Protein AF-A0AAE3YQE5-F1 (afdb_monomer_lite)

Organism: NCBI:txid137266

pLDDT: mean 75.08, std 20.66, range [35.38, 98.75]

Radius of gyration: 33.26 Å; chains: 1; bounding box: 85×59×109 Å

Secondary structure (DSSP, 8-state):
--THHHHTTSHHHHHHHHHHHHHHHHHHHHHTS-HHHHHHHHHHHHHHHHHHHHHHHHHHHHHHHHHS-TTTHHHHHHTT-HHHHHHHHHHHHHHHHHHHHHH----HHHHHHHHHHHHHHHHH-S-HHHHHHHHHHHHHHHHHHHHHHHHTTT-HHHHHHHHHHHHHHHHHHHHHHHHHHS------HHHHHHHHHHHHHHHHHHHHTTTHHHHHHHT----TT--SS-EEEE-TTSS-EEEEE----TTT--TTSS-SSHHHHHHHHHHHHTPPPP-TTPEEEEEEE----PEETTEEEEETT----HHHHHHHHHHHHHHHHHHHTT--EEEEEEE--GGGTTHHHHHHHHHHHTTTT-SEEEEEE-SS-BHHHHHHHHHHHHTT--EEESS----TTSTTS-SS-STTEEE-SPPHHHHHHHHHHH---TT-EEEEEE----TTBHHHHHHHHHHHHHHHHT--TTEEEEEE--GGG--GGGGS--SSPEEEEE-S-GGGHHHHHHHHHHHHGGG--S-EEE-TTHHHHHH-HHHHHT----S-EEEE-SS--GGGB-HHHHHHHHHHHHHTTTTTT--TT-----TTS-HHHHHTTGGGGEEEHHHHHHH-PEEE--SSSHHHHHHHHHHHHHH--SS---GGG--EEEEE-SBTT-EEEEETTEESS--SPP-EEEEE-TT-TTT-EEEE-SSPPP-

Structure (mmCIF, N/CA/C/O backbone):
data_AF-A0AAE3YQE5-F1
#
_entry.id   AF-A0AAE3YQE5-F1
#
loop_
_atom_site.group_PDB
_atom_site.id
_atom_site.type_symbol
_atom_site.label_atom_id
_atom_site.label_alt_id
_atom_site.label_comp_id
_atom_site.label_asym_id
_atom_site.label_entity_id
_atom_site.label_seq_id
_atom_site.pdbx_PDB_ins_code
_atom_site.Cartn_x
_atom_site.Cartn_y
_atom_site.Cartn_z
_atom_site.occupancy
_atom_site.B_iso_or_equiv
_atom_site.auth_seq_id
_atom_site.auth_comp_id
_atom_site.auth_asym_id
_atom_site.auth_atom_id
_atom_site.pdbx_PDB_model_num
ATOM 1 N N . MET A 1 1 ? 58.573 9.772 62.249 1.00 41.44 1 MET A N 1
ATOM 2 C CA . MET A 1 1 ? 57.806 9.468 61.018 1.00 41.44 1 MET A CA 1
ATOM 3 C C . MET A 1 1 ? 56.343 9.803 61.267 1.00 41.44 1 MET A C 1
ATOM 5 O O . MET A 1 1 ? 55.816 9.347 62.276 1.00 41.44 1 MET A O 1
ATOM 9 N N . PRO A 1 2 ? 55.741 10.699 60.467 1.00 40.03 2 PRO A N 1
ATOM 10 C CA . PRO A 1 2 ? 54.643 11.542 60.930 1.00 40.03 2 PRO A CA 1
ATOM 11 C C . PRO A 1 2 ? 53.265 10.887 60.758 1.00 40.03 2 PRO A C 1
ATOM 13 O O . PRO A 1 2 ? 53.004 10.185 59.783 1.00 40.03 2 PRO A O 1
ATOM 16 N N . GLY A 1 3 ? 52.363 11.181 61.700 1.00 38.12 3 GLY A N 1
ATOM 17 C CA . GLY A 1 3 ? 50.992 10.662 61.817 1.00 38.12 3 GLY A CA 1
ATOM 18 C C . GLY A 1 3 ? 50.007 11.050 60.706 1.00 38.12 3 GLY A C 1
ATOM 19 O O . GLY A 1 3 ? 48.808 10.844 60.865 1.00 38.12 3 GLY A O 1
ATOM 20 N N . PHE A 1 4 ? 50.483 11.570 59.574 1.00 42.09 4 PHE A N 1
ATOM 21 C CA . PHE A 1 4 ? 49.636 11.957 58.445 1.00 42.09 4 PHE A CA 1
ATOM 22 C C . PHE A 1 4 ? 49.100 10.736 57.672 1.00 42.09 4 PHE A C 1
ATOM 24 O O . PHE A 1 4 ? 47.947 10.722 57.254 1.00 42.09 4 PHE A O 1
ATOM 31 N N . VAL A 1 5 ? 49.880 9.653 57.572 1.00 44.19 5 VAL A N 1
ATOM 32 C CA . VAL A 1 5 ? 49.480 8.452 56.808 1.00 44.19 5 VAL A CA 1
ATOM 33 C C . VAL A 1 5 ? 48.478 7.568 57.571 1.00 44.19 5 VAL A C 1
ATOM 35 O O . VAL A 1 5 ? 47.661 6.895 56.953 1.00 44.19 5 VAL A O 1
ATOM 38 N N . ARG A 1 6 ? 48.437 7.625 58.913 1.00 41.88 6 ARG A N 1
ATOM 39 C CA . ARG A 1 6 ? 47.391 6.941 59.708 1.00 41.88 6 ARG A CA 1
ATOM 40 C C . ARG A 1 6 ? 46.059 7.700 59.762 1.00 41.88 6 ARG A C 1
ATOM 42 O O . ARG A 1 6 ? 45.041 7.077 60.029 1.00 41.88 6 ARG A O 1
ATOM 49 N N . SER A 1 7 ? 46.055 9.001 59.468 1.00 42.41 7 SER A N 1
ATOM 50 C CA . SER A 1 7 ? 44.837 9.823 59.371 1.00 42.41 7 SER A CA 1
ATOM 51 C C . SER A 1 7 ? 44.055 9.560 58.072 1.00 42.41 7 SER A C 1
ATOM 53 O O . SER A 1 7 ? 42.829 9.599 58.059 1.00 42.41 7 SER A O 1
ATOM 55 N N . LEU A 1 8 ? 44.746 9.196 56.986 1.00 39.41 8 LEU A N 1
ATOM 56 C CA . LEU A 1 8 ? 44.117 8.915 55.686 1.00 39.41 8 LEU A CA 1
ATOM 57 C C . LEU A 1 8 ? 43.446 7.533 55.586 1.00 39.41 8 LEU A C 1
ATOM 59 O O . LEU A 1 8 ? 42.720 7.285 54.628 1.00 39.41 8 LEU A O 1
ATOM 63 N N . LEU A 1 9 ? 43.647 6.651 56.571 1.00 42.62 9 LEU A N 1
ATOM 64 C CA . LEU A 1 9 ? 43.020 5.321 56.641 1.00 42.62 9 LEU A CA 1
ATOM 65 C C . LEU A 1 9 ? 41.866 5.247 57.653 1.00 42.62 9 LEU A C 1
ATOM 67 O O . LEU A 1 9 ? 41.359 4.162 57.935 1.00 42.62 9 LEU A O 1
ATOM 71 N N . ALA A 1 10 ? 41.429 6.389 58.188 1.00 44.72 10 ALA A N 1
ATOM 72 C CA . ALA A 1 10 ? 40.178 6.460 58.924 1.00 44.72 10 ALA A CA 1
ATOM 73 C C . ALA A 1 10 ? 39.008 6.430 57.905 1.00 44.72 10 ALA A C 1
ATOM 75 O O . ALA A 1 10 ? 39.032 7.201 56.933 1.00 44.72 10 ALA A O 1
ATOM 76 N N . PRO A 1 11 ? 38.009 5.534 58.061 1.00 44.81 11 PRO A N 1
ATOM 77 C CA . PRO A 1 11 ? 36.942 5.311 57.074 1.00 44.81 11 PRO A CA 1
ATOM 78 C C . PRO A 1 11 ? 36.197 6.593 56.680 1.00 44.81 11 PRO A C 1
ATOM 80 O O . PRO A 1 11 ? 35.718 6.737 55.563 1.00 44.81 11 PRO A O 1
ATOM 83 N N . ASP A 1 12 ? 36.132 7.540 57.604 1.00 40.53 12 ASP A N 1
ATOM 84 C CA . ASP A 1 12 ? 35.534 8.864 57.522 1.00 40.53 12 ASP A CA 1
ATOM 85 C C . ASP A 1 12 ? 36.326 9.859 56.658 1.00 40.53 12 ASP A C 1
ATOM 87 O O . ASP A 1 12 ? 35.708 10.698 56.000 1.00 40.53 12 ASP A O 1
ATOM 91 N N . VAL A 1 13 ? 37.656 9.750 56.586 1.00 40.50 13 VAL A N 1
ATOM 92 C CA . VAL A 1 13 ? 38.490 10.577 55.694 1.00 40.50 13 VAL A CA 1
ATOM 93 C C . VAL A 1 13 ? 38.452 10.021 54.272 1.00 40.50 13 VAL A C 1
ATOM 95 O O . VAL A 1 13 ? 38.231 10.784 53.332 1.00 40.50 13 VAL A O 1
ATOM 98 N N . ALA A 1 14 ? 38.526 8.695 54.115 1.00 44.06 14 ALA A N 1
ATOM 99 C CA . ALA A 1 14 ? 38.340 8.029 52.826 1.00 44.06 14 ALA A CA 1
ATOM 100 C C . ALA A 1 14 ? 36.951 8.325 52.225 1.00 44.06 14 ALA A C 1
ATOM 102 O O . ALA A 1 14 ? 36.838 8.599 51.031 1.00 44.06 14 ALA A O 1
ATOM 103 N N . LEU A 1 15 ? 35.899 8.376 53.055 1.00 43.19 15 LEU A N 1
ATOM 104 C CA . LEU A 1 15 ? 34.549 8.715 52.598 1.00 43.19 15 LEU A CA 1
ATOM 105 C C . LEU A 1 15 ? 34.368 10.191 52.232 1.00 43.19 15 LEU A C 1
ATOM 107 O O . LEU A 1 15 ? 33.601 10.502 51.325 1.00 43.19 15 LEU A O 1
ATOM 111 N N . ARG A 1 16 ? 35.030 11.112 52.943 1.00 43.50 16 ARG A N 1
ATOM 112 C CA . ARG A 1 16 ? 34.998 12.545 52.609 1.00 43.50 16 ARG A CA 1
ATOM 113 C C . ARG A 1 16 ? 35.749 12.810 51.311 1.00 43.50 16 ARG A C 1
ATOM 115 O O . ARG A 1 16 ? 35.249 13.553 50.476 1.00 43.50 16 ARG A O 1
ATOM 122 N N . VAL A 1 17 ? 36.887 12.146 51.109 1.00 43.03 17 VAL A N 1
ATOM 123 C CA . VAL A 1 17 ? 37.640 12.194 49.850 1.00 43.03 17 VAL A CA 1
ATOM 124 C C . VAL A 1 17 ? 36.819 11.579 48.713 1.00 43.03 17 VAL A C 1
ATOM 126 O O . VAL A 1 17 ? 36.705 12.200 47.665 1.00 43.03 17 VAL A O 1
ATOM 129 N N . ALA A 1 18 ? 36.139 10.448 48.929 1.00 44.00 18 ALA A N 1
ATOM 130 C CA . ALA A 1 18 ? 35.247 9.850 47.933 1.00 44.00 18 ALA A CA 1
ATOM 131 C C . ALA A 1 18 ? 34.028 10.734 47.603 1.00 44.00 18 ALA A C 1
ATOM 133 O O . ALA A 1 18 ? 33.667 10.855 46.438 1.00 44.00 18 ALA A O 1
ATOM 134 N N . ALA A 1 19 ? 33.418 11.398 48.591 1.00 42.28 19 ALA A N 1
ATOM 135 C CA . ALA A 1 19 ? 32.292 12.312 48.374 1.00 42.28 19 ALA A CA 1
ATOM 136 C C . ALA A 1 19 ? 32.710 13.601 47.648 1.00 42.28 19 ALA A C 1
ATOM 138 O O . ALA A 1 19 ? 31.973 14.090 46.797 1.00 42.28 19 ALA A O 1
ATOM 139 N N . VAL A 1 20 ? 33.901 14.128 47.946 1.00 47.03 20 VAL A N 1
ATOM 140 C CA . VAL A 1 20 ? 34.473 15.287 47.245 1.00 47.03 20 VAL A CA 1
ATOM 141 C C . VAL A 1 20 ? 34.886 14.911 45.822 1.00 47.03 20 VAL A C 1
ATOM 143 O O . VAL A 1 20 ? 34.611 15.676 44.906 1.00 47.03 20 VAL A O 1
ATOM 146 N N . LEU A 1 21 ? 35.458 13.722 45.605 1.00 42.44 21 LEU A N 1
ATOM 147 C CA . LEU A 1 21 ? 35.767 13.208 44.267 1.00 42.44 21 LEU A CA 1
ATOM 148 C C . LEU A 1 21 ? 34.494 12.944 43.456 1.00 42.44 21 LEU A C 1
ATOM 150 O O . LEU A 1 21 ? 34.445 13.292 42.285 1.00 42.44 21 LEU A O 1
ATOM 154 N N . LEU A 1 22 ? 33.439 12.408 44.073 1.00 42.19 22 LEU A N 1
ATOM 155 C CA . LEU A 1 22 ? 32.151 12.188 43.416 1.00 42.19 22 LEU A CA 1
ATOM 156 C C . LEU A 1 22 ? 31.462 13.517 43.070 1.00 42.19 22 LEU A C 1
ATOM 158 O O . LEU A 1 22 ? 30.979 13.678 41.955 1.00 42.19 22 LEU A O 1
ATOM 162 N N . ALA A 1 23 ? 31.470 14.495 43.981 1.00 43.84 23 ALA A N 1
ATOM 163 C CA . ALA A 1 23 ? 30.956 15.838 43.718 1.00 43.84 23 ALA A CA 1
ATOM 164 C C . ALA A 1 23 ? 31.772 16.557 42.631 1.00 43.84 23 ALA A C 1
ATOM 166 O O . ALA A 1 23 ? 31.192 17.186 41.751 1.00 43.84 23 ALA A O 1
ATOM 167 N N . ALA A 1 24 ? 33.099 16.411 42.635 1.00 41.91 24 ALA A N 1
ATOM 168 C CA . ALA A 1 24 ? 33.970 16.944 41.593 1.00 41.91 24 ALA A CA 1
ATOM 169 C C . ALA A 1 24 ? 33.711 16.271 40.236 1.00 41.91 24 ALA A C 1
ATOM 171 O O . ALA A 1 24 ? 33.629 16.966 39.233 1.00 41.91 24 ALA A O 1
ATOM 172 N N . VAL A 1 25 ? 33.493 14.953 40.193 1.00 41.72 25 VAL A N 1
ATOM 173 C CA . VAL A 1 25 ? 33.128 14.220 38.968 1.00 41.72 25 VAL A CA 1
ATOM 174 C C . VAL A 1 25 ? 31.749 14.644 38.458 1.00 41.72 25 VAL A C 1
ATOM 176 O O . VAL A 1 25 ? 31.590 14.845 37.258 1.00 41.72 25 VAL A O 1
ATOM 179 N N . ILE A 1 26 ? 30.768 14.856 39.341 1.00 44.53 26 ILE A N 1
ATOM 180 C CA . ILE A 1 26 ? 29.433 15.352 38.971 1.00 44.53 26 ILE A CA 1
ATOM 181 C C . ILE A 1 26 ? 29.525 16.771 38.405 1.00 44.53 26 ILE A C 1
ATOM 183 O O . ILE A 1 26 ? 28.940 17.041 37.362 1.00 44.53 26 ILE A O 1
ATOM 187 N N . VAL A 1 27 ? 30.291 17.667 39.031 1.00 45.91 27 VAL A N 1
ATOM 188 C CA . VAL A 1 27 ? 30.455 19.054 38.567 1.00 45.91 27 VAL A CA 1
ATOM 189 C C . VAL A 1 27 ? 31.244 19.116 37.256 1.00 45.91 27 VAL A C 1
ATOM 191 O O . VAL A 1 27 ? 30.786 19.745 36.307 1.00 45.91 27 VAL A O 1
ATOM 194 N N . VAL A 1 28 ? 32.375 18.410 37.154 1.00 42.84 28 VAL A N 1
ATOM 195 C CA . VAL A 1 28 ? 33.204 18.355 35.936 1.00 42.84 28 VAL A CA 1
ATOM 196 C C . VAL A 1 28 ? 32.429 17.739 34.771 1.00 42.84 28 VAL A C 1
ATOM 198 O O . VAL A 1 28 ? 32.509 18.246 33.659 1.00 42.84 28 VAL A O 1
ATOM 201 N N . ARG A 1 29 ? 31.619 16.700 35.004 1.00 40.94 29 ARG A N 1
ATOM 202 C CA . ARG A 1 29 ? 30.843 16.046 33.940 1.00 40.94 29 ARG A CA 1
ATOM 203 C C . ARG A 1 29 ? 29.573 16.818 33.564 1.00 40.94 29 ARG A C 1
ATOM 205 O O . ARG A 1 29 ? 29.212 16.824 32.394 1.00 40.94 29 ARG A O 1
ATOM 212 N N . SER A 1 30 ? 28.953 17.531 34.508 1.00 41.12 30 SER A N 1
ATOM 213 C CA . SER A 1 30 ? 27.819 18.433 34.230 1.00 41.12 30 SER A CA 1
ATOM 214 C C . SER A 1 30 ? 28.245 19.676 33.444 1.00 41.12 30 SER A C 1
ATOM 216 O O . SER A 1 30 ? 27.486 20.163 32.614 1.00 41.12 30 SER A O 1
ATOM 218 N N . LEU A 1 31 ? 29.478 20.158 33.648 1.00 42.34 31 LEU A N 1
ATOM 219 C CA . LEU A 1 31 ? 30.081 21.217 32.830 1.00 42.34 31 LEU A CA 1
ATOM 220 C C . LEU A 1 31 ? 30.424 20.746 31.402 1.00 42.34 31 LEU A C 1
ATOM 222 O O . LEU A 1 31 ? 30.530 21.575 30.504 1.00 42.34 31 LEU A O 1
ATOM 226 N N . LEU A 1 32 ? 30.555 19.433 31.179 1.00 42.22 32 LEU A N 1
ATOM 227 C CA . LEU A 1 32 ? 30.832 18.824 29.870 1.00 42.22 32 LEU A CA 1
ATOM 228 C C . LEU A 1 32 ? 29.561 18.398 29.099 1.00 42.22 32 LEU A C 1
ATOM 230 O O . LEU A 1 32 ? 29.667 18.051 27.927 1.00 42.22 32 LE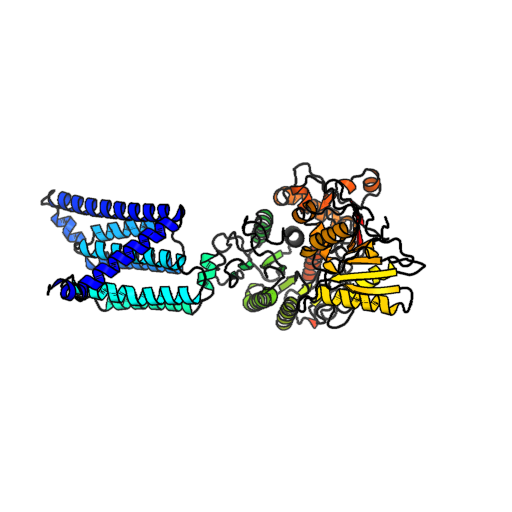U A O 1
ATOM 234 N N . ALA A 1 33 ? 28.371 18.441 29.717 1.00 40.22 33 ALA A N 1
ATOM 235 C CA . ALA A 1 33 ? 27.096 17.989 29.130 1.00 40.22 33 ALA A CA 1
ATOM 236 C C . ALA A 1 33 ? 26.308 19.080 28.363 1.00 40.22 33 ALA A C 1
ATOM 238 O O . ALA A 1 33 ? 25.189 18.843 27.913 1.00 40.22 33 ALA A O 1
ATOM 239 N N . GLY A 1 34 ? 26.875 20.278 28.188 1.00 43.97 34 GLY A N 1
ATOM 240 C CA . GLY A 1 34 ? 26.269 21.353 27.394 1.00 43.97 34 GLY A CA 1
ATOM 241 C C . GLY A 1 34 ? 25.086 22.083 28.057 1.00 43.97 34 GLY A C 1
ATOM 242 O O . GLY A 1 34 ? 24.817 21.960 29.252 1.00 43.97 34 GLY A O 1
ATOM 243 N N . VAL A 1 35 ? 24.395 22.910 27.261 1.00 40.38 35 VAL A N 1
ATOM 244 C CA . VAL A 1 35 ? 23.458 23.973 27.700 1.00 40.38 35 VAL A CA 1
ATOM 245 C C . VAL A 1 35 ? 22.237 23.447 28.479 1.00 40.38 35 VAL A C 1
ATOM 247 O O . VAL A 1 35 ? 21.696 24.147 29.336 1.00 40.38 35 VAL A O 1
ATOM 250 N N . THR A 1 36 ? 21.830 22.196 28.256 1.00 43.25 36 THR A N 1
ATOM 251 C CA . THR A 1 36 ? 20.681 21.551 28.919 1.00 43.25 36 THR A CA 1
ATOM 252 C C . THR A 1 36 ? 20.953 21.179 30.382 1.00 43.25 36 THR A C 1
ATOM 254 O O . THR A 1 36 ? 20.038 21.230 31.205 1.00 43.25 36 THR A O 1
ATOM 257 N N . GLY A 1 37 ? 22.207 20.899 30.756 1.00 44.66 37 GLY A N 1
ATOM 258 C CA . GLY A 1 37 ? 22.582 20.596 32.144 1.00 44.66 37 GLY A CA 1
ATOM 259 C C . GLY A 1 37 ? 22.456 21.804 33.080 1.00 44.66 37 GLY A C 1
ATOM 260 O O . GLY A 1 37 ? 22.047 21.671 34.234 1.00 44.66 37 GLY A O 1
ATOM 261 N N . ILE A 1 38 ? 22.734 23.007 32.570 1.00 47.91 38 ILE A N 1
ATOM 262 C CA . ILE A 1 38 ? 22.693 24.253 33.351 1.00 47.91 38 ILE A CA 1
ATOM 263 C C . ILE A 1 38 ? 21.247 24.637 33.702 1.00 47.91 38 ILE A C 1
ATOM 265 O O . ILE A 1 38 ? 20.986 25.063 34.828 1.00 47.91 38 ILE A O 1
ATOM 269 N N . GLY A 1 39 ? 20.297 24.429 32.781 1.00 45.91 39 GLY A N 1
ATOM 270 C CA . GLY A 1 39 ? 18.871 24.694 33.013 1.00 45.91 39 GLY A CA 1
ATOM 271 C C . GLY A 1 39 ? 18.272 23.807 34.108 1.00 45.91 39 GLY A C 1
ATOM 272 O O . GLY A 1 39 ? 17.579 24.300 34.998 1.00 45.91 39 GLY A O 1
ATOM 273 N N . SER A 1 40 ? 18.616 22.519 34.107 1.00 43.84 40 SER A N 1
ATOM 274 C CA . SER A 1 40 ? 18.191 21.564 35.138 1.00 43.84 40 SER A CA 1
ATOM 275 C C . SER A 1 40 ? 18.784 21.895 36.510 1.00 43.84 40 SER A C 1
ATOM 277 O O . SER A 1 40 ? 18.075 21.863 37.516 1.00 43.84 40 SER A O 1
ATOM 279 N N . ILE A 1 41 ? 20.059 22.302 36.564 1.00 48.81 41 ILE A N 1
ATOM 280 C CA . ILE A 1 41 ? 20.702 22.765 37.804 1.00 48.81 41 ILE A CA 1
ATOM 281 C C . ILE A 1 41 ? 20.024 24.041 38.321 1.00 48.81 41 ILE A C 1
ATOM 283 O O . ILE A 1 41 ? 19.696 24.121 39.505 1.00 48.81 41 ILE A O 1
ATOM 287 N N . ALA A 1 42 ? 19.754 25.016 37.449 1.00 54.09 42 ALA A N 1
ATOM 288 C CA . ALA A 1 42 ? 19.079 26.256 37.824 1.00 54.09 42 ALA A CA 1
ATOM 289 C C . ALA A 1 42 ? 17.657 26.004 38.352 1.00 54.09 42 ALA A C 1
ATOM 291 O O . ALA A 1 42 ? 17.279 26.578 39.371 1.00 54.09 42 ALA A O 1
ATOM 292 N N . LEU A 1 43 ? 16.893 25.106 37.721 1.00 46.47 43 LEU A N 1
ATOM 293 C CA . LEU A 1 43 ? 15.535 24.754 38.140 1.00 46.47 43 LEU A CA 1
ATOM 294 C C . LEU A 1 43 ? 15.514 24.039 39.499 1.00 46.47 43 LEU A C 1
ATOM 296 O O . LEU A 1 43 ? 14.675 24.352 40.347 1.00 46.47 43 LEU A O 1
ATOM 300 N N . VAL A 1 44 ? 16.449 23.115 39.737 1.00 46.00 44 VAL A N 1
ATOM 301 C CA . VAL A 1 44 ? 16.581 22.410 41.023 1.00 46.00 44 VAL A CA 1
ATOM 302 C C . VAL A 1 44 ? 16.996 23.380 42.128 1.00 46.00 44 VAL A C 1
ATOM 304 O O . VAL A 1 44 ? 16.396 23.376 43.204 1.00 46.00 44 VAL A O 1
ATOM 307 N N . LEU A 1 45 ? 17.962 24.263 41.860 1.00 51.56 45 LEU A N 1
ATOM 308 C CA . LEU A 1 45 ? 18.390 25.285 42.815 1.00 51.56 45 LEU A CA 1
ATOM 309 C C . LEU A 1 45 ? 17.272 26.294 43.109 1.00 51.56 45 LEU A C 1
ATOM 311 O O . LEU A 1 45 ? 17.052 26.626 44.274 1.00 51.56 45 LEU A O 1
ATOM 315 N N . ALA A 1 46 ? 16.523 26.730 42.093 1.00 53.69 46 ALA A N 1
ATOM 316 C CA . ALA A 1 46 ? 15.382 27.630 42.253 1.00 53.69 46 ALA A CA 1
ATOM 317 C C . ALA A 1 46 ? 14.248 26.977 43.057 1.00 53.69 46 ALA A C 1
ATOM 319 O O . ALA A 1 46 ? 13.706 27.596 43.972 1.00 53.69 46 ALA A O 1
ATOM 320 N N . SER A 1 47 ? 13.935 25.708 42.783 1.00 44.53 47 SER A N 1
ATOM 321 C CA . SER A 1 47 ? 12.897 24.952 43.496 1.00 44.53 47 SER A CA 1
ATOM 322 C C . SER A 1 47 ? 13.283 24.690 44.954 1.00 44.53 47 SER A C 1
ATOM 324 O O . SER A 1 47 ? 12.461 24.857 45.856 1.00 44.53 47 SER A O 1
ATOM 326 N N . ALA A 1 48 ? 14.551 24.354 45.209 1.00 47.72 48 ALA A N 1
ATOM 327 C CA . ALA A 1 48 ? 15.080 24.188 46.559 1.00 47.72 48 ALA A CA 1
ATOM 328 C C . ALA A 1 48 ? 15.084 25.514 47.340 1.00 47.72 48 ALA A C 1
ATOM 330 O O . ALA A 1 48 ? 14.693 25.544 48.509 1.00 47.72 48 ALA A O 1
ATOM 331 N N . ALA A 1 49 ? 15.469 26.621 46.696 1.00 56.31 49 ALA A N 1
ATOM 332 C CA . ALA A 1 49 ? 15.442 27.952 47.298 1.00 56.31 49 ALA A CA 1
ATOM 333 C C . ALA A 1 49 ? 14.010 28.416 47.610 1.00 56.31 49 ALA A C 1
ATOM 335 O O . ALA A 1 49 ? 13.765 28.927 48.704 1.00 56.31 49 ALA A O 1
ATOM 336 N N . LEU A 1 50 ? 13.054 28.186 46.701 1.00 50.03 50 LEU A N 1
ATOM 337 C CA . LEU A 1 50 ? 11.636 28.502 46.892 1.00 50.03 50 LEU A CA 1
ATOM 338 C C . LEU A 1 50 ? 11.038 27.697 48.053 1.00 50.03 50 LEU A C 1
ATOM 340 O O . LEU A 1 50 ? 10.410 28.268 48.946 1.00 50.03 50 LEU A O 1
ATOM 344 N N . PHE A 1 51 ? 11.285 26.385 48.084 1.00 47.72 51 PHE A N 1
ATOM 345 C CA . PHE A 1 51 ? 10.844 25.515 49.172 1.00 47.72 51 PHE A CA 1
ATOM 346 C C . PHE A 1 51 ? 11.405 25.985 50.519 1.00 47.72 51 PHE A C 1
ATOM 348 O O . PHE A 1 51 ? 10.668 26.105 51.501 1.00 47.72 51 PHE A O 1
ATOM 355 N N . TRP A 1 52 ? 12.692 26.339 50.568 1.00 51.28 52 TRP A N 1
ATOM 356 C CA . TRP A 1 52 ? 13.301 26.837 51.798 1.00 51.28 52 TRP A CA 1
ATOM 357 C C . TRP A 1 52 ? 12.760 28.231 52.186 1.00 51.28 52 TRP A C 1
ATOM 359 O O . TRP A 1 52 ? 12.505 28.512 53.358 1.00 51.28 52 TRP A O 1
ATOM 369 N N . GLY A 1 53 ? 12.477 29.101 51.216 1.00 56.38 53 GLY A N 1
ATOM 370 C CA . GLY A 1 53 ? 11.788 30.372 51.453 1.00 56.38 53 GLY A CA 1
ATOM 371 C C . GLY A 1 53 ? 10.420 30.178 52.117 1.00 56.38 53 GLY A C 1
ATOM 372 O O . GLY A 1 53 ? 10.131 30.802 53.140 1.00 56.38 53 GLY A O 1
ATOM 373 N N . LEU A 1 54 ? 9.617 29.247 51.597 1.00 49.09 54 LEU A N 1
ATOM 374 C CA . LEU A 1 54 ? 8.278 28.933 52.101 1.00 49.09 54 LEU A CA 1
ATOM 375 C C . LEU A 1 54 ? 8.302 28.313 53.503 1.00 49.09 54 LEU A C 1
ATOM 377 O O . LEU A 1 54 ? 7.507 28.703 54.358 1.00 49.09 54 LEU A O 1
ATOM 381 N N . VAL A 1 55 ? 9.240 27.406 53.790 1.00 48.56 55 VAL A N 1
ATOM 382 C CA . VAL A 1 55 ? 9.377 26.820 55.136 1.00 48.56 55 VAL A CA 1
ATOM 383 C C . VAL A 1 55 ? 9.834 27.875 56.156 1.00 48.56 55 VAL A C 1
ATOM 385 O O . VAL A 1 55 ? 9.334 27.889 57.283 1.00 48.56 55 VAL A O 1
ATOM 388 N N . ARG A 1 56 ? 10.717 28.815 55.781 1.00 58.22 56 ARG A N 1
ATOM 389 C CA . ARG A 1 56 ? 11.093 29.947 56.652 1.00 58.22 56 ARG A CA 1
ATOM 390 C C . ARG A 1 56 ? 9.931 30.906 56.899 1.00 58.22 56 ARG A C 1
ATOM 392 O O . ARG A 1 56 ? 9.756 31.357 58.032 1.00 58.22 56 ARG A O 1
ATOM 399 N N . LEU A 1 57 ? 9.148 31.207 55.865 1.00 57.50 57 LEU A N 1
ATOM 400 C CA . LEU A 1 57 ? 7.961 32.052 55.968 1.00 57.50 57 LEU A CA 1
ATOM 401 C C . LEU A 1 57 ? 6.923 31.415 56.902 1.00 57.50 57 LEU A C 1
ATOM 403 O O . LEU A 1 57 ? 6.446 32.075 57.821 1.00 57.50 57 LEU A O 1
ATOM 407 N N . ALA A 1 58 ? 6.657 30.117 56.739 1.00 49.72 58 ALA A N 1
ATOM 408 C CA . ALA A 1 58 ? 5.768 29.337 57.599 1.00 49.72 58 ALA A CA 1
ATOM 409 C C . ALA A 1 58 ? 6.238 29.305 59.065 1.00 49.72 58 ALA A C 1
ATOM 411 O O . ALA A 1 58 ? 5.426 29.423 59.984 1.00 49.72 58 ALA A O 1
ATOM 412 N N . ALA A 1 59 ? 7.550 29.191 59.300 1.00 54.16 59 ALA A N 1
ATOM 413 C CA . ALA A 1 59 ? 8.123 29.252 60.643 1.00 54.16 59 ALA A CA 1
ATOM 414 C C . ALA A 1 59 ? 7.964 30.644 61.282 1.00 54.16 59 ALA A C 1
ATOM 416 O O . ALA A 1 59 ? 7.602 30.732 62.452 1.00 54.16 59 ALA A O 1
ATOM 417 N N . ARG A 1 60 ? 8.168 31.730 60.521 1.00 65.25 60 ARG A N 1
ATOM 418 C CA . ARG A 1 60 ? 7.949 33.107 61.005 1.00 65.25 60 ARG A CA 1
ATOM 419 C C . ARG A 1 60 ? 6.477 33.409 61.269 1.00 65.25 60 ARG A C 1
ATOM 421 O O . ARG A 1 60 ? 6.170 33.990 62.304 1.00 65.25 60 ARG A O 1
ATOM 428 N N . LEU A 1 61 ? 5.572 32.974 60.388 1.00 55.81 61 LEU A N 1
ATOM 429 C CA . LEU A 1 61 ? 4.128 33.121 60.592 1.00 55.81 61 LEU A CA 1
ATOM 430 C C . LEU A 1 61 ? 3.671 32.419 61.874 1.00 55.81 61 LEU A C 1
ATOM 432 O O . LEU A 1 61 ? 2.852 32.959 62.602 1.00 55.81 61 LEU A O 1
ATOM 436 N N . ARG A 1 62 ? 4.229 31.240 62.182 1.00 55.59 62 ARG A N 1
ATOM 437 C CA . ARG A 1 62 ? 3.942 30.524 63.434 1.00 55.59 62 ARG A CA 1
ATOM 438 C C . ARG A 1 62 ? 4.378 31.282 64.680 1.00 55.59 62 ARG A C 1
ATOM 440 O O . ARG A 1 62 ? 3.660 31.236 65.668 1.00 55.59 62 ARG A O 1
ATOM 447 N N . VAL A 1 63 ? 5.537 31.937 64.643 1.00 63.50 63 VAL A N 1
ATOM 448 C CA . VAL A 1 63 ? 6.022 32.746 65.772 1.00 63.50 63 VAL A CA 1
ATOM 449 C C . VAL A 1 63 ? 5.130 33.974 65.956 1.00 63.50 63 VAL A C 1
ATOM 451 O O . VAL A 1 63 ? 4.655 34.210 67.058 1.00 63.50 63 VAL A O 1
ATOM 454 N N . LEU A 1 64 ? 4.789 34.667 64.864 1.00 61.00 64 LEU A N 1
ATOM 455 C CA . LEU A 1 64 ? 3.887 35.824 64.898 1.00 61.00 64 LEU A CA 1
ATOM 456 C C . LEU A 1 64 ? 2.484 35.460 65.409 1.00 61.00 64 LEU A C 1
ATOM 458 O O . LEU A 1 64 ? 1.934 36.165 66.247 1.00 61.00 64 LEU A O 1
ATOM 462 N N . LEU A 1 65 ? 1.932 34.326 64.964 1.00 54.44 65 LEU A N 1
ATOM 463 C CA . LEU A 1 65 ? 0.639 33.811 65.430 1.00 54.44 65 LEU A CA 1
ATOM 464 C C . LEU A 1 65 ? 0.673 33.313 66.884 1.00 54.44 65 LEU A C 1
ATOM 466 O O . LEU A 1 65 ? -0.378 33.227 67.511 1.00 54.44 65 LEU A O 1
ATOM 470 N N . ALA A 1 66 ? 1.848 32.962 67.414 1.00 54.66 66 ALA A N 1
ATOM 471 C CA . ALA A 1 66 ? 2.023 32.577 68.813 1.00 54.66 66 ALA A CA 1
ATOM 472 C C . ALA A 1 66 ? 2.195 33.792 69.743 1.00 54.66 66 ALA A C 1
ATOM 474 O O . ALA A 1 66 ? 1.866 33.700 70.923 1.00 54.66 66 ALA A O 1
ATOM 475 N N . GLU A 1 67 ? 2.683 34.920 69.220 1.00 54.41 67 GLU A N 1
ATOM 476 C CA . GLU A 1 67 ? 2.841 36.180 69.959 1.00 54.41 67 GLU A CA 1
ATOM 477 C C . GLU A 1 67 ? 1.556 37.032 69.961 1.00 54.41 67 GLU A C 1
ATOM 479 O O . GLU A 1 67 ? 1.333 37.812 70.887 1.00 54.41 67 GLU A O 1
ATOM 484 N N . SER A 1 68 ? 0.662 36.854 68.980 1.00 48.59 68 SER A N 1
ATOM 485 C CA . SER A 1 68 ? -0.625 37.553 68.915 1.00 48.59 68 SER A CA 1
ATOM 486 C C . SER A 1 68 ? -1.784 36.714 69.484 1.00 48.59 68 SER A C 1
ATOM 488 O O . SER A 1 68 ? -2.327 35.857 68.792 1.00 48.59 68 SER A O 1
ATOM 490 N N . SER A 1 69 ? -2.230 37.053 70.700 1.00 44.31 69 SER A N 1
ATOM 491 C CA . SER A 1 69 ? -3.516 36.696 71.343 1.00 44.31 69 SER A CA 1
ATOM 492 C C . SER A 1 69 ? -3.516 35.574 72.410 1.00 44.31 69 SER A C 1
ATOM 494 O O . SER A 1 69 ? -3.394 34.390 72.086 1.00 44.31 69 SER A O 1
ATOM 496 N N . PRO A 1 70 ? -3.820 35.917 73.682 1.00 51.00 70 PRO A N 1
ATOM 497 C CA . PRO A 1 70 ? -4.174 34.966 74.745 1.00 51.00 70 PRO A CA 1
ATOM 498 C C . PRO A 1 70 ? -5.504 34.214 74.520 1.00 51.00 70 PRO A C 1
ATOM 500 O O . PRO A 1 70 ? -5.806 33.276 75.256 1.00 51.00 70 PRO A O 1
ATOM 503 N N . GLU A 1 71 ? -6.303 34.579 73.510 1.00 49.75 71 GLU A N 1
ATOM 504 C CA . GLU A 1 71 ? -7.578 33.916 73.178 1.00 49.75 71 GLU A CA 1
ATOM 505 C C . GLU A 1 71 ? -7.447 32.815 72.111 1.00 49.75 71 GLU A C 1
ATOM 507 O O . GLU A 1 71 ? -8.430 32.177 71.727 1.00 49.75 71 GLU A O 1
ATOM 512 N N . ALA A 1 72 ? -6.224 32.487 71.682 1.00 47.72 72 ALA A N 1
ATOM 513 C CA . ALA A 1 72 ? -5.959 31.391 70.750 1.00 47.72 72 ALA A CA 1
ATOM 514 C C . ALA A 1 72 ? -6.215 29.983 71.336 1.00 47.72 72 ALA A C 1
ATOM 516 O O . ALA A 1 72 ? -5.920 28.989 70.672 1.00 47.72 72 ALA A O 1
ATOM 517 N N . SER A 1 73 ? -6.776 29.856 72.546 1.00 48.19 73 SER A N 1
ATOM 518 C CA . SER A 1 73 ? -7.040 28.575 73.224 1.00 48.19 73 SER A CA 1
ATOM 519 C C . SER A 1 73 ? -8.243 27.803 72.660 1.00 48.19 73 SER A C 1
ATOM 521 O O . SER A 1 73 ? -8.295 26.578 72.780 1.00 48.19 73 SER A O 1
ATOM 523 N N . ARG A 1 74 ? -9.185 28.473 71.976 1.00 48.34 74 ARG A N 1
ATOM 524 C CA . ARG A 1 74 ? -10.330 27.800 71.326 1.00 48.34 74 ARG A CA 1
ATOM 525 C C . ARG A 1 74 ? -10.056 27.359 69.887 1.00 48.34 74 ARG A C 1
ATOM 527 O O . ARG A 1 74 ? -10.586 26.337 69.467 1.00 48.34 74 ARG A O 1
ATOM 534 N N . LEU A 1 75 ? -9.184 28.049 69.148 1.00 45.50 75 LEU A N 1
ATOM 535 C CA . LEU A 1 75 ? -8.779 27.597 67.808 1.00 45.50 75 LEU A CA 1
ATOM 536 C C . LEU A 1 75 ? -7.724 26.475 67.880 1.00 45.50 75 LEU A C 1
ATOM 538 O O . LEU A 1 75 ? -7.724 25.560 67.058 1.00 45.50 75 LEU A O 1
ATOM 542 N N . THR A 1 76 ? -6.856 26.484 68.901 1.00 45.72 76 THR A N 1
ATOM 543 C CA . THR A 1 76 ? -5.863 25.413 69.108 1.00 45.72 76 THR A CA 1
ATOM 544 C C . THR A 1 76 ? -6.468 24.098 69.600 1.00 45.72 76 THR A C 1
ATOM 546 O O . THR A 1 76 ? -5.905 23.046 69.290 1.00 45.72 76 THR A O 1
ATOM 549 N N . SER A 1 77 ? -7.622 24.110 70.282 1.00 45.53 77 SER A N 1
ATOM 550 C CA . SER A 1 77 ? -8.303 22.877 70.709 1.00 45.53 77 SER A CA 1
ATOM 551 C C . SER A 1 77 ? -9.023 22.160 69.558 1.00 45.53 77 SER A C 1
ATOM 553 O O . SER A 1 77 ? -9.050 20.931 69.530 1.00 45.53 77 SER A O 1
ATOM 555 N N . VAL A 1 78 ? -9.493 22.886 68.538 1.00 47.56 78 VAL A N 1
ATOM 556 C CA . VAL A 1 78 ? -10.046 22.280 67.310 1.00 47.56 78 VAL A CA 1
ATOM 557 C C . VAL A 1 78 ? -8.929 21.685 66.438 1.00 47.56 78 VAL A C 1
ATOM 559 O O . VAL A 1 78 ? -9.072 20.594 65.880 1.00 47.56 78 VAL A O 1
ATOM 562 N N . ILE A 1 79 ? -7.754 22.322 66.420 1.00 45.97 79 ILE A N 1
ATOM 563 C CA . ILE A 1 79 ? -6.549 21.807 65.744 1.00 45.97 79 ILE A CA 1
ATOM 564 C C . ILE A 1 79 ? -5.933 20.612 66.505 1.00 45.97 79 ILE A C 1
ATOM 566 O O . ILE A 1 79 ? -5.107 19.891 65.947 1.00 45.97 79 ILE A O 1
ATOM 570 N N . ALA A 1 80 ? -6.338 20.342 67.754 1.00 42.00 80 ALA A N 1
ATOM 571 C CA . ALA A 1 80 ? -5.820 19.250 68.583 1.00 42.00 80 ALA A CA 1
ATOM 572 C C . ALA A 1 80 ? -6.327 17.844 68.194 1.00 42.00 80 ALA A C 1
ATOM 574 O O . ALA A 1 80 ? -5.793 16.855 68.696 1.00 42.00 80 ALA A O 1
ATOM 575 N N . SER A 1 81 ? -7.233 17.701 67.216 1.00 44.91 81 SER A N 1
ATOM 576 C CA . SER A 1 81 ? -7.547 16.402 66.584 1.00 44.91 81 SER A CA 1
ATOM 577 C C . SER A 1 81 ? -6.447 15.956 65.585 1.00 44.91 81 SER A C 1
ATOM 579 O O . SER A 1 81 ? -6.686 15.527 64.456 1.00 44.91 81 SER A O 1
ATOM 581 N N . ARG A 1 82 ? -5.179 16.057 66.017 1.00 52.00 82 ARG A N 1
ATOM 582 C CA . ARG A 1 82 ? -3.948 15.999 65.199 1.00 52.00 82 ARG A CA 1
ATOM 583 C C . ARG A 1 82 ? -3.611 14.641 64.588 1.00 52.00 82 ARG A C 1
ATOM 585 O O . ARG A 1 82 ? -2.703 14.578 63.767 1.00 52.00 82 ARG A O 1
ATOM 592 N N . ALA A 1 83 ? -4.295 13.558 64.943 1.00 50.94 83 ALA A N 1
ATOM 593 C CA . ALA A 1 83 ? -4.020 12.251 64.344 1.00 50.94 83 ALA A CA 1
ATOM 594 C C . ALA A 1 83 ? -4.653 12.115 62.950 1.00 50.94 83 ALA A C 1
ATOM 596 O O . ALA A 1 83 ? -3.993 11.658 62.021 1.00 50.94 83 ALA A O 1
ATOM 597 N N . ARG A 1 84 ? -5.900 12.578 62.777 1.00 42.75 84 ARG A N 1
ATOM 598 C CA . ARG A 1 84 ? -6.659 12.402 61.526 1.00 42.75 84 ARG A CA 1
ATOM 599 C C . ARG A 1 84 ? -6.200 13.346 60.421 1.00 42.75 84 ARG A C 1
ATOM 601 O O . ARG A 1 84 ? -6.063 12.906 59.291 1.00 42.75 84 ARG A O 1
ATOM 608 N N . ALA A 1 85 ? -5.876 14.598 60.749 1.00 44.91 85 ALA A N 1
ATOM 609 C CA . ALA A 1 85 ? -5.348 15.556 59.772 1.00 44.91 85 ALA A CA 1
ATOM 610 C C . ALA A 1 85 ? -3.935 15.181 59.277 1.00 44.91 85 ALA A C 1
ATOM 612 O O . ALA A 1 85 ? -3.628 15.357 58.102 1.00 44.91 85 ALA A O 1
ATOM 613 N N . ARG A 1 86 ? -3.088 14.603 60.147 1.00 51.25 86 ARG A N 1
ATOM 614 C CA . ARG A 1 86 ? -1.768 14.066 59.763 1.00 51.25 86 ARG A CA 1
ATOM 615 C C . ARG A 1 86 ? -1.890 12.837 58.872 1.00 51.25 86 ARG A C 1
ATOM 617 O O . ARG A 1 86 ? -1.199 12.762 57.864 1.00 51.25 86 ARG A O 1
ATOM 624 N N . LEU A 1 87 ? -2.779 11.908 59.226 1.00 48.00 87 LEU A N 1
ATOM 625 C CA . LEU A 1 87 ? -3.085 10.753 58.387 1.00 48.00 87 LEU A CA 1
ATOM 626 C C . LEU A 1 87 ? -3.661 11.193 57.043 1.00 48.00 87 LEU A C 1
ATOM 628 O O . LEU A 1 87 ? -3.201 10.698 56.032 1.00 48.00 87 LEU A O 1
ATOM 632 N N . ALA A 1 88 ? -4.572 12.167 57.010 1.00 45.59 88 ALA A N 1
ATOM 633 C CA . ALA A 1 88 ? -5.149 12.688 55.773 1.00 45.59 88 ALA A CA 1
ATOM 634 C C . ALA A 1 88 ? -4.111 13.379 54.874 1.00 45.59 88 ALA A C 1
ATOM 636 O O . ALA A 1 88 ? -4.134 13.168 53.669 1.00 45.59 88 ALA A O 1
ATOM 637 N N . ALA A 1 89 ? -3.170 14.148 55.434 1.00 49.44 89 ALA A N 1
ATOM 638 C CA . ALA A 1 89 ? -2.104 14.788 54.659 1.00 49.44 89 ALA A CA 1
ATOM 639 C C . ALA A 1 89 ? -1.077 13.776 54.124 1.00 49.44 89 ALA A C 1
ATOM 641 O O . ALA A 1 89 ? -0.681 13.857 52.966 1.00 49.44 89 ALA A O 1
ATOM 642 N N . VAL A 1 90 ? -0.678 12.791 54.939 1.00 51.44 90 VAL A N 1
ATOM 643 C CA . VAL A 1 90 ? 0.204 11.697 54.498 1.00 51.44 90 VAL A CA 1
ATOM 644 C C . VAL A 1 90 ? -0.498 10.823 53.462 1.00 51.44 90 VAL A C 1
ATOM 646 O O . VAL A 1 90 ? 0.112 10.489 52.456 1.00 51.44 90 VAL A O 1
ATOM 649 N N . LEU A 1 91 ? -1.781 10.506 53.659 1.00 46.69 91 LEU A N 1
ATOM 650 C CA . LEU A 1 91 ? -2.594 9.760 52.702 1.00 46.69 91 LEU A CA 1
ATOM 651 C C . LEU A 1 91 ? -2.774 10.556 51.405 1.00 46.69 91 LEU A C 1
ATOM 653 O O . LEU A 1 91 ? -2.669 9.971 50.343 1.00 46.69 91 LEU A O 1
ATOM 657 N N . ALA A 1 92 ? -2.967 11.875 51.465 1.00 46.56 92 ALA A N 1
ATOM 658 C CA . ALA A 1 92 ? -3.059 12.728 50.281 1.00 46.56 92 ALA A CA 1
ATOM 659 C C . ALA A 1 92 ? -1.730 12.790 49.513 1.00 46.56 92 ALA A C 1
ATOM 661 O O . ALA A 1 92 ? -1.735 12.666 48.295 1.00 46.56 92 ALA A O 1
ATOM 662 N N . ILE A 1 93 ? -0.588 12.907 50.201 1.00 52.22 93 ILE A N 1
ATOM 663 C CA . ILE A 1 93 ? 0.740 12.841 49.567 1.00 52.22 93 ILE A CA 1
ATOM 664 C C . ILE A 1 93 ? 0.981 11.450 48.973 1.00 52.22 93 ILE A C 1
ATOM 666 O O . ILE A 1 93 ? 1.469 11.347 47.855 1.00 52.22 93 ILE A O 1
ATOM 670 N N . LEU A 1 94 ? 0.601 10.383 49.680 1.00 48.28 94 LEU A N 1
ATOM 671 C CA . LEU A 1 94 ? 0.717 9.010 49.192 1.00 48.28 94 LEU A CA 1
ATOM 672 C C . LEU A 1 94 ? -0.177 8.784 47.969 1.00 48.28 94 LEU A C 1
ATOM 674 O O . LEU A 1 94 ? 0.279 8.211 46.993 1.00 48.28 94 LEU A O 1
ATOM 678 N N . VAL A 1 95 ? -1.417 9.278 47.992 1.00 46.78 95 VAL A N 1
ATOM 679 C CA . VAL A 1 95 ? -2.352 9.237 46.862 1.00 46.78 95 VAL A CA 1
ATOM 680 C C . VAL A 1 95 ? -1.808 10.046 45.697 1.00 46.78 95 VAL A C 1
ATOM 682 O O . VAL A 1 95 ? -1.902 9.570 44.582 1.00 46.78 95 VAL A O 1
ATOM 685 N N . VAL A 1 96 ? -1.180 11.203 45.916 1.00 48.03 96 VAL A N 1
ATOM 686 C CA . VAL A 1 96 ? -0.537 11.973 44.840 1.00 48.03 96 VAL A CA 1
ATOM 687 C C . VAL A 1 96 ? 0.683 11.240 44.290 1.00 48.03 96 VAL A C 1
ATOM 689 O O . VAL A 1 96 ? 0.820 11.165 43.080 1.00 48.03 96 VAL A O 1
ATOM 692 N N . VAL A 1 97 ? 1.536 10.636 45.122 1.00 49.19 97 VAL A N 1
ATOM 693 C CA . VAL A 1 97 ? 2.697 9.844 44.668 1.00 49.19 97 VAL A CA 1
ATOM 694 C C . VAL A 1 97 ? 2.250 8.602 43.900 1.00 49.19 97 VAL A C 1
ATOM 696 O O . VAL A 1 97 ? 2.779 8.324 42.830 1.00 49.19 97 VAL A O 1
ATOM 699 N N . VAL A 1 98 ? 1.245 7.889 44.406 1.00 45.66 98 VAL A N 1
ATOM 700 C CA . VAL A 1 98 ? 0.648 6.715 43.760 1.00 45.66 98 VAL A CA 1
ATOM 701 C C . VAL A 1 98 ? -0.079 7.121 42.482 1.00 45.66 98 VAL A C 1
ATOM 703 O O . VAL A 1 98 ? 0.096 6.469 41.465 1.00 45.66 98 VAL A O 1
ATOM 706 N N . HIS A 1 99 ? -0.824 8.225 42.481 1.00 41.56 99 HIS A N 1
ATOM 707 C CA . HIS A 1 99 ? -1.473 8.758 41.288 1.00 41.56 99 HIS A CA 1
ATOM 708 C C . HIS A 1 99 ? -0.429 9.172 40.251 1.00 41.56 99 HIS A C 1
ATOM 710 O O . HIS A 1 99 ? -0.536 8.734 39.124 1.00 41.56 99 HIS A O 1
ATOM 716 N N . THR A 1 100 ? 0.636 9.884 40.629 1.00 44.09 100 THR A N 1
ATOM 717 C CA . THR A 1 100 ? 1.735 10.276 39.723 1.00 44.09 100 THR A CA 1
ATOM 718 C C . THR A 1 100 ? 2.484 9.053 39.176 1.00 44.09 100 THR A C 1
ATOM 720 O O . THR A 1 100 ? 2.854 9.029 38.007 1.00 44.09 100 THR A O 1
ATOM 723 N N . ALA A 1 101 ? 2.669 8.011 39.994 1.00 41.62 101 ALA A N 1
ATOM 724 C CA . ALA A 1 101 ? 3.281 6.749 39.580 1.00 41.62 101 ALA A CA 1
ATOM 725 C C . ALA A 1 101 ? 2.370 5.907 38.667 1.00 41.62 101 ALA A C 1
ATOM 727 O O . ALA A 1 101 ? 2.870 5.211 37.789 1.00 41.62 101 ALA A O 1
ATOM 728 N N . ILE A 1 102 ? 1.049 5.969 38.860 1.00 37.81 102 ILE A N 1
ATOM 729 C CA . ILE A 1 102 ? 0.056 5.248 38.050 1.00 37.81 102 ILE A CA 1
ATOM 730 C C . ILE A 1 102 ? -0.245 5.989 36.741 1.00 37.81 102 ILE A C 1
ATOM 732 O O . ILE A 1 102 ? -0.409 5.347 35.707 1.00 37.81 102 ILE A O 1
ATOM 736 N N . THR A 1 103 ? -0.337 7.320 36.765 1.00 36.22 103 THR A N 1
ATOM 737 C CA . THR A 1 103 ? -0.751 8.130 35.608 1.00 36.22 103 THR A CA 1
ATOM 738 C C . THR A 1 103 ? 0.415 8.635 34.767 1.00 36.22 103 THR A C 1
ATOM 740 O O . THR A 1 103 ? 0.191 9.069 33.642 1.00 36.22 103 THR A O 1
ATOM 743 N N . GLY A 1 104 ? 1.652 8.595 35.276 1.00 37.91 104 GLY A N 1
ATOM 744 C CA . GLY A 1 104 ? 2.852 9.001 34.535 1.00 37.91 104 GLY A CA 1
ATOM 745 C C . GLY A 1 104 ? 2.944 10.503 34.228 1.00 37.91 104 GLY A C 1
ATOM 746 O O . GLY A 1 104 ? 3.864 10.927 33.534 1.00 37.91 104 GLY A O 1
ATOM 747 N N . TYR A 1 105 ? 2.022 11.323 34.742 1.00 37.75 105 TYR A N 1
ATOM 748 C CA . TYR A 1 105 ? 1.930 12.746 34.421 1.00 37.75 105 TYR A CA 1
ATOM 749 C C . TYR A 1 105 ? 2.543 13.607 35.538 1.00 37.75 105 TYR A C 1
ATOM 751 O O . TYR A 1 105 ? 1.968 13.754 36.614 1.00 37.75 105 TYR A O 1
ATOM 759 N N . LEU A 1 106 ? 3.697 14.230 35.278 1.00 43.84 106 LEU A N 1
ATOM 760 C CA . LEU A 1 106 ? 4.255 15.310 36.106 1.00 43.84 106 LEU A CA 1
ATOM 761 C C . LEU A 1 106 ? 3.974 16.656 35.428 1.00 43.84 106 LEU A C 1
ATOM 763 O O . LEU A 1 106 ? 4.860 17.282 34.851 1.00 43.84 106 LEU A O 1
ATOM 767 N N . SER A 1 107 ? 2.724 17.120 35.476 1.00 41.50 107 SER A N 1
ATOM 768 C CA . SER A 1 107 ? 2.438 18.504 35.081 1.00 41.50 107 SER A CA 1
ATOM 769 C C . SER A 1 107 ? 2.983 19.478 36.132 1.00 41.50 107 SER A C 1
ATOM 771 O O . SER A 1 107 ? 3.066 19.149 37.319 1.00 41.50 107 SER A O 1
ATOM 773 N N . VAL A 1 108 ? 3.287 20.715 35.723 1.00 43.56 108 VAL A N 1
ATOM 774 C CA . VAL A 1 108 ? 3.662 21.818 36.633 1.00 43.56 108 VAL A CA 1
ATOM 775 C C . VAL A 1 108 ? 2.643 21.969 37.775 1.00 43.56 108 VAL A C 1
ATOM 777 O O . VAL A 1 108 ? 3.023 22.236 38.913 1.00 43.56 108 VAL A O 1
ATOM 780 N N . TRP A 1 109 ? 1.364 21.687 37.504 1.00 44.12 109 TRP A N 1
ATOM 781 C CA . TRP A 1 109 ? 0.286 21.660 38.493 1.00 44.12 109 TRP A CA 1
ATOM 782 C C . TRP A 1 109 ? 0.425 20.544 39.531 1.00 44.12 109 TRP A C 1
ATOM 784 O O . TRP A 1 109 ? 0.114 20.766 40.694 1.00 44.12 109 TRP A O 1
ATOM 794 N N . THR A 1 110 ? 0.951 19.379 39.156 1.00 48.50 110 THR A N 1
ATOM 795 C CA . THR A 1 110 ? 1.178 18.246 40.072 1.00 48.50 110 THR A CA 1
ATOM 796 C C . THR A 1 110 ? 2.333 18.544 41.029 1.00 48.50 110 THR A C 1
ATOM 798 O O . THR A 1 110 ? 2.231 18.282 42.226 1.00 48.50 110 THR A O 1
ATOM 801 N N . ILE A 1 111 ? 3.395 19.186 40.526 1.00 49.12 111 ILE A N 1
ATOM 802 C CA . ILE A 1 111 ? 4.506 19.686 41.350 1.00 49.12 111 ILE A CA 1
ATOM 803 C C . ILE A 1 111 ? 4.013 20.794 42.287 1.00 49.12 111 ILE A C 1
ATOM 805 O O . ILE A 1 111 ? 4.304 20.754 43.480 1.00 49.12 111 ILE A O 1
ATOM 809 N N . LEU A 1 112 ? 3.216 21.743 41.786 1.00 48.88 112 LEU A N 1
ATOM 810 C CA . LEU A 1 112 ? 2.598 22.792 42.602 1.00 48.88 112 LEU A CA 1
ATOM 811 C C . LEU A 1 112 ? 1.703 22.207 43.695 1.00 48.88 112 LEU A C 1
ATOM 813 O O . LEU A 1 112 ? 1.866 22.577 44.849 1.00 48.88 112 LEU A O 1
ATOM 817 N N . ILE A 1 113 ? 0.829 21.249 43.378 1.00 51.66 113 ILE A N 1
ATOM 818 C CA . ILE A 1 113 ? -0.044 20.580 44.354 1.00 51.66 113 ILE A CA 1
ATOM 819 C C . ILE A 1 113 ? 0.783 19.796 45.380 1.00 51.66 113 ILE A C 1
ATOM 821 O O . ILE A 1 113 ? 0.504 19.895 46.573 1.00 51.66 113 ILE A O 1
ATOM 825 N N . ALA A 1 114 ? 1.831 19.078 44.966 1.00 52.41 114 ALA A N 1
ATOM 826 C CA . ALA A 1 114 ? 2.727 18.371 45.882 1.00 52.41 114 ALA A CA 1
ATOM 827 C C . ALA A 1 114 ? 3.481 19.339 46.810 1.00 52.41 114 ALA A C 1
ATOM 829 O O . ALA A 1 114 ? 3.587 19.082 48.009 1.00 52.41 114 ALA A O 1
ATOM 830 N N . VAL A 1 115 ? 3.944 20.481 46.293 1.00 52.41 115 VAL A N 1
ATOM 831 C CA . VAL A 1 115 ? 4.581 21.547 47.080 1.00 52.41 115 VAL A CA 1
ATOM 832 C C . VAL A 1 115 ? 3.574 22.207 48.023 1.00 52.41 115 VAL A C 1
ATOM 834 O O . VAL A 1 115 ? 3.883 22.395 49.196 1.00 52.41 115 VAL A O 1
ATOM 837 N N . THR A 1 116 ? 2.354 22.505 47.574 1.00 52.81 116 THR A N 1
ATOM 838 C CA . THR A 1 116 ? 1.282 23.066 48.409 1.00 52.81 116 THR A CA 1
ATOM 839 C C . THR A 1 116 ? 0.884 22.094 49.518 1.00 52.81 116 THR A C 1
ATOM 841 O O . THR A 1 116 ? 0.780 22.503 50.671 1.00 52.81 116 THR A O 1
ATOM 844 N N . LEU A 1 117 ? 0.733 20.802 49.218 1.00 53.94 117 LEU A N 1
ATOM 845 C CA . LEU A 1 117 ? 0.448 19.759 50.206 1.00 53.94 117 LEU A CA 1
ATOM 846 C C . LEU A 1 117 ? 1.613 19.558 51.175 1.00 53.94 117 LEU A C 1
ATOM 848 O O . LEU A 1 117 ? 1.379 19.396 52.372 1.00 53.94 117 LEU A O 1
ATOM 852 N N . ALA A 1 118 ? 2.857 19.635 50.693 1.00 52.09 118 ALA A N 1
ATOM 853 C CA . ALA A 1 118 ? 4.037 19.624 51.544 1.00 52.09 118 ALA A CA 1
ATOM 854 C C . ALA A 1 118 ? 4.029 20.830 52.490 1.00 52.09 118 ALA A C 1
ATOM 856 O O . ALA A 1 118 ? 4.174 20.621 53.686 1.00 52.09 118 ALA A O 1
ATOM 857 N N . VAL A 1 119 ? 3.761 22.049 51.999 1.00 52.84 119 VAL A N 1
ATOM 858 C CA . VAL A 1 119 ? 3.643 23.290 52.795 1.00 52.84 119 VAL A CA 1
ATOM 859 C C . VAL A 1 119 ? 2.518 23.203 53.829 1.00 52.84 119 VAL A C 1
ATOM 861 O O . VAL A 1 119 ? 2.718 23.567 54.988 1.00 52.84 119 VAL A O 1
ATOM 864 N N . VAL A 1 120 ? 1.352 22.679 53.446 1.00 54.03 120 VAL A N 1
ATOM 865 C CA . VAL A 1 120 ? 0.225 22.424 54.355 1.00 54.03 120 VAL A CA 1
ATOM 866 C C . VAL A 1 120 ? 0.622 21.393 55.417 1.00 54.03 120 VAL A C 1
ATOM 868 O O . VAL A 1 120 ? 0.362 21.603 56.602 1.00 54.03 120 VAL A O 1
ATOM 871 N N . ALA A 1 121 ? 1.343 20.331 55.048 1.00 51.84 121 ALA A N 1
ATOM 872 C CA . ALA A 1 121 ? 1.894 19.368 55.997 1.00 51.84 121 ALA A CA 1
ATOM 873 C C . ALA A 1 121 ? 2.950 20.001 56.927 1.00 51.84 121 ALA A C 1
ATOM 875 O O . ALA A 1 121 ? 2.955 19.697 58.121 1.00 51.84 121 ALA A O 1
ATOM 876 N N . THR A 1 122 ? 3.781 20.939 56.452 1.00 51.19 122 THR A N 1
ATOM 877 C CA . THR A 1 122 ? 4.718 21.718 57.286 1.00 51.19 122 THR A CA 1
ATOM 878 C C . THR A 1 122 ? 3.987 22.629 58.263 1.00 51.19 122 THR A C 1
ATOM 880 O O . THR A 1 122 ? 4.372 22.703 59.430 1.00 51.19 122 THR A O 1
ATOM 883 N N . LEU A 1 123 ? 2.912 23.287 57.820 1.00 49.81 123 LEU A N 1
ATOM 884 C CA . LEU A 1 123 ? 2.068 24.172 58.630 1.00 49.81 123 LEU A CA 1
ATOM 885 C C . LEU A 1 123 ? 1.210 23.415 59.652 1.00 49.81 123 LEU A C 1
ATOM 887 O O . LEU A 1 123 ? 0.895 23.970 60.707 1.00 49.81 123 LEU A O 1
ATOM 891 N N . LEU A 1 124 ? 0.911 22.138 59.412 1.00 48.84 124 LEU A N 1
ATOM 892 C CA . LEU A 1 124 ? 0.149 21.275 60.322 1.00 48.84 124 LEU A CA 1
ATOM 893 C C . LEU A 1 124 ? 1.036 20.372 61.205 1.00 48.84 124 LEU A C 1
ATOM 895 O O . LEU A 1 124 ? 0.589 19.896 62.254 1.00 48.84 124 LEU A O 1
ATOM 899 N N . SER A 1 125 ? 2.302 20.153 60.833 1.00 49.47 125 SER A N 1
ATOM 900 C CA . SER A 1 125 ? 3.257 19.356 61.611 1.00 49.47 125 SER A CA 1
ATOM 901 C C . SER A 1 125 ? 4.034 20.222 62.613 1.00 49.47 125 SER A C 1
ATOM 903 O O . SER A 1 125 ? 4.706 21.172 62.201 1.00 49.47 125 SER A O 1
ATOM 905 N N . PRO A 1 126 ? 4.014 19.915 63.924 1.00 46.47 126 PRO A N 1
ATOM 906 C CA . PRO A 1 126 ? 4.852 20.607 64.904 1.00 46.47 126 PRO A CA 1
ATOM 907 C C . PRO A 1 126 ? 6.346 20.300 64.725 1.00 46.47 126 PRO A C 1
ATOM 909 O O . PRO A 1 126 ? 7.175 21.014 65.279 1.00 46.47 126 PRO A O 1
ATOM 912 N N . ASP A 1 127 ? 6.695 19.279 63.935 1.00 52.09 127 ASP A N 1
ATOM 913 C CA . ASP A 1 127 ? 8.074 18.865 63.704 1.00 52.09 127 ASP A CA 1
ATOM 914 C C . ASP A 1 127 ? 8.539 19.268 62.296 1.00 52.09 127 ASP A C 1
ATOM 916 O O . ASP A 1 127 ? 8.422 18.523 61.319 1.00 52.09 127 ASP A O 1
ATOM 920 N N . LEU A 1 128 ? 9.040 20.503 62.196 1.00 48.38 128 LEU A N 1
ATOM 921 C CA . LEU A 1 128 ? 9.568 21.095 60.960 1.00 48.38 128 LEU A CA 1
ATOM 922 C C . LEU A 1 128 ? 10.787 20.330 60.413 1.00 48.38 128 LEU A C 1
ATOM 924 O O . LEU A 1 128 ? 11.083 20.424 59.222 1.00 48.38 128 LEU A O 1
ATOM 928 N N . ARG A 1 129 ? 11.487 19.558 61.258 1.00 48.84 129 ARG A N 1
ATOM 929 C CA . ARG A 1 129 ? 12.684 18.804 60.861 1.00 48.84 129 ARG A CA 1
ATOM 930 C C . ARG A 1 129 ? 12.318 17.545 60.078 1.00 48.84 129 ARG A C 1
ATOM 932 O O . ARG A 1 129 ? 12.988 17.239 59.098 1.00 48.84 129 ARG A O 1
ATOM 939 N N . LEU A 1 130 ? 11.215 16.881 60.430 1.00 49.41 130 LEU A N 1
ATOM 940 C CA . LEU A 1 130 ? 10.699 15.723 59.690 1.00 49.41 130 LEU A CA 1
ATOM 941 C C . LEU A 1 130 ? 10.258 16.095 58.267 1.00 49.41 130 LEU A C 1
ATOM 943 O O . LEU A 1 130 ? 10.525 15.362 57.319 1.00 49.41 130 LEU A O 1
ATOM 947 N N . VAL A 1 131 ? 9.623 17.258 58.108 1.00 49.59 131 VAL A N 1
ATOM 948 C CA . VAL A 1 131 ? 9.164 17.737 56.795 1.00 49.59 131 VAL A CA 1
ATOM 949 C C . VAL A 1 131 ? 10.340 18.139 55.902 1.00 49.59 131 VAL A C 1
ATOM 951 O O . VAL A 1 131 ? 10.326 17.847 54.709 1.00 49.59 131 VAL A O 1
ATOM 954 N N . ALA A 1 132 ? 11.395 18.724 56.477 1.00 50.88 132 ALA A N 1
ATOM 955 C CA . ALA A 1 132 ? 12.632 19.006 55.750 1.00 50.88 132 ALA A CA 1
ATOM 956 C C . ALA A 1 132 ? 13.352 17.723 55.295 1.00 50.88 132 ALA A C 1
ATOM 958 O O . ALA A 1 132 ? 13.875 17.683 54.185 1.00 50.88 132 ALA A O 1
ATOM 959 N N . VAL A 1 133 ? 13.341 16.665 56.118 1.00 53.16 133 VAL A N 1
ATOM 960 C CA . VAL A 1 133 ? 13.928 15.363 55.761 1.00 53.16 133 VAL A CA 1
ATOM 961 C C . VAL A 1 133 ? 13.126 14.690 54.651 1.00 53.16 133 VAL A C 1
ATOM 963 O O . VAL A 1 133 ? 13.709 14.357 53.629 1.00 53.16 133 VAL A O 1
ATOM 966 N N . LEU A 1 134 ? 11.804 14.553 54.790 1.00 51.75 134 LEU A N 1
ATOM 967 C CA . LEU A 1 134 ? 10.965 13.910 53.769 1.00 51.75 134 LEU A CA 1
ATOM 968 C C . LEU A 1 134 ? 10.967 14.683 52.443 1.00 51.75 134 LEU A C 1
ATOM 970 O O . LEU A 1 134 ? 11.101 14.073 51.384 1.00 51.75 134 LEU A O 1
ATOM 974 N N . GLY A 1 135 ? 10.893 16.017 52.499 1.00 52.03 135 GLY A N 1
ATOM 975 C CA . GLY A 1 135 ? 11.021 16.871 51.317 1.00 52.03 135 GLY A CA 1
ATOM 976 C C . GLY A 1 135 ? 12.400 16.750 50.664 1.00 52.03 135 GLY A C 1
ATOM 977 O O . GLY A 1 135 ? 12.492 16.567 49.454 1.00 52.03 135 GLY A O 1
ATOM 978 N N . GLY A 1 136 ? 13.476 16.763 51.458 1.00 50.94 136 GLY A N 1
ATOM 979 C CA . GLY A 1 136 ? 14.842 16.586 50.965 1.00 50.94 136 GLY A CA 1
ATOM 980 C C . GLY A 1 136 ? 15.086 15.207 50.351 1.00 50.94 136 GLY A C 1
ATOM 981 O O . GLY A 1 136 ? 15.684 15.113 49.284 1.00 50.94 136 GLY A O 1
ATOM 982 N N . THR A 1 137 ? 14.585 14.134 50.969 1.00 51.34 137 THR A N 1
ATOM 983 C CA . THR A 1 137 ? 14.708 12.770 50.434 1.00 51.34 137 THR A CA 1
ATOM 984 C C . THR A 1 137 ? 13.923 12.611 49.137 1.00 51.34 137 THR A C 1
ATOM 986 O O . THR A 1 137 ? 14.465 12.050 48.192 1.00 51.34 137 THR A O 1
ATOM 989 N N . ALA A 1 138 ? 12.703 13.150 49.045 1.00 50.88 138 ALA A N 1
ATOM 990 C CA . ALA A 1 138 ? 11.914 13.123 47.813 1.00 50.88 138 ALA A CA 1
ATOM 991 C C . ALA A 1 138 ? 12.607 13.877 46.664 1.00 50.88 138 ALA A C 1
ATOM 993 O O . ALA A 1 138 ? 12.667 13.369 45.547 1.00 50.88 138 ALA A O 1
ATOM 994 N N . VAL A 1 139 ? 13.201 15.043 46.948 1.00 48.91 139 VAL A N 1
ATOM 995 C CA . VAL A 1 139 ? 13.987 15.811 45.967 1.00 48.91 139 VAL A CA 1
ATOM 996 C C . VAL A 1 139 ? 15.237 15.043 45.535 1.00 48.91 139 VAL A C 1
ATOM 998 O O . VAL A 1 139 ? 15.514 14.963 44.341 1.00 48.91 139 VAL A O 1
ATOM 1001 N N . VAL A 1 140 ? 15.975 14.432 46.466 1.00 50.97 140 VAL A N 1
ATOM 1002 C CA . VAL A 1 140 ? 17.161 13.617 46.145 1.00 50.97 140 VAL A CA 1
ATOM 1003 C C . VAL A 1 140 ? 16.782 12.398 45.307 1.00 50.97 140 VAL A C 1
ATOM 1005 O O . VAL A 1 140 ? 17.484 12.098 44.346 1.00 50.97 140 VAL A O 1
ATOM 1008 N N . PHE A 1 141 ? 15.665 11.736 45.616 1.00 51.22 141 PHE A N 1
ATOM 1009 C CA . PHE A 1 141 ? 15.174 10.595 44.846 1.00 51.22 141 PHE A CA 1
ATOM 1010 C C . PHE A 1 141 ? 14.789 11.017 43.429 1.00 51.22 141 PHE A C 1
ATOM 1012 O O . PHE A 1 141 ? 15.306 10.453 42.475 1.00 51.22 141 PHE A O 1
ATOM 1019 N N . ALA A 1 142 ? 13.982 12.074 43.284 1.00 49.16 142 ALA A N 1
ATOM 1020 C CA . ALA A 1 142 ? 13.602 12.610 41.980 1.00 49.16 142 ALA A CA 1
ATOM 1021 C C . ALA A 1 142 ? 14.831 13.021 41.149 1.00 49.16 142 ALA A C 1
ATOM 1023 O O . ALA A 1 142 ? 14.921 12.692 39.969 1.00 49.16 142 ALA A O 1
ATOM 1024 N N . THR A 1 143 ? 15.818 13.667 41.777 1.00 47.09 143 THR A N 1
ATOM 1025 C CA . THR A 1 143 ? 17.062 14.082 41.109 1.00 47.09 143 THR A CA 1
ATOM 1026 C C . THR A 1 143 ? 17.905 12.874 40.693 1.00 47.09 143 THR A C 1
ATOM 1028 O O . THR A 1 143 ? 18.410 12.836 39.576 1.00 47.09 143 THR A O 1
ATOM 1031 N N . ALA A 1 144 ? 18.035 11.861 41.554 1.00 48.72 144 ALA A N 1
ATOM 1032 C CA . ALA A 1 144 ? 18.791 10.648 41.256 1.00 48.72 144 ALA A CA 1
ATOM 1033 C C . ALA A 1 144 ? 18.130 9.809 40.153 1.00 48.72 144 ALA A C 1
ATOM 1035 O O . ALA A 1 144 ? 18.831 9.298 39.287 1.00 48.72 144 ALA A O 1
ATOM 1036 N N . THR A 1 145 ? 16.800 9.697 40.136 1.00 49.00 145 THR A N 1
ATOM 1037 C CA . THR A 1 145 ? 16.068 8.963 39.093 1.00 49.00 145 THR A CA 1
ATOM 1038 C C . THR A 1 145 ? 16.219 9.631 37.726 1.00 49.00 145 THR A C 1
ATOM 1040 O O . THR A 1 145 ? 16.493 8.944 36.745 1.00 49.00 145 THR A O 1
ATOM 1043 N N . VAL A 1 146 ? 16.131 10.964 37.665 1.00 45.44 146 VAL A N 1
ATOM 1044 C CA . VAL A 1 146 ? 16.354 11.731 36.427 1.00 45.44 146 VAL A CA 1
ATOM 1045 C C . VAL A 1 146 ? 17.814 11.627 35.961 1.00 45.44 146 VAL A C 1
ATOM 1047 O O . VAL A 1 146 ? 18.072 11.424 34.780 1.00 45.44 146 VAL A O 1
ATOM 1050 N N . PHE A 1 147 ? 18.780 11.683 36.882 1.00 46.47 147 PHE A N 1
ATOM 1051 C CA . PHE A 1 147 ? 20.212 11.630 36.561 1.00 46.47 147 PHE A CA 1
ATOM 1052 C C . PHE A 1 147 ? 20.695 10.225 36.147 1.00 46.47 147 PHE A C 1
ATOM 1054 O O . PHE A 1 147 ? 21.524 10.087 35.251 1.00 46.47 147 PHE A O 1
ATOM 1061 N N . VAL A 1 148 ? 20.163 9.160 36.759 1.00 46.28 148 VAL A N 1
ATOM 1062 C CA . VAL A 1 148 ? 20.473 7.765 36.386 1.00 46.28 148 VAL A CA 1
ATOM 1063 C C . VAL A 1 148 ? 19.853 7.406 35.031 1.00 46.28 148 VAL A C 1
ATOM 1065 O O . VAL A 1 148 ? 20.488 6.700 34.248 1.00 46.28 148 VAL A O 1
ATOM 1068 N N . ALA A 1 149 ? 18.665 7.928 34.709 1.00 43.47 149 ALA A N 1
ATOM 1069 C CA . ALA A 1 149 ? 18.055 7.753 33.390 1.00 43.47 149 ALA A CA 1
ATOM 1070 C C . ALA A 1 149 ? 18.913 8.357 32.259 1.00 43.47 149 ALA A C 1
ATOM 1072 O O . ALA A 1 149 ? 19.004 7.774 31.177 1.00 43.47 149 ALA A O 1
ATOM 1073 N N . ASP A 1 150 ? 19.594 9.472 32.536 1.00 43.47 150 ASP A N 1
ATOM 1074 C CA . ASP A 1 150 ? 20.413 10.196 31.560 1.00 43.47 150 ASP A CA 1
ATOM 1075 C C . ASP A 1 150 ? 21.835 9.616 31.390 1.00 43.47 150 ASP A C 1
ATOM 1077 O O . ASP A 1 150 ? 22.413 9.657 30.309 1.00 43.47 150 ASP A O 1
ATOM 1081 N N . ILE A 1 151 ? 22.406 8.997 32.431 1.00 43.28 151 ILE A N 1
ATOM 1082 C CA . ILE A 1 151 ? 23.773 8.437 32.383 1.00 43.28 151 ILE A CA 1
ATOM 1083 C C . ILE A 1 151 ? 23.867 7.113 31.614 1.00 43.28 151 ILE A C 1
ATOM 1085 O O . ILE A 1 151 ? 24.897 6.830 30.999 1.00 43.28 151 ILE A O 1
ATOM 1089 N N . PHE A 1 152 ? 22.832 6.276 31.651 1.00 47.38 152 PHE A N 1
ATOM 1090 C CA . PHE A 1 152 ? 22.901 4.905 31.132 1.00 47.38 152 PHE A CA 1
ATOM 1091 C C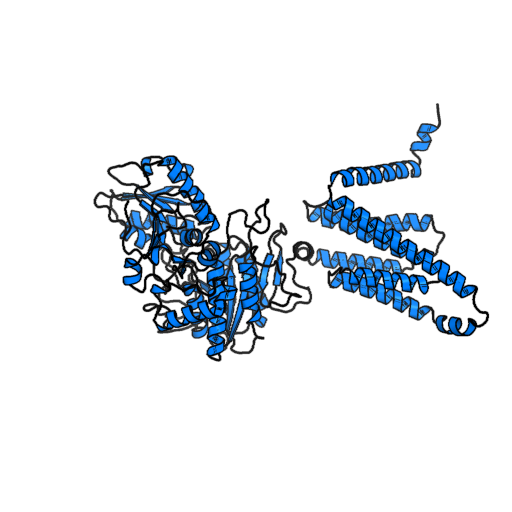 . PHE A 1 152 ? 22.254 4.769 29.752 1.00 47.38 152 PHE A C 1
ATOM 1093 O O . PHE A 1 152 ? 21.530 3.811 29.493 1.00 47.38 152 PHE A O 1
ATOM 1100 N N . GLN A 1 153 ? 22.470 5.729 28.846 1.00 43.12 153 GLN A N 1
ATOM 1101 C CA . GLN A 1 153 ? 21.667 5.802 27.625 1.00 43.12 153 GLN A CA 1
ATOM 1102 C C . GLN A 1 153 ? 21.794 4.626 26.633 1.00 43.12 153 GLN A C 1
ATOM 1104 O O . GLN A 1 153 ? 20.890 4.434 25.828 1.00 43.12 153 GLN A O 1
ATOM 1109 N N . GLY A 1 154 ? 22.837 3.794 26.742 1.00 35.38 154 GLY A N 1
ATOM 1110 C CA . GLY A 1 154 ? 23.141 2.729 25.774 1.00 35.38 154 GLY A CA 1
ATOM 1111 C C . GLY A 1 154 ? 22.853 1.281 26.197 1.00 35.38 154 GLY A C 1
ATOM 1112 O O . GLY A 1 154 ? 23.165 0.376 25.434 1.00 35.38 154 GLY A O 1
ATOM 1113 N N . SER A 1 155 ? 22.310 1.016 27.392 1.00 42.84 155 SER A N 1
ATOM 1114 C CA . SER A 1 155 ? 21.973 -0.358 27.813 1.00 42.84 155 SER A CA 1
ATOM 1115 C C . SER A 1 155 ? 20.775 -0.371 28.762 1.00 42.84 155 SER A C 1
ATOM 1117 O O . SER A 1 155 ? 20.827 0.149 29.879 1.00 42.84 155 SER A O 1
ATOM 1119 N N . THR A 1 156 ? 19.682 -0.981 28.306 1.00 43.38 156 THR A N 1
ATOM 1120 C CA . THR A 1 156 ? 18.423 -1.156 29.049 1.00 43.38 156 THR A CA 1
ATOM 1121 C C . THR A 1 156 ? 18.611 -2.005 30.307 1.00 43.38 156 THR A C 1
ATOM 1123 O O . THR A 1 156 ? 18.075 -1.667 31.363 1.00 43.38 156 THR A O 1
ATOM 1126 N N . GLU A 1 157 ? 19.452 -3.037 30.237 1.00 39.56 157 GLU A N 1
ATOM 1127 C CA . GLU A 1 157 ? 19.806 -3.891 31.375 1.00 39.56 157 GLU A CA 1
ATOM 1128 C C . GLU A 1 157 ? 20.630 -3.132 32.424 1.00 39.56 157 GLU A C 1
ATOM 1130 O O . GLU A 1 157 ? 20.343 -3.218 33.619 1.00 39.56 157 GLU A O 1
ATOM 1135 N N . ALA A 1 158 ? 21.592 -2.303 31.995 1.00 38.88 158 ALA A N 1
ATOM 1136 C CA . ALA A 1 158 ? 22.383 -1.474 32.903 1.00 38.88 158 ALA A CA 1
ATOM 1137 C C . ALA A 1 158 ? 21.539 -0.380 33.579 1.00 38.88 158 ALA A C 1
ATOM 1139 O O . ALA A 1 158 ? 21.750 -0.098 34.757 1.00 38.88 158 ALA A O 1
ATOM 1140 N N . ARG A 1 159 ? 20.549 0.197 32.876 1.00 49.12 159 ARG A N 1
ATOM 1141 C CA . ARG A 1 159 ? 19.575 1.150 33.446 1.00 49.12 159 ARG A CA 1
ATOM 1142 C C . ARG A 1 159 ? 18.720 0.499 34.526 1.00 49.12 159 ARG A C 1
ATOM 1144 O O . ARG A 1 159 ? 18.642 1.021 35.635 1.00 49.12 159 ARG A O 1
ATOM 1151 N N . ALA A 1 160 ? 18.092 -0.635 34.217 1.00 43.91 160 ALA A N 1
ATOM 1152 C CA . ALA A 1 160 ? 17.221 -1.337 35.153 1.00 43.91 160 ALA A CA 1
ATOM 1153 C C . ALA A 1 160 ? 18.000 -1.823 36.383 1.00 43.91 160 ALA A C 1
ATOM 1155 O O . ALA A 1 160 ? 17.539 -1.649 37.513 1.00 43.91 160 ALA A O 1
ATOM 1156 N N . LEU A 1 161 ? 19.215 -2.342 36.178 1.00 43.12 161 LEU A N 1
ATOM 1157 C CA . LEU A 1 161 ? 20.116 -2.729 37.258 1.00 43.12 161 LEU A CA 1
ATOM 1158 C C . LEU A 1 161 ? 20.540 -1.514 38.093 1.00 43.12 161 LEU A C 1
ATOM 1160 O O . LEU A 1 161 ? 20.435 -1.565 39.310 1.00 43.12 161 LEU A O 1
ATOM 1164 N N . ALA A 1 162 ? 20.960 -0.405 37.479 1.00 45.59 162 ALA A N 1
ATOM 1165 C CA . ALA A 1 162 ? 21.413 0.786 38.199 1.00 45.59 162 ALA A CA 1
ATOM 1166 C C . ALA A 1 162 ? 20.285 1.470 38.983 1.00 45.59 162 ALA A C 1
ATOM 1168 O O . ALA A 1 162 ? 20.508 1.888 40.117 1.00 45.59 162 ALA A O 1
ATOM 1169 N N . VAL A 1 163 ? 19.071 1.544 38.427 1.00 50.75 163 VAL A N 1
ATOM 1170 C CA . VAL A 1 163 ? 17.889 2.070 39.128 1.00 50.75 163 VAL A CA 1
ATOM 1171 C C . VAL A 1 163 ? 17.482 1.140 40.268 1.00 50.75 163 VAL A C 1
ATOM 1173 O O . VAL A 1 163 ? 17.216 1.623 41.364 1.00 50.75 163 VAL A O 1
ATOM 1176 N N . SER A 1 164 ? 17.506 -0.180 40.064 1.00 45.47 164 SER A N 1
ATOM 1177 C CA . SER A 1 164 ? 17.188 -1.157 41.117 1.00 45.47 164 SER A CA 1
ATOM 1178 C C . SER A 1 164 ? 18.232 -1.144 42.234 1.00 45.47 164 SER A C 1
ATOM 1180 O O . SER A 1 164 ? 17.891 -1.112 43.413 1.00 45.47 164 SER A O 1
ATOM 1182 N N . VAL A 1 165 ? 19.516 -1.085 41.878 1.00 45.31 165 VAL A N 1
ATOM 1183 C CA . VAL A 1 165 ? 20.634 -0.978 42.819 1.00 45.31 165 VAL A CA 1
ATOM 1184 C C . VAL A 1 165 ? 20.577 0.355 43.562 1.00 45.31 165 VAL A C 1
ATOM 1186 O O . VAL A 1 165 ? 20.712 0.360 44.779 1.00 45.31 165 VAL A O 1
ATOM 1189 N N . ALA A 1 166 ? 20.300 1.477 42.895 1.00 49.16 166 ALA A N 1
ATOM 1190 C CA . ALA A 1 166 ? 20.120 2.770 43.553 1.00 49.16 166 ALA A CA 1
ATOM 1191 C C . ALA A 1 166 ? 18.897 2.769 44.484 1.00 49.16 166 ALA A C 1
ATOM 1193 O O . ALA A 1 166 ? 18.999 3.226 45.618 1.00 49.16 166 ALA A O 1
ATOM 1194 N N . ALA A 1 167 ? 17.770 2.194 44.060 1.00 46.75 167 ALA A N 1
ATOM 1195 C CA . ALA A 1 167 ? 16.549 2.094 44.857 1.00 46.75 167 ALA A CA 1
ATOM 1196 C C . ALA A 1 167 ? 16.689 1.169 46.078 1.00 46.75 167 ALA A C 1
ATOM 1198 O O . ALA A 1 167 ? 15.959 1.345 47.050 1.00 46.75 167 ALA A O 1
ATOM 1199 N N . ILE A 1 168 ? 17.628 0.218 46.062 1.00 45.28 168 ILE A N 1
ATOM 1200 C CA . ILE A 1 168 ? 17.937 -0.656 47.204 1.00 45.28 168 ILE A CA 1
ATOM 1201 C C . ILE A 1 168 ? 19.024 -0.032 48.091 1.00 45.28 168 ILE A C 1
ATOM 1203 O O . ILE A 1 168 ? 18.878 0.034 49.310 1.00 45.28 168 ILE A O 1
ATOM 1207 N N . ILE A 1 169 ? 20.111 0.459 47.494 1.00 45.16 169 ILE A N 1
ATOM 1208 C CA . ILE A 1 169 ? 21.311 0.896 48.213 1.00 45.16 169 ILE A CA 1
ATOM 1209 C C . ILE A 1 169 ? 21.161 2.310 48.787 1.00 45.16 169 ILE A C 1
ATOM 1211 O O . ILE A 1 169 ? 21.604 2.536 49.913 1.00 45.16 169 ILE A O 1
ATOM 1215 N N . LEU A 1 170 ? 20.533 3.269 48.085 1.00 47.38 170 LEU A N 1
ATOM 1216 C CA . LEU A 1 170 ? 20.378 4.630 48.623 1.00 47.38 170 LEU A CA 1
ATOM 1217 C C . LEU A 1 170 ? 19.533 4.655 49.898 1.00 47.38 170 LEU A C 1
ATOM 1219 O O . LEU A 1 170 ? 19.994 5.263 50.860 1.00 47.38 170 LEU A O 1
ATOM 1223 N N . PRO A 1 171 ? 18.357 4.007 49.980 1.00 45.00 171 PRO A N 1
ATOM 1224 C CA . PRO A 1 171 ? 17.582 3.998 51.217 1.00 45.00 171 PRO A CA 1
ATOM 1225 C C . PRO A 1 171 ? 18.334 3.351 52.377 1.00 45.00 171 PRO A C 1
ATOM 1227 O O . PRO A 1 171 ? 18.246 3.856 53.488 1.00 45.00 171 PRO A O 1
ATOM 1230 N N . VAL A 1 172 ? 19.122 2.301 52.125 1.00 45.47 172 VAL A N 1
ATOM 1231 C CA . VAL A 1 172 ? 19.931 1.621 53.151 1.00 45.47 172 VAL A CA 1
ATOM 1232 C C . VAL A 1 172 ? 21.095 2.504 53.620 1.00 45.47 172 VAL A C 1
ATOM 1234 O O . VAL A 1 172 ? 21.261 2.709 54.819 1.00 45.47 172 VAL A O 1
ATOM 1237 N N . LEU A 1 173 ? 21.851 3.117 52.701 1.00 43.59 173 LEU A N 1
ATOM 1238 C CA . LEU A 1 173 ? 22.976 4.003 53.038 1.00 43.59 173 LEU A CA 1
ATOM 1239 C C . LEU A 1 173 ? 22.529 5.323 53.681 1.00 43.59 173 LEU A C 1
ATOM 1241 O O . LEU A 1 173 ? 23.199 5.844 54.577 1.00 43.59 173 LEU A O 1
ATOM 1245 N N . VAL A 1 174 ? 21.408 5.880 53.219 1.00 46.72 174 VAL A N 1
ATOM 1246 C CA . VAL A 1 174 ? 20.802 7.095 53.773 1.00 46.72 174 VAL A CA 1
ATOM 1247 C C . VAL A 1 174 ? 20.165 6.785 55.129 1.00 46.72 174 VAL A C 1
ATOM 1249 O O . VAL A 1 174 ? 20.344 7.568 56.058 1.00 46.72 174 VAL A O 1
ATOM 1252 N N . SER A 1 175 ? 19.519 5.625 55.291 1.00 43.34 175 SER A N 1
ATOM 1253 C CA . SER A 1 175 ? 18.995 5.155 56.578 1.00 43.34 175 SER A CA 1
ATOM 1254 C C . SER A 1 175 ? 20.113 4.986 57.604 1.00 43.34 175 SER A C 1
ATOM 1256 O O . SER A 1 175 ? 20.041 5.606 58.659 1.00 43.34 175 SER A O 1
ATOM 1258 N N . ASP A 1 176 ? 21.194 4.266 57.297 1.00 41.53 176 ASP A N 1
ATOM 1259 C CA . ASP A 1 176 ? 22.262 4.019 58.277 1.00 41.53 176 ASP A CA 1
ATOM 1260 C C . ASP A 1 176 ? 22.996 5.298 58.697 1.00 41.53 176 ASP A C 1
ATOM 1262 O O . ASP A 1 176 ? 23.304 5.489 59.877 1.00 41.53 176 ASP A O 1
ATOM 1266 N N . LYS A 1 177 ? 23.219 6.239 57.771 1.00 46.22 177 LYS A N 1
ATOM 1267 C CA . LYS A 1 177 ? 23.863 7.515 58.111 1.00 46.22 177 LYS A CA 1
ATOM 1268 C C . LYS A 1 177 ? 22.953 8.495 58.843 1.00 46.22 177 LYS A C 1
ATOM 1270 O O . LYS A 1 177 ? 23.434 9.178 59.750 1.00 46.22 177 LYS A O 1
ATOM 1275 N N . ILE A 1 178 ? 21.670 8.574 58.486 1.00 41.28 178 ILE A N 1
ATOM 1276 C CA . ILE A 1 178 ? 20.696 9.453 59.156 1.00 41.28 178 ILE A CA 1
ATOM 1277 C C . ILE A 1 178 ? 20.337 8.897 60.540 1.00 41.28 178 ILE A C 1
ATOM 1279 O O . ILE A 1 178 ? 20.256 9.659 61.503 1.00 41.28 178 ILE A O 1
ATOM 1283 N N . VAL A 1 179 ? 20.222 7.575 60.682 1.00 41.19 179 VAL A N 1
ATOM 1284 C CA . VAL A 1 179 ? 20.002 6.897 61.971 1.00 41.19 179 VAL A CA 1
ATOM 1285 C C . VAL A 1 179 ? 21.214 7.049 62.899 1.00 41.19 179 VAL A C 1
ATOM 1287 O O . VAL A 1 179 ? 21.038 7.179 64.111 1.00 41.19 179 VAL A O 1
ATOM 1290 N N . ALA A 1 180 ? 22.436 7.114 62.358 1.00 42.22 180 ALA A N 1
ATOM 1291 C CA . ALA A 1 180 ? 23.640 7.379 63.149 1.00 42.22 180 ALA A CA 1
ATOM 1292 C C . ALA A 1 180 ? 23.792 8.854 63.580 1.00 42.22 180 ALA A C 1
ATOM 1294 O O . ALA A 1 180 ? 24.384 9.122 64.626 1.00 42.22 180 ALA A O 1
ATOM 1295 N N . THR A 1 181 ? 23.258 9.820 62.819 1.00 42.53 181 THR A N 1
ATOM 1296 C CA . THR A 1 181 ? 23.347 11.258 63.159 1.00 42.53 181 THR A CA 1
ATOM 1297 C C . THR A 1 181 ? 22.162 11.789 63.965 1.00 42.53 181 THR A C 1
ATOM 1299 O O . THR A 1 181 ? 22.303 12.797 64.656 1.00 42.53 181 THR A O 1
ATOM 1302 N N . VAL A 1 182 ? 21.012 11.114 63.949 1.00 39.78 182 VAL A N 1
ATOM 1303 C CA . VAL A 1 182 ? 19.807 11.536 64.673 1.00 39.78 182 VAL A CA 1
ATOM 1304 C C . VAL A 1 182 ? 19.448 10.466 65.701 1.00 39.78 182 VAL A C 1
ATOM 1306 O O . VAL A 1 182 ? 18.964 9.392 65.355 1.00 39.78 182 VAL A O 1
ATOM 1309 N N . ARG A 1 183 ? 19.674 10.748 66.994 1.00 39.50 183 ARG A N 1
ATOM 1310 C CA . ARG A 1 183 ? 19.309 9.852 68.109 1.00 39.50 183 ARG A CA 1
ATOM 1311 C C . ARG A 1 183 ? 17.770 9.739 68.273 1.00 39.50 183 ARG A C 1
ATOM 1313 O O . ARG A 1 183 ? 17.229 10.260 69.237 1.00 39.50 183 ARG A O 1
ATOM 1320 N N . ARG A 1 184 ? 17.133 8.974 67.366 1.00 41.50 184 ARG A N 1
ATOM 1321 C CA . ARG A 1 184 ? 15.829 8.249 67.427 1.00 41.50 184 ARG A CA 1
ATOM 1322 C C . ARG A 1 184 ? 14.519 9.079 67.522 1.00 41.50 184 ARG A C 1
ATOM 1324 O O . ARG A 1 184 ? 14.583 10.242 67.898 1.00 41.50 184 ARG A O 1
ATOM 1331 N N . PRO A 1 185 ? 13.323 8.527 67.165 1.00 42.34 185 PRO A N 1
ATOM 1332 C CA . PRO A 1 185 ? 12.926 7.118 67.012 1.00 42.34 185 PRO A CA 1
ATOM 1333 C C . PRO A 1 185 ? 13.104 6.570 65.597 1.00 42.34 185 PRO A C 1
ATOM 1335 O O . PRO A 1 185 ? 13.036 7.299 64.614 1.00 42.34 185 PRO A O 1
ATOM 1338 N N . ALA A 1 186 ? 13.359 5.262 65.521 1.00 43.06 186 ALA A N 1
ATOM 1339 C CA . ALA A 1 186 ? 13.431 4.518 64.274 1.00 43.06 186 ALA A CA 1
ATOM 1340 C C . ALA A 1 186 ? 12.199 4.821 63.410 1.00 43.06 186 ALA A C 1
ATOM 1342 O O . ALA A 1 186 ? 11.078 4.835 63.927 1.00 43.06 186 ALA A O 1
ATOM 1343 N N . LEU A 1 187 ? 12.416 5.041 62.109 1.00 40.38 187 LEU A N 1
ATOM 1344 C CA . LEU A 1 187 ? 11.381 4.885 61.087 1.00 40.38 187 LEU A CA 1
ATOM 1345 C C . LEU A 1 187 ? 10.545 3.662 61.479 1.00 40.38 187 LEU A C 1
ATOM 1347 O O . LEU A 1 187 ? 11.081 2.556 61.576 1.00 40.38 187 LEU A O 1
ATOM 1351 N N . THR A 1 188 ? 9.269 3.869 61.812 1.00 52.41 188 THR A N 1
ATOM 1352 C CA . THR A 1 188 ? 8.442 2.766 62.317 1.00 52.41 188 THR A CA 1
ATOM 1353 C C . THR A 1 188 ? 8.394 1.659 61.266 1.00 52.41 188 THR A C 1
ATOM 1355 O O . THR A 1 188 ? 8.592 1.912 60.073 1.00 52.41 188 THR A O 1
ATOM 1358 N N . THR A 1 189 ? 8.115 0.427 61.681 1.00 49.97 189 THR A N 1
ATOM 1359 C CA . THR A 1 189 ? 7.967 -0.730 60.783 1.00 49.97 189 THR A CA 1
ATOM 1360 C C . THR A 1 189 ? 7.038 -0.417 59.603 1.00 49.97 189 THR A C 1
ATOM 1362 O O . THR A 1 189 ? 7.273 -0.861 58.487 1.00 49.97 189 THR A O 1
ATOM 1365 N N . THR A 1 190 ? 6.042 0.447 59.823 1.00 45.62 190 THR A N 1
ATOM 1366 C CA . THR A 1 190 ? 5.111 0.970 58.815 1.00 45.62 190 THR A CA 1
ATOM 1367 C C . THR A 1 190 ? 5.791 1.773 57.701 1.00 45.62 190 THR A C 1
ATOM 1369 O O . THR A 1 190 ? 5.421 1.630 56.544 1.00 45.62 190 THR A O 1
ATOM 1372 N N . HIS A 1 191 ? 6.796 2.595 58.011 1.00 47.19 191 HIS A N 1
ATOM 1373 C CA . HIS A 1 191 ? 7.507 3.393 57.004 1.00 47.19 191 HIS A CA 1
ATOM 1374 C C . HIS A 1 191 ? 8.414 2.523 56.131 1.00 47.19 191 HIS A C 1
ATOM 1376 O O . HIS A 1 191 ? 8.449 2.703 54.917 1.00 47.19 191 HIS A O 1
ATOM 1382 N N . HIS A 1 192 ? 9.094 1.546 56.738 1.00 49.53 192 HIS A N 1
ATOM 1383 C CA . HIS A 1 192 ? 9.871 0.553 55.997 1.00 49.53 192 HIS A CA 1
ATOM 1384 C C . HIS A 1 192 ? 8.964 -0.322 55.132 1.00 49.53 192 HIS A C 1
ATOM 1386 O O . HIS A 1 192 ? 9.303 -0.591 53.987 1.00 49.53 192 HIS A O 1
ATOM 1392 N N . ALA A 1 193 ? 7.788 -0.704 55.641 1.00 48.69 193 ALA A N 1
ATOM 1393 C CA . ALA A 1 193 ? 6.801 -1.455 54.878 1.00 48.69 193 ALA A CA 1
ATOM 1394 C C . ALA A 1 193 ? 6.272 -0.654 53.680 1.00 48.69 193 ALA A C 1
ATOM 1396 O O . ALA A 1 193 ? 6.199 -1.200 52.590 1.00 48.69 193 ALA A O 1
ATOM 1397 N N . ILE A 1 194 ? 5.960 0.637 53.839 1.00 51.75 194 ILE A N 1
ATOM 1398 C CA . ILE A 1 194 ? 5.482 1.483 52.732 1.00 51.75 194 ILE A CA 1
ATOM 1399 C C . ILE A 1 194 ? 6.565 1.664 51.663 1.00 51.75 194 ILE A C 1
ATOM 1401 O O . ILE A 1 194 ? 6.272 1.500 50.484 1.00 51.75 194 ILE A O 1
ATOM 1405 N N . LEU A 1 195 ? 7.807 1.963 52.057 1.00 51.34 195 LEU A N 1
ATOM 1406 C CA . LEU A 1 195 ? 8.930 2.081 51.121 1.00 51.34 195 LEU A CA 1
ATOM 1407 C C . LEU A 1 195 ? 9.213 0.754 50.415 1.00 51.34 195 LEU A C 1
ATOM 1409 O O . LEU A 1 195 ? 9.355 0.739 49.200 1.00 51.34 195 LEU A O 1
ATOM 1413 N N . ALA A 1 196 ? 9.223 -0.361 51.146 1.00 52.34 196 ALA A N 1
ATOM 1414 C CA . ALA A 1 196 ? 9.390 -1.683 50.556 1.00 52.34 196 ALA A CA 1
ATOM 1415 C C . ALA A 1 196 ? 8.246 -2.018 49.591 1.00 52.34 196 ALA A C 1
ATOM 1417 O O . ALA A 1 196 ? 8.515 -2.493 48.499 1.00 52.34 196 ALA A O 1
ATOM 1418 N N . VAL A 1 197 ? 6.990 -1.728 49.944 1.00 53.00 197 VAL A N 1
ATOM 1419 C CA . VAL A 1 197 ? 5.822 -1.966 49.081 1.00 53.00 197 VAL A CA 1
ATOM 1420 C C . VAL A 1 197 ? 5.860 -1.085 47.834 1.00 53.00 197 VAL A C 1
ATOM 1422 O O . VAL A 1 197 ? 5.597 -1.593 46.754 1.00 53.00 197 VAL A O 1
ATOM 1425 N N . LEU A 1 198 ? 6.232 0.194 47.938 1.00 51.22 198 LEU A N 1
ATOM 1426 C CA . LEU A 1 198 ? 6.397 1.082 46.779 1.00 51.22 198 LEU A CA 1
ATOM 1427 C C . LEU A 1 198 ? 7.539 0.625 45.869 1.00 51.22 198 LEU A C 1
ATOM 1429 O O . LEU A 1 198 ? 7.352 0.550 44.659 1.00 51.22 198 LEU A O 1
ATOM 1433 N N . THR A 1 199 ? 8.694 0.273 46.433 1.00 51.50 199 THR A N 1
ATOM 1434 C CA . THR A 1 199 ? 9.837 -0.237 45.665 1.00 51.50 199 THR A CA 1
ATOM 1435 C C . THR A 1 199 ? 9.524 -1.591 45.033 1.00 51.50 199 THR A C 1
ATOM 1437 O O . THR A 1 199 ? 9.882 -1.815 43.882 1.00 51.50 199 THR A O 1
ATOM 1440 N N . LEU A 1 200 ? 8.810 -2.477 45.734 1.00 50.78 200 LEU A N 1
ATOM 1441 C CA . LEU A 1 200 ? 8.351 -3.754 45.193 1.00 50.78 200 LEU A CA 1
ATOM 1442 C C . LEU A 1 200 ? 7.268 -3.560 44.135 1.00 50.78 200 LEU A C 1
ATOM 1444 O O . LEU A 1 200 ? 7.308 -4.268 43.146 1.00 50.78 200 LEU A O 1
ATOM 1448 N N . LEU A 1 201 ? 6.346 -2.605 44.282 1.00 51.03 201 LEU A N 1
ATOM 1449 C CA . LEU A 1 201 ? 5.333 -2.292 43.269 1.00 51.03 201 LEU A CA 1
ATOM 1450 C C . LEU A 1 201 ? 5.963 -1.686 42.018 1.00 51.03 201 LEU A C 1
ATOM 1452 O O . LEU A 1 201 ? 5.647 -2.124 40.923 1.00 51.03 201 LEU A O 1
ATOM 1456 N N . LEU A 1 202 ? 6.875 -0.722 42.158 1.00 52.75 202 LEU A N 1
ATOM 1457 C CA . LEU A 1 202 ? 7.581 -0.116 41.026 1.00 52.75 202 LEU A CA 1
ATOM 1458 C C . LEU A 1 202 ? 8.542 -1.110 40.365 1.00 52.75 202 LEU A C 1
ATOM 1460 O O . LEU A 1 202 ? 8.607 -1.175 39.142 1.00 52.75 202 LEU A O 1
ATOM 1464 N N . GLY A 1 203 ? 9.234 -1.926 41.163 1.00 51.25 203 GLY A N 1
ATOM 1465 C CA . GLY A 1 203 ? 10.065 -3.026 40.680 1.00 51.25 203 GLY A CA 1
ATOM 1466 C C . GLY A 1 203 ? 9.241 -4.111 39.990 1.00 51.25 203 GLY A C 1
ATOM 1467 O O . GLY A 1 203 ? 9.624 -4.575 38.927 1.00 51.25 203 GLY A O 1
ATOM 1468 N N . PHE A 1 204 ? 8.074 -4.467 40.530 1.00 51.72 204 PHE A N 1
ATOM 1469 C CA . PHE A 1 204 ? 7.143 -5.427 39.934 1.00 51.72 204 PHE A CA 1
ATOM 1470 C C . PHE A 1 204 ? 6.506 -4.878 38.657 1.00 51.72 204 PHE A C 1
ATOM 1472 O O . PHE A 1 204 ? 6.417 -5.605 37.677 1.00 51.72 204 PHE A O 1
ATOM 1479 N N . LEU A 1 205 ? 6.117 -3.602 38.614 1.00 48.69 205 LEU A N 1
ATOM 1480 C CA . LEU A 1 205 ? 5.592 -2.952 37.409 1.00 48.69 205 LEU A CA 1
ATOM 1481 C C . LEU A 1 205 ? 6.669 -2.830 36.322 1.00 48.69 205 LEU A C 1
ATOM 1483 O O . LEU A 1 205 ? 6.390 -3.122 35.164 1.00 48.69 205 LEU A O 1
ATOM 1487 N N . GLY A 1 206 ? 7.904 -2.479 36.692 1.00 49.38 206 GLY A N 1
ATOM 1488 C CA . GLY A 1 206 ? 9.043 -2.451 35.771 1.00 49.38 206 GLY A CA 1
ATOM 1489 C C . GLY A 1 206 ? 9.477 -3.841 35.291 1.00 49.38 206 GLY A C 1
ATOM 1490 O O . GLY A 1 206 ? 9.876 -3.991 34.141 1.00 49.38 206 GLY A O 1
ATOM 1491 N N . TRP A 1 207 ? 9.366 -4.867 36.142 1.00 43.34 207 TRP A N 1
ATOM 1492 C CA . TRP A 1 207 ? 9.740 -6.248 35.817 1.00 43.34 207 TRP A CA 1
ATOM 1493 C C . TRP A 1 207 ? 8.670 -6.982 35.004 1.00 43.34 207 TRP A C 1
ATOM 1495 O O . TRP A 1 207 ? 8.995 -7.667 34.041 1.00 43.34 207 TRP A O 1
ATOM 1505 N N . THR A 1 208 ? 7.390 -6.816 35.346 1.00 45.84 208 THR A N 1
ATOM 1506 C CA . THR A 1 208 ? 6.278 -7.447 34.611 1.00 45.84 208 THR A CA 1
ATOM 1507 C C . THR A 1 208 ? 5.972 -6.760 33.284 1.00 45.84 208 THR A C 1
ATOM 1509 O O . THR A 1 208 ? 5.265 -7.336 32.461 1.00 45.84 208 THR A O 1
ATOM 1512 N N . ARG A 1 209 ? 6.489 -5.544 33.057 1.00 54.25 209 ARG A N 1
ATOM 1513 C CA . ARG A 1 209 ? 6.285 -4.777 31.822 1.00 54.25 209 ARG A CA 1
ATOM 1514 C C . ARG A 1 209 ? 7.565 -4.081 31.368 1.00 54.25 209 ARG A C 1
ATOM 1516 O O . ARG A 1 209 ? 7.618 -2.853 31.286 1.00 54.25 209 ARG A O 1
ATOM 1523 N N . SER A 1 210 ? 8.577 -4.877 31.034 1.00 52.53 210 SER A N 1
ATOM 1524 C CA . SER A 1 210 ? 9.853 -4.413 30.463 1.00 52.53 210 SER A CA 1
ATOM 1525 C C . SER A 1 210 ? 9.684 -3.465 29.263 1.00 52.53 210 SER A C 1
ATOM 1527 O O . SER A 1 210 ? 10.521 -2.592 29.052 1.00 52.53 210 SER A O 1
ATOM 1529 N N . GLU A 1 211 ? 8.583 -3.586 28.518 1.00 52.84 211 GLU A N 1
ATOM 1530 C CA . GLU A 1 211 ? 8.252 -2.760 27.347 1.00 52.84 211 GLU A CA 1
ATOM 1531 C C . GLU A 1 211 ? 7.570 -1.419 27.686 1.00 52.84 211 GLU A C 1
ATOM 1533 O O . GLU A 1 211 ? 7.536 -0.511 26.856 1.00 52.84 211 GLU A O 1
ATOM 1538 N N . TRP A 1 212 ? 7.046 -1.246 28.906 1.00 57.81 212 TRP A N 1
ATOM 1539 C CA . TRP A 1 212 ? 6.260 -0.058 29.264 1.00 57.81 212 TRP A CA 1
ATOM 1540 C C . TRP A 1 212 ? 7.127 1.183 29.492 1.00 57.81 212 TRP A C 1
ATOM 1542 O O . TRP A 1 212 ? 6.774 2.265 29.031 1.00 57.81 212 TRP A O 1
ATOM 1552 N N . LEU A 1 213 ? 8.277 1.042 30.164 1.00 59.00 213 LEU A N 1
ATOM 1553 C CA . LEU A 1 213 ? 9.165 2.179 30.435 1.00 59.00 213 LEU A CA 1
ATOM 1554 C C . LEU A 1 213 ? 9.726 2.804 29.138 1.00 59.00 213 LEU A C 1
ATOM 1556 O O . LEU A 1 213 ? 9.628 4.024 29.007 1.00 59.00 213 LEU A O 1
ATOM 1560 N N . PRO A 1 214 ? 10.240 2.016 28.163 1.00 58.72 214 PRO A N 1
ATOM 1561 C CA . PRO A 1 214 ? 10.617 2.534 26.845 1.00 58.72 214 PRO A CA 1
ATOM 1562 C C . PRO A 1 214 ? 9.446 3.211 26.121 1.00 58.72 214 PRO A C 1
ATOM 1564 O O . PRO A 1 214 ? 9.603 4.314 25.601 1.00 58.72 214 PRO A O 1
ATOM 1567 N N . GLY A 1 215 ? 8.255 2.602 26.162 1.00 61.12 215 GLY A N 1
ATOM 1568 C CA . GLY A 1 215 ? 7.038 3.172 25.585 1.00 61.12 215 GLY A CA 1
ATOM 1569 C C . GLY A 1 215 ? 6.690 4.548 26.148 1.00 61.12 215 GLY A C 1
ATOM 1570 O O . GLY A 1 215 ? 6.451 5.484 25.392 1.00 61.12 215 GLY A O 1
ATOM 1571 N N . VAL A 1 216 ? 6.740 4.722 27.470 1.00 64.50 216 VAL A N 1
ATOM 1572 C CA . VAL A 1 216 ? 6.479 6.021 28.110 1.00 64.50 216 VAL A CA 1
ATOM 1573 C C . VAL A 1 216 ? 7.543 7.055 27.736 1.00 64.50 216 VAL A C 1
ATOM 1575 O O . VAL A 1 216 ? 7.196 8.187 27.405 1.00 64.50 216 VAL A O 1
ATOM 1578 N N . THR A 1 217 ? 8.828 6.684 27.730 1.00 62.91 217 THR A N 1
ATOM 1579 C CA . THR A 1 217 ? 9.910 7.623 27.378 1.00 62.91 217 THR A CA 1
ATOM 1580 C C . THR A 1 217 ? 9.874 8.069 25.920 1.00 62.91 217 THR A C 1
ATOM 1582 O O . THR A 1 217 ? 10.283 9.188 25.617 1.00 62.91 217 THR A O 1
ATOM 1585 N N . SER A 1 218 ? 9.360 7.217 25.036 1.00 63.06 218 SER A N 1
ATOM 1586 C CA . SER A 1 218 ? 9.291 7.469 23.595 1.00 63.06 218 SER A CA 1
ATOM 1587 C C . SER A 1 218 ? 7.925 7.973 23.128 1.00 63.06 218 SER A C 1
ATOM 1589 O O . SER A 1 218 ? 7.738 8.226 21.943 1.00 63.06 218 SER A O 1
ATOM 1591 N N . GLY A 1 219 ? 6.963 8.140 24.042 1.00 67.12 219 GLY A N 1
ATOM 1592 C CA . GLY A 1 219 ? 5.590 8.514 23.697 1.00 67.12 219 GLY A CA 1
ATOM 1593 C C . GLY A 1 219 ? 4.802 7.406 22.986 1.00 67.12 219 GLY A C 1
ATOM 1594 O O . GLY A 1 219 ? 3.737 7.678 22.453 1.00 67.12 219 GLY A O 1
ATOM 1595 N N . CYS A 1 220 ? 5.291 6.167 22.998 1.00 74.88 220 CYS A N 1
ATOM 1596 C CA . CYS A 1 220 ? 4.647 4.975 22.453 1.00 74.88 220 CYS A CA 1
ATOM 1597 C C . CYS A 1 220 ? 4.001 4.161 23.583 1.00 74.88 220 CYS A C 1
ATOM 1599 O O . CYS A 1 220 ? 4.451 3.056 23.892 1.00 74.88 220 CYS A O 1
ATOM 1601 N N . TYR A 1 221 ? 2.997 4.707 24.270 1.00 66.12 221 TYR A N 1
ATOM 1602 C CA . TYR A 1 221 ? 2.364 3.992 25.377 1.00 66.12 221 TYR A CA 1
ATOM 1603 C C . TYR A 1 221 ? 0.849 3.987 25.274 1.00 66.12 221 TYR A C 1
ATOM 1605 O O . TYR A 1 221 ? 0.217 4.949 24.855 1.00 66.12 221 TYR A O 1
ATOM 1613 N N . THR A 1 222 ? 0.275 2.883 25.736 1.00 65.12 222 THR A N 1
ATOM 1614 C CA . THR A 1 222 ? -1.136 2.801 26.098 1.00 65.12 222 THR A CA 1
ATOM 1615 C C . THR A 1 222 ? -1.248 2.671 27.605 1.00 65.12 222 THR A C 1
ATOM 1617 O O . THR A 1 222 ? -0.424 2.017 28.256 1.00 65.12 222 THR A O 1
ATOM 1620 N N . LEU A 1 223 ? -2.240 3.349 28.189 1.00 57.62 223 LEU A N 1
ATOM 1621 C CA . LEU A 1 223 ? -2.467 3.268 29.627 1.00 57.62 223 LEU A CA 1
ATOM 1622 C C . LEU A 1 223 ? -2.748 1.806 30.016 1.00 57.62 223 LEU A C 1
ATOM 1624 O O . LEU A 1 223 ? -3.540 1.146 29.345 1.00 57.62 223 LEU A O 1
ATOM 1628 N N . PRO A 1 224 ? -2.164 1.290 31.114 1.00 50.97 224 PRO A N 1
ATOM 1629 C CA . PRO A 1 224 ? -2.389 -0.080 31.582 1.00 50.97 224 PRO A CA 1
ATOM 1630 C C . PRO A 1 224 ? -3.854 -0.475 31.795 1.00 50.97 224 PRO A C 1
ATOM 1632 O O . PRO A 1 224 ? -4.164 -1.663 31.792 1.00 50.97 224 PRO A O 1
ATOM 1635 N N . THR A 1 225 ? -4.724 0.509 32.021 1.00 47.69 225 THR A N 1
ATOM 1636 C CA . THR A 1 225 ? -6.171 0.357 32.211 1.00 47.69 225 THR A CA 1
ATOM 1637 C C . THR A 1 225 ? -6.966 0.461 30.910 1.00 47.69 225 THR A C 1
ATOM 1639 O O . THR A 1 225 ? -8.185 0.302 30.940 1.00 47.69 225 THR A O 1
ATOM 1642 N N . SER A 1 226 ? -6.310 0.737 29.778 1.00 56.09 226 SER A N 1
ATOM 1643 C CA . SER A 1 226 ? -6.952 0.710 28.467 1.00 56.09 226 SER A CA 1
ATOM 1644 C C . SER A 1 226 ? -7.363 -0.727 28.159 1.00 56.09 226 SER A C 1
ATOM 1646 O O . SER A 1 226 ? -6.527 -1.618 28.013 1.00 56.09 226 SER A O 1
ATOM 1648 N N . THR A 1 227 ? -8.670 -0.960 28.117 1.00 55.81 227 THR A N 1
ATOM 1649 C CA . THR A 1 227 ? -9.286 -2.240 27.729 1.00 55.81 227 THR A CA 1
ATOM 1650 C C . THR A 1 227 ? -9.871 -2.174 26.314 1.00 55.81 227 THR A C 1
ATOM 1652 O O . THR A 1 227 ? -10.652 -3.041 25.935 1.00 55.81 227 THR A O 1
ATOM 1655 N N . GLY A 1 228 ? -9.506 -1.135 25.553 1.00 74.38 228 GLY A N 1
ATOM 1656 C CA . GLY A 1 228 ? -9.990 -0.876 24.199 1.00 74.38 228 GLY A CA 1
ATOM 1657 C C . GLY A 1 228 ? -9.165 -1.550 23.101 1.00 74.38 228 GLY A C 1
ATOM 1658 O O . GLY A 1 228 ? -8.271 -2.359 23.365 1.00 74.38 228 GLY A O 1
ATOM 1659 N N . ILE A 1 229 ? -9.483 -1.195 21.855 1.00 87.56 229 ILE A N 1
ATOM 1660 C CA . ILE A 1 229 ? -8.789 -1.679 20.656 1.00 87.56 229 ILE A CA 1
ATOM 1661 C C . ILE A 1 229 ? -7.390 -1.060 20.561 1.00 87.56 229 ILE A C 1
ATOM 1663 O O . ILE A 1 229 ? -6.444 -1.773 20.225 1.00 87.56 229 ILE A O 1
ATOM 1667 N N . THR A 1 230 ? -7.240 0.227 20.903 1.00 87.75 230 THR A N 1
ATOM 1668 C CA . THR A 1 230 ? -5.939 0.904 20.873 1.00 87.75 230 THR A CA 1
ATOM 1669 C C . THR A 1 230 ? -4.906 0.220 21.775 1.00 87.75 230 THR A C 1
ATOM 1671 O O . THR A 1 230 ? -5.065 0.128 22.998 1.00 87.75 230 THR A O 1
ATOM 1674 N N . VAL A 1 231 ? -3.806 -0.214 21.158 1.00 86.88 231 VAL A N 1
ATOM 1675 C CA . VAL A 1 231 ? -2.636 -0.832 21.793 1.00 86.88 231 VAL A CA 1
ATOM 1676 C C . VAL A 1 231 ? -1.396 -0.287 21.101 1.00 86.88 231 VAL A C 1
ATOM 1678 O O . VAL A 1 231 ? -1.264 -0.451 19.900 1.00 86.88 231 VAL A O 1
ATOM 1681 N N . LEU A 1 232 ? -0.471 0.314 21.847 1.00 84.62 232 LEU A N 1
ATOM 1682 C CA . LEU A 1 232 ? 0.800 0.824 21.323 1.00 84.62 232 LEU A CA 1
ATOM 1683 C C . LEU A 1 232 ? 1.969 0.165 22.043 1.00 84.62 232 LEU A C 1
ATOM 1685 O O . LEU A 1 232 ? 1.937 0.007 23.268 1.00 84.62 232 LEU A O 1
ATOM 1689 N N . ARG A 1 233 ? 3.006 -0.168 21.277 1.00 83.94 233 ARG A N 1
ATOM 1690 C CA . ARG A 1 233 ? 4.298 -0.669 21.747 1.00 83.94 233 ARG A CA 1
ATOM 1691 C C . ARG A 1 233 ? 5.428 0.151 21.130 1.00 83.94 233 ARG A C 1
ATOM 1693 O O . ARG A 1 233 ? 5.258 0.764 20.078 1.00 83.94 233 ARG A O 1
ATOM 1700 N N . ALA A 1 234 ? 6.576 0.165 21.800 1.00 81.56 234 ALA A N 1
ATOM 1701 C CA . ALA A 1 234 ? 7.806 0.745 21.273 1.00 81.56 234 ALA A CA 1
ATOM 1702 C C . ALA A 1 234 ? 8.687 -0.347 20.665 1.00 81.56 234 ALA A C 1
ATOM 1704 O O . ALA A 1 234 ? 8.743 -1.467 21.179 1.00 81.56 234 ALA A O 1
ATOM 1705 N N . THR A 1 235 ? 9.422 -0.007 19.613 1.00 81.00 235 THR A N 1
ATOM 1706 C CA . THR A 1 235 ? 10.526 -0.838 19.124 1.00 81.00 235 THR A CA 1
ATOM 1707 C C . THR A 1 235 ? 11.633 -0.964 20.183 1.00 81.00 235 THR A C 1
ATOM 1709 O O . THR A 1 235 ? 11.731 -0.116 21.074 1.00 81.00 235 THR A O 1
ATOM 1712 N N . PRO A 1 236 ? 12.505 -1.993 20.117 1.00 77.06 236 PRO A N 1
ATOM 1713 C CA . PRO A 1 236 ? 13.565 -2.198 21.115 1.00 77.06 236 PRO A CA 1
ATOM 1714 C C . PRO A 1 236 ? 14.533 -1.013 21.274 1.00 77.06 236 PRO A C 1
ATOM 1716 O O . PRO A 1 236 ? 15.044 -0.770 22.366 1.00 77.06 236 PRO A O 1
ATOM 1719 N N . ASP A 1 237 ? 14.767 -0.265 20.193 1.00 74.81 237 ASP A N 1
ATOM 1720 C CA . ASP A 1 237 ? 15.569 0.968 20.163 1.00 74.81 237 ASP A CA 1
ATOM 1721 C C . ASP A 1 237 ? 14.820 2.205 20.716 1.00 74.81 237 ASP A C 1
ATOM 1723 O O . ASP A 1 237 ? 15.408 3.279 20.880 1.00 74.81 237 ASP A O 1
ATOM 1727 N N . GLY A 1 238 ? 13.522 2.065 21.001 1.00 74.00 238 GLY A N 1
ATOM 1728 C CA . GLY A 1 238 ? 12.625 3.126 21.446 1.00 74.00 238 GLY A CA 1
ATOM 1729 C C . GLY A 1 238 ? 12.383 4.228 20.412 1.00 74.00 238 GLY A C 1
ATOM 1730 O O . GLY A 1 238 ? 11.863 5.275 20.786 1.00 74.00 238 GLY A O 1
ATOM 1731 N N . GLN A 1 239 ? 12.779 4.058 19.147 1.00 75.94 239 GLN A N 1
ATOM 1732 C CA . GLN A 1 239 ? 12.721 5.126 18.137 1.00 75.94 239 GLN A CA 1
ATOM 1733 C C . GLN A 1 239 ? 11.406 5.173 17.352 1.00 75.94 239 GLN A C 1
ATOM 1735 O O . GLN A 1 239 ? 11.123 6.185 16.700 1.00 75.94 239 GLN A O 1
ATOM 1740 N N . ARG A 1 240 ? 10.626 4.087 17.377 1.00 83.75 240 ARG A N 1
ATOM 1741 C CA . ARG A 1 240 ? 9.393 3.910 16.602 1.00 83.75 240 ARG A CA 1
ATOM 1742 C C . ARG A 1 240 ? 8.296 3.319 17.482 1.00 83.75 240 ARG A C 1
ATOM 1744 O O . ARG A 1 240 ? 8.583 2.547 18.402 1.00 83.75 240 ARG A O 1
ATOM 1751 N N . CYS A 1 241 ? 7.047 3.653 17.170 1.00 85.19 241 CYS A N 1
ATOM 1752 C CA . CYS A 1 241 ? 5.895 2.975 17.747 1.00 85.19 241 CYS A CA 1
ATOM 1753 C C . CYS A 1 241 ? 5.293 2.008 16.727 1.00 85.19 241 CYS A C 1
ATOM 1755 O O . CYS A 1 241 ? 5.393 2.216 15.524 1.00 85.19 241 CYS A O 1
ATOM 1757 N N . TYR A 1 242 ? 4.647 0.962 17.223 1.00 90.31 242 TYR A N 1
ATOM 1758 C CA . TYR A 1 242 ? 3.832 0.052 16.426 1.00 90.31 242 TYR A CA 1
ATOM 1759 C C . TYR A 1 242 ? 2.617 -0.369 17.240 1.00 90.31 242 TYR A C 1
ATOM 1761 O O . TYR A 1 242 ? 2.653 -0.346 18.475 1.00 90.31 242 TYR A O 1
ATOM 1769 N N . GLY A 1 243 ? 1.525 -0.721 16.574 1.00 92.06 243 GLY A N 1
ATOM 1770 C CA . GLY A 1 243 ? 0.313 -1.133 17.270 1.00 92.06 243 GLY A CA 1
ATOM 1771 C C . GLY A 1 243 ? -0.973 -0.860 16.505 1.00 92.06 243 GLY A C 1
ATOM 1772 O O . GLY A 1 243 ? -0.964 -0.748 15.285 1.00 92.06 243 GLY A O 1
ATOM 1773 N N . LEU A 1 244 ? -2.068 -0.739 17.252 1.00 93.06 244 LEU A N 1
ATOM 1774 C CA . LEU A 1 244 ? -3.422 -0.464 16.783 1.00 93.06 244 LEU A CA 1
ATOM 1775 C C . LEU A 1 244 ? -3.897 0.885 17.334 1.00 93.06 244 LEU A C 1
ATOM 1777 O O . LEU A 1 244 ? -3.707 1.157 18.521 1.00 93.06 244 LEU A O 1
ATOM 1781 N N . LEU A 1 245 ? -4.564 1.683 16.502 1.00 90.69 245 LEU A N 1
ATOM 1782 C CA . LEU A 1 245 ? -5.257 2.915 16.882 1.00 90.69 245 LEU A CA 1
ATOM 1783 C C . LEU A 1 245 ? -6.701 2.893 16.377 1.00 90.69 245 LEU A C 1
ATOM 1785 O O . LEU A 1 245 ? -6.932 2.692 15.188 1.00 90.69 245 LEU A O 1
ATOM 1789 N N . ASP A 1 246 ? -7.654 3.143 17.275 1.00 90.75 246 ASP A N 1
ATOM 1790 C CA . ASP A 1 246 ? -9.095 3.232 16.974 1.00 90.75 246 ASP A CA 1
ATOM 1791 C C . ASP A 1 246 ? -9.740 4.559 17.409 1.00 90.75 246 ASP A C 1
ATOM 1793 O O . ASP A 1 246 ? -10.903 4.810 17.100 1.00 90.75 246 ASP A O 1
ATOM 1797 N N . THR A 1 247 ? -8.997 5.431 18.099 1.00 84.44 247 THR A N 1
ATOM 1798 C CA . THR A 1 247 ? -9.520 6.689 18.649 1.00 84.44 247 THR A CA 1
ATOM 1799 C C . THR A 1 247 ? -8.555 7.858 18.483 1.00 84.44 247 THR A C 1
ATOM 1801 O O . THR A 1 247 ? -7.339 7.702 18.591 1.00 84.44 247 THR A O 1
ATOM 1804 N N . ALA A 1 248 ? -9.119 9.048 18.266 1.00 77.94 248 ALA A N 1
ATOM 1805 C CA . ALA A 1 248 ? -8.407 10.323 18.256 1.00 77.94 248 ALA A CA 1
ATOM 1806 C C . ALA A 1 248 ? -8.261 10.958 19.656 1.00 77.94 248 ALA A C 1
ATOM 1808 O O . ALA A 1 248 ? -7.693 12.046 19.768 1.00 77.94 248 ALA A O 1
ATOM 1809 N N . ASP A 1 249 ? -8.778 10.322 20.719 1.00 71.25 249 ASP A N 1
ATOM 1810 C CA . ASP A 1 249 ? -8.756 10.867 22.084 1.00 71.25 249 ASP A CA 1
ATOM 1811 C C . ASP A 1 249 ? -7.316 11.181 22.525 1.00 71.25 249 ASP A C 1
ATOM 1813 O O . ASP A 1 249 ? -6.541 10.248 22.698 1.00 71.25 249 ASP A O 1
ATOM 1817 N N . PRO A 1 250 ? -6.935 12.444 22.787 1.00 57.03 250 PRO A N 1
ATOM 1818 C CA . PRO A 1 250 ? -5.567 12.818 23.156 1.00 57.03 250 PRO A CA 1
ATOM 1819 C C . PRO A 1 250 ? -5.053 12.182 24.462 1.00 57.03 250 PRO A C 1
ATOM 1821 O O . PRO A 1 250 ? -3.851 12.229 24.722 1.00 57.03 250 PRO A O 1
ATOM 1824 N N . GLY A 1 251 ? -5.922 11.594 25.296 1.00 55.28 251 GLY A N 1
ATOM 1825 C CA . GLY A 1 251 ? -5.525 10.800 26.465 1.00 55.28 251 GLY A CA 1
ATOM 1826 C C . GLY A 1 251 ? -5.018 9.387 26.133 1.00 55.28 251 GLY A C 1
ATOM 1827 O O . GLY A 1 251 ? -4.395 8.747 26.983 1.00 55.28 251 GLY A O 1
ATOM 1828 N N . VAL A 1 252 ? -5.276 8.907 24.912 1.00 59.34 252 VAL A N 1
ATOM 1829 C CA . VAL A 1 252 ? -4.949 7.557 24.409 1.00 59.34 252 VAL A CA 1
ATOM 1830 C C . VAL A 1 252 ? -4.141 7.631 23.106 1.00 59.34 252 VAL A C 1
ATOM 1832 O O . VAL A 1 252 ? -3.186 6.881 22.912 1.00 59.34 252 VAL A O 1
ATOM 1835 N N . PHE A 1 253 ? -4.495 8.576 22.241 1.00 54.12 253 PHE A N 1
ATOM 1836 C CA . PHE A 1 253 ? -3.814 8.962 21.020 1.00 54.12 253 PHE A CA 1
ATOM 1837 C C . PHE A 1 253 ? -2.515 9.679 21.370 1.00 54.12 253 PHE A C 1
ATOM 1839 O O . PHE A 1 253 ? -2.481 10.880 21.660 1.00 54.12 253 PHE A O 1
ATOM 1846 N N . ALA A 1 254 ? -1.406 8.949 21.314 1.00 56.97 254 ALA A N 1
ATOM 1847 C CA . ALA A 1 254 ? -0.118 9.604 21.320 1.00 56.97 254 ALA A CA 1
ATOM 1848 C C . ALA A 1 254 ? 0.039 10.340 19.984 1.00 56.97 254 ALA A C 1
ATOM 1850 O O . ALA A 1 254 ? 0.152 9.714 18.936 1.00 56.97 254 ALA A O 1
ATOM 1851 N N . ALA A 1 255 ? 0.086 11.676 20.006 1.00 51.25 255 ALA A N 1
ATOM 1852 C CA . ALA A 1 255 ? 0.219 12.515 18.806 1.00 51.25 255 ALA A CA 1
ATOM 1853 C C . ALA A 1 255 ? 1.490 12.250 17.961 1.00 51.25 255 ALA A C 1
ATOM 1855 O O . ALA A 1 255 ? 1.690 12.902 16.942 1.00 51.25 255 ALA A O 1
ATOM 1856 N N . ARG A 1 256 ? 2.348 11.321 18.401 1.00 57.81 256 ARG A N 1
ATOM 1857 C CA . ARG A 1 256 ? 3.562 10.835 17.735 1.00 57.81 256 ARG A CA 1
ATOM 1858 C C . ARG A 1 256 ? 3.524 9.331 17.420 1.00 57.81 256 ARG A C 1
ATOM 1860 O O . ARG A 1 256 ? 4.579 8.773 17.153 1.00 57.81 256 ARG A O 1
ATOM 1867 N N . ALA A 1 257 ? 2.371 8.665 17.537 1.00 60.69 257 ALA A N 1
ATOM 1868 C CA . ALA A 1 257 ? 2.302 7.208 17.458 1.00 60.69 257 ALA A CA 1
ATOM 1869 C C . ALA A 1 257 ? 2.764 6.698 16.090 1.00 60.69 257 ALA A C 1
ATOM 1871 O O . ALA A 1 257 ? 3.766 5.996 16.030 1.00 60.69 257 ALA A O 1
ATOM 1872 N N . PHE A 1 258 ? 2.085 7.074 15.005 1.00 84.94 258 PHE A N 1
ATOM 1873 C CA . PHE A 1 258 ? 2.416 6.594 13.662 1.00 84.94 258 PHE A CA 1
ATOM 1874 C C . PHE A 1 258 ? 2.601 7.766 12.701 1.00 84.94 258 PHE A C 1
ATOM 1876 O O . PHE A 1 258 ? 1.835 8.732 12.736 1.00 84.94 258 PHE A O 1
ATOM 1883 N N . GLY A 1 259 ? 3.590 7.678 11.815 1.00 79.94 259 GLY A N 1
ATOM 1884 C CA . GLY A 1 259 ? 3.979 8.798 10.960 1.00 79.94 259 GLY A CA 1
ATOM 1885 C C . GLY A 1 259 ? 4.939 9.755 11.663 1.00 79.94 259 GLY A C 1
ATOM 1886 O O . GLY A 1 259 ? 4.919 9.918 12.884 1.00 79.94 259 GLY A O 1
ATOM 1887 N N . ARG A 1 260 ? 5.801 10.404 10.876 1.00 79.44 260 ARG A N 1
ATOM 1888 C CA . ARG A 1 260 ? 6.648 11.513 11.354 1.00 79.44 260 ARG A CA 1
ATOM 1889 C C . ARG A 1 260 ? 6.206 12.868 10.805 1.00 79.44 260 ARG A C 1
ATOM 1891 O O . ARG A 1 260 ? 6.521 13.891 11.412 1.00 79.44 260 ARG A O 1
ATOM 1898 N N . ASP A 1 261 ? 5.469 12.878 9.697 1.00 80.31 261 ASP A N 1
ATOM 1899 C CA . ASP A 1 261 ? 5.020 14.095 9.035 1.00 80.31 261 ASP A CA 1
ATOM 1900 C C . ASP A 1 261 ? 3.627 14.555 9.530 1.00 80.31 261 ASP A C 1
ATOM 1902 O O . ASP A 1 261 ? 2.775 13.724 9.869 1.00 80.31 261 ASP A O 1
ATOM 1906 N N . PRO A 1 262 ? 3.371 15.877 9.581 1.00 81.62 262 PRO A N 1
ATOM 1907 C CA . PRO A 1 262 ? 2.098 16.419 10.059 1.00 81.62 262 PRO A CA 1
ATOM 1908 C C . PRO A 1 262 ? 0.875 16.001 9.235 1.00 81.62 262 PRO A C 1
ATOM 1910 O O . PRO A 1 262 ? -0.201 15.836 9.812 1.00 81.62 262 PRO A O 1
ATOM 1913 N N . ASP A 1 263 ? 1.029 15.814 7.923 1.00 81.81 263 ASP A N 1
ATOM 1914 C CA . ASP A 1 263 ? -0.083 15.553 7.001 1.00 81.81 263 ASP A CA 1
ATOM 1915 C C . ASP A 1 263 ? -0.662 14.152 7.239 1.00 81.81 263 ASP A C 1
ATOM 1917 O O . ASP A 1 263 ? -1.874 13.979 7.387 1.00 81.81 263 ASP A O 1
ATOM 1921 N N . THR A 1 264 ? 0.207 13.148 7.380 1.00 86.38 264 THR A N 1
ATOM 1922 C CA . THR A 1 264 ? -0.178 11.779 7.739 1.00 86.38 264 THR A CA 1
ATOM 1923 C C . THR A 1 264 ? -0.837 11.749 9.118 1.00 86.38 264 THR A C 1
ATOM 1925 O O . THR A 1 264 ? -1.839 11.062 9.306 1.00 86.38 264 THR A O 1
ATOM 1928 N N . ILE A 1 265 ? -0.319 12.496 10.100 1.00 86.31 265 ILE A N 1
ATOM 1929 C CA . ILE A 1 265 ? -0.905 12.551 11.452 1.00 86.31 265 ILE A CA 1
ATOM 1930 C C . ILE A 1 265 ? -2.298 13.202 11.424 1.00 86.31 265 ILE A C 1
ATOM 1932 O O . ILE A 1 265 ? -3.214 12.720 12.094 1.00 86.31 265 ILE A O 1
ATOM 1936 N N . ALA A 1 266 ? -2.479 14.277 10.652 1.00 86.31 266 ALA A N 1
ATOM 1937 C CA . ALA A 1 266 ? -3.768 14.948 10.496 1.00 86.31 266 ALA A CA 1
ATOM 1938 C C . ALA A 1 266 ? -4.809 14.034 9.832 1.00 86.31 266 ALA A C 1
ATOM 1940 O O . ALA A 1 266 ? -5.935 13.932 10.324 1.00 86.31 266 ALA A O 1
ATOM 1941 N N . LEU A 1 267 ? -4.418 13.315 8.776 1.00 88.88 267 LEU A N 1
ATOM 1942 C CA . LEU A 1 267 ? -5.277 12.348 8.092 1.00 88.88 267 LEU A CA 1
ATOM 1943 C C . LEU A 1 267 ? -5.702 11.201 9.017 1.00 88.88 267 LEU A C 1
ATOM 1945 O O . LEU A 1 267 ? -6.889 10.889 9.102 1.00 88.88 267 LEU A O 1
ATOM 1949 N N . GLN A 1 268 ? -4.759 10.612 9.759 1.00 91.19 268 GLN A N 1
ATOM 1950 C CA . GLN A 1 268 ? -5.065 9.576 10.749 1.00 91.19 268 GLN A CA 1
ATOM 1951 C C . GLN A 1 268 ? -6.052 10.084 11.798 1.00 91.19 268 GLN A C 1
ATOM 1953 O O . GLN A 1 268 ? -7.060 9.435 12.057 1.00 91.19 268 GLN A O 1
ATOM 1958 N N . ARG A 1 269 ? -5.799 11.265 12.380 1.00 89.12 269 ARG A N 1
ATOM 1959 C CA . ARG A 1 269 ? -6.710 11.855 13.367 1.00 89.12 269 ARG A CA 1
ATOM 1960 C C . ARG A 1 269 ? -8.114 11.998 12.789 1.00 89.12 269 ARG A C 1
ATOM 1962 O O . ARG A 1 269 ? -9.068 11.621 13.457 1.00 89.12 269 ARG A O 1
ATOM 1969 N N . ARG A 1 270 ? -8.237 12.479 11.550 1.00 88.75 270 ARG A N 1
ATOM 1970 C CA . ARG A 1 270 ? -9.539 12.661 10.908 1.00 88.75 270 ARG A CA 1
ATOM 1971 C C . ARG A 1 270 ? -10.298 11.345 10.732 1.00 88.75 270 ARG A C 1
ATOM 1973 O O . ARG A 1 270 ? -11.480 11.298 11.044 1.00 88.75 270 ARG A O 1
ATOM 1980 N N . ILE A 1 271 ? -9.623 10.290 10.280 1.00 92.00 271 ILE A N 1
ATOM 1981 C CA . ILE A 1 271 ? -10.198 8.936 10.169 1.00 92.00 271 ILE A CA 1
ATOM 1982 C C . ILE A 1 271 ? -10.728 8.465 11.529 1.00 92.00 271 ILE A C 1
ATOM 1984 O O . ILE A 1 271 ? -11.860 8.004 11.648 1.00 92.00 271 ILE A O 1
ATOM 1988 N N . LEU A 1 272 ? -9.926 8.635 12.581 1.00 91.81 272 LEU A N 1
ATOM 1989 C CA . LEU A 1 272 ? -10.284 8.190 13.927 1.00 91.81 272 LEU A CA 1
ATOM 1990 C C . LEU A 1 272 ? -11.374 9.062 14.578 1.00 91.81 272 LEU A C 1
ATOM 1992 O O . LEU A 1 272 ? -12.122 8.569 15.413 1.00 91.81 272 LEU A O 1
ATOM 1996 N N . GLU A 1 273 ? -11.503 10.336 14.202 1.00 90.00 273 GLU A N 1
ATOM 1997 C CA . GLU A 1 273 ? -12.615 11.211 14.611 1.00 90.00 273 GLU A CA 1
ATOM 1998 C C . GLU A 1 273 ? -13.948 10.828 13.950 1.00 90.00 273 GLU A C 1
ATOM 2000 O O . GLU A 1 273 ? -15.006 11.123 14.504 1.00 90.00 273 GLU A O 1
ATOM 2005 N N . LEU A 1 274 ? -13.907 10.185 12.778 1.00 90.44 274 LEU A N 1
ATOM 2006 C CA . LEU A 1 274 ? -15.092 9.662 12.090 1.00 90.44 274 LEU A CA 1
ATOM 2007 C C . LEU A 1 274 ? -15.559 8.314 12.658 1.00 90.44 274 LEU A C 1
ATOM 2009 O O . LEU A 1 274 ? -16.655 7.862 12.326 1.00 90.44 274 LEU A O 1
ATOM 2013 N N . ASN A 1 275 ? -14.765 7.670 13.520 1.00 92.31 275 ASN A N 1
ATOM 2014 C CA . ASN A 1 275 ? -15.188 6.445 14.185 1.00 92.31 275 ASN A CA 1
ATOM 2015 C C . ASN A 1 275 ? -16.299 6.730 15.197 1.00 92.31 275 ASN A C 1
ATOM 2017 O O . ASN A 1 275 ? -16.102 7.390 16.218 1.00 92.31 275 ASN A O 1
ATOM 2021 N N . GLU A 1 276 ? -17.460 6.131 14.961 1.00 89.38 276 GLU A N 1
ATOM 2022 C CA . GLU A 1 276 ? -18.494 6.008 15.980 1.00 89.38 276 GLU A CA 1
ATOM 2023 C C . GLU A 1 276 ? -18.242 4.791 16.887 1.00 89.38 276 GLU A C 1
ATOM 2025 O O . GLU A 1 276 ? -17.555 3.841 16.486 1.00 89.38 276 GLU A O 1
ATOM 2030 N N . PRO A 1 277 ? -18.839 4.762 18.097 1.00 89.81 277 PRO A N 1
ATOM 2031 C CA . PRO A 1 277 ? -18.889 3.549 18.900 1.00 89.81 277 PRO A CA 1
ATOM 2032 C C . PRO A 1 277 ? -19.486 2.384 18.101 1.00 89.81 277 PRO A C 1
ATOM 2034 O O . PRO A 1 277 ? -20.589 2.500 17.548 1.00 89.81 277 PRO A O 1
ATOM 2037 N N . LEU A 1 278 ? -18.759 1.266 18.087 1.00 91.06 278 LEU A N 1
ATOM 2038 C CA . LEU A 1 278 ? -19.154 0.037 17.403 1.00 91.06 278 LEU A CA 1
ATOM 2039 C C . LEU A 1 278 ? -20.527 -0.456 17.882 1.00 91.06 278 LEU A C 1
ATOM 2041 O O . LEU A 1 278 ? -20.790 -0.533 19.085 1.00 91.06 278 LEU A O 1
ATOM 2045 N N . ARG A 1 279 ? -21.390 -0.826 16.933 1.00 90.81 279 ARG A N 1
ATOM 2046 C CA . ARG A 1 279 ? -22.632 -1.579 17.165 1.00 90.81 279 ARG A CA 1
ATOM 2047 C C . ARG A 1 279 ? -22.646 -2.841 16.302 1.00 90.81 279 ARG A C 1
ATOM 2049 O O . ARG A 1 279 ? -21.862 -2.991 15.367 1.00 90.81 279 ARG A O 1
ATOM 2056 N N . ASP A 1 280 ? -23.566 -3.741 16.624 1.00 89.06 280 ASP A N 1
ATOM 2057 C CA . ASP A 1 280 ? -23.775 -4.973 15.867 1.00 89.06 280 ASP A CA 1
ATOM 2058 C C . ASP A 1 280 ? -24.054 -4.662 14.385 1.00 89.06 280 ASP A C 1
ATOM 2060 O O . ASP A 1 280 ? -24.880 -3.806 14.068 1.00 89.06 280 ASP A O 1
ATOM 2064 N N . GLY A 1 281 ? -23.365 -5.365 13.483 1.00 89.38 281 GLY A N 1
ATOM 2065 C CA . GLY A 1 281 ? -23.489 -5.184 12.032 1.00 89.38 281 GLY A CA 1
ATOM 2066 C C . GLY A 1 281 ? -22.559 -4.131 11.416 1.00 89.38 281 GLY A C 1
ATOM 2067 O O . GLY A 1 281 ? -22.452 -4.078 10.187 1.00 89.38 281 GLY A O 1
ATOM 2068 N N . ASP A 1 282 ? -21.839 -3.343 12.220 1.00 95.00 282 ASP A N 1
ATOM 2069 C CA . ASP A 1 282 ? -20.818 -2.424 11.704 1.00 95.00 282 ASP A CA 1
ATOM 2070 C C . ASP A 1 282 ? -19.664 -3.190 11.067 1.00 95.00 282 ASP A C 1
ATOM 2072 O O . ASP A 1 282 ? -19.215 -4.202 11.605 1.00 95.00 282 ASP A O 1
ATOM 2076 N N . LEU A 1 283 ? -19.161 -2.685 9.940 1.00 97.62 283 LEU A N 1
ATOM 2077 C CA . LEU A 1 283 ? -17.936 -3.196 9.343 1.00 97.62 283 LEU A CA 1
ATOM 2078 C C . LEU A 1 283 ? -16.730 -2.575 10.051 1.00 97.62 283 LEU A C 1
ATOM 2080 O O . LEU A 1 283 ? -16.574 -1.355 10.047 1.00 97.62 283 LEU A O 1
ATOM 2084 N N . THR A 1 284 ? -15.843 -3.413 10.578 1.00 98.19 284 THR A N 1
ATOM 2085 C CA . THR A 1 284 ? -14.529 -2.996 11.066 1.00 98.19 284 THR A CA 1
ATOM 2086 C C . THR A 1 284 ? -13.459 -3.343 10.043 1.00 98.19 284 THR A C 1
ATOM 2088 O O . THR A 1 284 ? -13.228 -4.518 9.740 1.00 98.19 284 THR A O 1
ATOM 2091 N N . VAL A 1 285 ? -12.763 -2.321 9.551 1.00 98.56 285 VAL A N 1
ATOM 2092 C CA . VAL A 1 285 ? -11.574 -2.469 8.709 1.00 98.56 285 VAL A CA 1
ATOM 2093 C C . VAL A 1 285 ? -10.345 -2.136 9.540 1.00 98.56 285 VAL A C 1
ATOM 2095 O O . VAL A 1 285 ? -10.162 -0.996 9.962 1.00 98.56 285 VAL A O 1
ATOM 2098 N N . VAL A 1 286 ? -9.473 -3.123 9.737 1.00 98.56 286 VAL A N 1
ATOM 2099 C CA . VAL A 1 286 ? -8.121 -2.874 10.241 1.00 98.56 286 VAL A CA 1
ATOM 2100 C C . VAL A 1 286 ? -7.204 -2.660 9.044 1.00 98.56 286 VAL A C 1
ATOM 2102 O O . VAL A 1 286 ? -6.928 -3.594 8.292 1.00 98.56 286 VAL A O 1
ATOM 2105 N N . TRP A 1 287 ? -6.728 -1.436 8.854 1.00 98.00 287 TRP A N 1
ATOM 2106 C CA . TRP A 1 287 ? -5.726 -1.140 7.840 1.00 98.00 287 TRP A CA 1
ATOM 2107 C C . TRP A 1 287 ? -4.334 -1.472 8.368 1.00 98.00 287 TRP A C 1
ATOM 2109 O O . TRP A 1 287 ? -3.892 -0.875 9.344 1.00 98.00 287 TRP 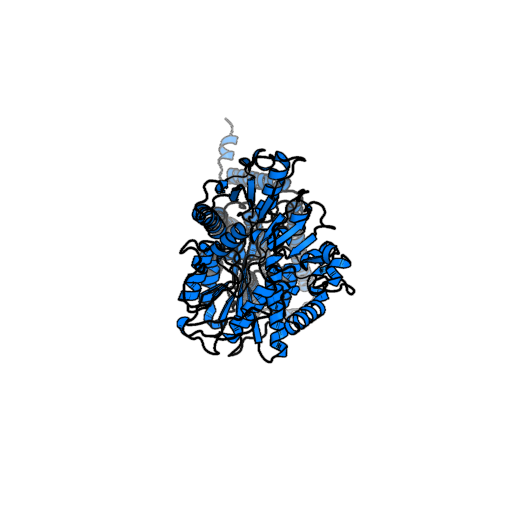A O 1
ATOM 2119 N N . LEU A 1 288 ? -3.654 -2.422 7.728 1.00 97.44 288 LEU A N 1
ATOM 2120 C CA . LEU A 1 288 ? -2.297 -2.847 8.065 1.00 97.44 288 LEU A CA 1
ATOM 2121 C C . LEU A 1 288 ? -1.288 -2.195 7.115 1.00 97.44 288 LEU A C 1
ATOM 2123 O O . LEU A 1 288 ? -1.214 -2.567 5.939 1.00 97.44 288 LEU A O 1
ATOM 2127 N N . GLY A 1 289 ? -0.472 -1.280 7.634 1.00 93.94 289 GLY A N 1
ATOM 2128 C CA . GLY A 1 289 ? 0.534 -0.561 6.852 1.00 93.94 289 GLY A CA 1
ATOM 2129 C C . GLY A 1 289 ? 1.830 -0.269 7.608 1.00 93.94 289 GLY A C 1
ATOM 2130 O O . GLY A 1 289 ? 2.100 -0.850 8.657 1.00 93.94 289 GLY A O 1
ATOM 2131 N N . ALA A 1 290 ? 2.648 0.613 7.031 1.00 91.06 290 ALA A N 1
ATOM 2132 C CA . ALA A 1 290 ? 3.971 0.987 7.529 1.00 91.06 290 ALA A CA 1
ATOM 2133 C C . ALA A 1 290 ? 4.122 2.516 7.541 1.00 91.06 290 ALA A C 1
ATOM 2135 O O . ALA A 1 290 ? 4.516 3.119 6.546 1.00 91.06 290 ALA A O 1
ATOM 2136 N N . LEU A 1 291 ? 3.804 3.140 8.673 1.00 89.81 291 LEU A N 1
ATOM 2137 C CA . LEU A 1 291 ? 3.836 4.594 8.873 1.00 89.81 291 LEU A CA 1
ATOM 2138 C C . LEU A 1 291 ? 4.999 5.054 9.760 1.00 89.81 291 LEU A C 1
ATOM 2140 O O . LEU A 1 291 ? 5.265 6.249 9.852 1.00 89.81 291 LEU A O 1
ATOM 2144 N N . SER A 1 292 ? 5.703 4.140 10.426 1.00 86.44 292 SER A N 1
ATOM 2145 C CA . SER A 1 292 ? 6.889 4.471 11.224 1.00 86.44 292 SER A CA 1
ATOM 2146 C C . SER A 1 292 ? 8.188 4.124 10.500 1.00 86.44 292 SER A C 1
ATOM 2148 O O . SER A 1 292 ? 8.305 3.066 9.894 1.00 86.44 292 SER A O 1
ATOM 2150 N N . CYS A 1 293 ? 9.208 4.974 10.626 1.00 85.50 293 CYS A N 1
ATOM 2151 C CA . CYS A 1 293 ? 10.525 4.799 10.002 1.00 85.50 293 CYS A CA 1
ATOM 2152 C C . CYS A 1 293 ? 11.661 5.173 10.944 1.00 85.50 293 CYS A C 1
ATOM 2154 O O . CYS A 1 293 ? 11.460 5.887 11.940 1.00 85.50 293 CYS A O 1
ATOM 2156 N N . ASP A 1 294 ? 12.866 4.749 10.576 1.00 86.19 294 ASP A N 1
ATOM 2157 C CA . ASP A 1 294 ? 14.087 5.233 11.204 1.00 86.19 294 ASP A CA 1
ATOM 2158 C C . ASP A 1 294 ? 14.241 6.749 10.973 1.00 86.19 294 ASP A C 1
ATOM 2160 O O . ASP A 1 294 ? 14.117 7.215 9.835 1.00 86.19 294 ASP A O 1
ATOM 2164 N N . PRO A 1 295 ? 14.467 7.548 12.033 1.00 84.94 295 PRO A N 1
ATOM 2165 C CA . PRO A 1 295 ? 14.595 8.995 11.908 1.00 84.94 295 PRO A CA 1
ATOM 2166 C C . PRO A 1 295 ? 15.892 9.377 11.197 1.00 84.94 295 PRO A C 1
ATOM 2168 O O . PRO A 1 295 ? 16.952 8.813 11.473 1.00 84.94 295 PRO A O 1
ATOM 2171 N N . LEU A 1 296 ? 15.839 10.407 10.354 1.00 85.25 296 LEU A N 1
ATOM 2172 C CA . LEU A 1 296 ? 17.042 11.045 9.834 1.00 85.25 296 LEU A CA 1
ATOM 2173 C C . LEU A 1 296 ? 17.786 11.717 11.007 1.00 85.25 296 LEU A C 1
ATOM 2175 O O . LEU A 1 296 ? 17.200 12.567 11.679 1.00 85.25 296 LEU A O 1
ATOM 2179 N N . PRO A 1 297 ? 19.074 11.410 11.267 1.00 85.00 297 PRO A N 1
ATOM 2180 C CA . PRO A 1 297 ? 19.772 11.930 12.448 1.00 85.00 297 PRO A CA 1
ATOM 2181 C C . PRO A 1 297 ? 19.809 13.462 12.547 1.00 85.00 297 PRO A C 1
ATOM 2183 O O . PRO A 1 297 ? 19.778 14.012 13.644 1.00 85.00 297 PRO A O 1
ATOM 2186 N N . ALA A 1 298 ? 19.874 14.149 11.402 1.00 87.88 298 ALA A N 1
ATOM 2187 C CA . ALA A 1 298 ? 19.889 15.610 11.331 1.00 87.88 298 ALA A CA 1
ATOM 2188 C C . ALA A 1 298 ? 18.491 16.247 11.444 1.00 87.88 298 ALA A C 1
ATOM 2190 O O . ALA A 1 298 ? 18.393 17.429 11.763 1.00 87.88 298 ALA A O 1
ATOM 2191 N N . ASP A 1 299 ? 17.428 15.482 11.184 1.00 84.19 299 ASP A N 1
ATOM 2192 C CA . ASP A 1 299 ? 16.038 15.940 11.224 1.00 84.19 299 ASP A CA 1
ATOM 2193 C C . ASP A 1 299 ? 15.103 14.776 11.615 1.00 84.19 299 ASP A C 1
ATOM 2195 O O . ASP A 1 299 ? 14.588 14.066 10.746 1.00 84.19 299 ASP A O 1
ATOM 2199 N N . PRO A 1 300 ? 14.863 14.553 12.922 1.00 80.50 300 PRO A N 1
ATOM 2200 C CA . PRO A 1 300 ? 14.061 13.427 13.405 1.00 80.50 300 PRO A CA 1
ATOM 2201 C C . PRO A 1 300 ? 12.585 13.436 12.980 1.00 80.50 300 PRO A C 1
ATOM 2203 O O . PRO A 1 300 ? 11.879 12.459 13.249 1.00 80.50 300 PRO A O 1
ATOM 2206 N N . ALA A 1 301 ? 12.100 14.520 12.361 1.00 79.31 301 ALA A N 1
ATOM 2207 C CA . ALA A 1 301 ? 10.771 14.591 11.753 1.00 79.31 301 ALA A CA 1
ATOM 2208 C C . ALA A 1 301 ? 10.727 13.950 10.354 1.00 79.31 301 ALA A C 1
ATOM 2210 O O . ALA A 1 301 ? 9.653 13.773 9.787 1.00 79.31 301 ALA A O 1
ATOM 2211 N N . ARG A 1 302 ? 11.882 13.572 9.798 1.00 83.00 302 ARG A N 1
ATOM 2212 C CA . ARG A 1 302 ? 12.005 12.911 8.498 1.00 83.00 302 ARG A CA 1
ATOM 2213 C C . ARG A 1 302 ? 12.555 11.505 8.649 1.00 83.00 302 ARG A C 1
ATOM 2215 O O . ARG A 1 302 ? 13.207 11.172 9.638 1.00 83.00 302 ARG A O 1
ATOM 2222 N N . CYS A 1 303 ? 12.297 10.683 7.645 1.00 85.69 303 CYS A N 1
ATOM 2223 C CA . CYS A 1 303 ? 12.846 9.340 7.565 1.00 85.69 303 CYS A CA 1
ATOM 2224 C C . CYS A 1 303 ? 14.259 9.354 6.983 1.00 85.69 303 CYS A C 1
ATOM 2226 O O . CYS A 1 303 ? 14.544 10.102 6.047 1.00 85.69 303 CYS A O 1
ATOM 2228 N N . ALA A 1 304 ? 15.139 8.513 7.524 1.00 86.69 304 ALA A N 1
ATOM 2229 C CA . ALA A 1 304 ? 16.534 8.420 7.102 1.00 86.69 304 ALA A CA 1
ATOM 2230 C C . ALA A 1 304 ? 16.694 7.984 5.636 1.00 86.69 304 ALA A C 1
ATOM 2232 O O . ALA A 1 304 ? 17.646 8.390 4.978 1.00 86.69 304 ALA A O 1
ATOM 2233 N N . ASP A 1 305 ? 15.749 7.199 5.120 1.00 82.31 305 ASP A N 1
ATOM 2234 C CA . ASP A 1 305 ? 15.709 6.716 3.736 1.00 82.31 305 ASP A CA 1
ATOM 2235 C C . ASP A 1 305 ? 14.878 7.610 2.795 1.00 82.31 305 ASP A C 1
ATOM 2237 O O . ASP A 1 305 ? 14.587 7.230 1.663 1.00 82.31 305 ASP A O 1
ATOM 2241 N N . GLY A 1 306 ? 14.469 8.796 3.260 1.00 79.94 306 GLY A N 1
ATOM 2242 C CA . GLY A 1 306 ? 13.723 9.767 2.462 1.00 79.94 306 GLY A CA 1
ATOM 2243 C C . GLY A 1 306 ? 12.256 9.409 2.202 1.00 79.94 306 GLY A C 1
ATOM 2244 O O . GLY A 1 306 ? 11.610 10.086 1.398 1.00 79.94 306 GLY A O 1
ATOM 2245 N N . ARG A 1 307 ? 11.695 8.378 2.857 1.00 84.12 307 ARG A N 1
ATOM 2246 C CA . ARG A 1 307 ? 10.260 8.083 2.725 1.00 84.12 307 ARG A CA 1
ATOM 2247 C C . ARG A 1 307 ? 9.382 9.192 3.312 1.00 84.12 307 ARG A C 1
ATOM 2249 O O . ARG A 1 307 ? 9.676 9.740 4.370 1.00 84.12 307 ARG A O 1
ATOM 2256 N N . ASP A 1 308 ? 8.285 9.472 2.614 1.00 79.50 308 ASP A N 1
ATOM 2257 C CA . ASP A 1 308 ? 7.238 10.437 2.991 1.00 79.50 308 ASP A CA 1
ATOM 2258 C C . ASP A 1 308 ? 5.829 9.836 2.778 1.00 79.50 308 ASP A C 1
ATOM 2260 O O . ASP A 1 308 ? 4.877 10.537 2.477 1.00 79.50 308 ASP A O 1
ATOM 2264 N N . TYR A 1 309 ? 5.708 8.505 2.853 1.00 83.44 309 TYR A N 1
ATOM 2265 C CA . TYR A 1 309 ? 4.440 7.750 2.903 1.00 83.44 309 TYR A CA 1
ATOM 2266 C C . TYR A 1 309 ? 3.326 8.102 1.890 1.00 83.44 309 TYR A C 1
ATOM 2268 O O . TYR A 1 309 ? 2.150 8.005 2.250 1.00 83.44 309 TYR A O 1
ATOM 2276 N N . PRO A 1 310 ? 3.603 8.494 0.629 1.00 84.00 310 PRO A N 1
ATOM 2277 C CA . PRO A 1 310 ? 2.530 8.916 -0.272 1.00 84.00 310 PRO A CA 1
ATOM 2278 C C . PRO A 1 310 ? 1.552 7.767 -0.574 1.00 84.00 310 PRO A C 1
ATOM 2280 O O . PRO A 1 310 ? 0.340 7.964 -0.570 1.00 84.00 310 PRO A O 1
ATOM 2283 N N . SER A 1 311 ? 2.069 6.545 -0.736 1.00 86.25 311 SER A N 1
ATOM 2284 C CA . SER A 1 311 ? 1.274 5.336 -0.967 1.00 86.25 311 SER A CA 1
ATOM 2285 C C . SER A 1 311 ? 0.387 4.950 0.211 1.00 86.25 311 SER A C 1
ATOM 2287 O O . SER A 1 311 ? -0.734 4.481 0.025 1.00 86.25 311 SER A O 1
ATOM 2289 N N . GLU A 1 312 ? 0.882 5.108 1.432 1.00 90.50 312 GLU A N 1
ATOM 2290 C CA . GLU A 1 312 ? 0.138 4.825 2.650 1.00 90.50 312 GLU A CA 1
ATOM 2291 C C . GLU A 1 312 ? -0.905 5.919 2.898 1.00 90.50 312 GLU A C 1
ATOM 2293 O O . GLU A 1 312 ? -2.045 5.594 3.226 1.00 90.50 312 GLU A O 1
ATOM 2298 N N . ARG A 1 313 ? -0.571 7.197 2.653 1.00 90.25 313 ARG A N 1
ATOM 2299 C CA . ARG A 1 313 ? -1.544 8.299 2.693 1.00 90.25 313 ARG A CA 1
ATOM 2300 C C . ARG A 1 313 ? -2.679 8.084 1.692 1.00 90.25 313 ARG A C 1
ATOM 2302 O O . ARG A 1 313 ? -3.825 8.320 2.055 1.00 90.25 313 ARG A O 1
ATOM 2309 N N . ASP A 1 314 ? -2.412 7.587 0.486 1.00 90.56 314 ASP A N 1
ATOM 2310 C CA . ASP A 1 314 ? -3.466 7.270 -0.491 1.00 90.56 314 ASP A CA 1
ATOM 2311 C C . ASP A 1 314 ? -4.422 6.173 -0.004 1.00 90.56 314 ASP A C 1
ATOM 2313 O O . ASP A 1 314 ? -5.639 6.310 -0.137 1.00 90.56 314 ASP A O 1
ATOM 2317 N N . GLN A 1 315 ? -3.901 5.123 0.636 1.00 93.38 315 GLN A N 1
ATOM 2318 C CA . GLN A 1 315 ? -4.747 4.085 1.234 1.00 93.38 315 GLN A CA 1
ATOM 2319 C C . GLN A 1 315 ? -5.572 4.634 2.404 1.00 93.38 315 GLN A C 1
ATOM 2321 O O . GLN A 1 315 ? -6.761 4.351 2.505 1.00 93.38 315 GLN A O 1
ATOM 2326 N N . LEU A 1 316 ? -4.975 5.462 3.266 1.00 93.94 316 LEU A N 1
ATOM 2327 C CA . LEU A 1 316 ? -5.688 6.117 4.366 1.00 93.94 316 LEU A CA 1
ATOM 2328 C C . LEU A 1 316 ? -6.775 7.082 3.855 1.00 93.94 316 LEU A C 1
ATOM 2330 O O . LEU A 1 316 ? -7.883 7.093 4.392 1.00 93.94 316 LEU A O 1
ATOM 2334 N N . ARG A 1 317 ? -6.506 7.847 2.786 1.00 92.81 317 ARG A N 1
ATOM 2335 C CA . ARG A 1 317 ? -7.508 8.694 2.110 1.00 92.81 317 ARG A CA 1
ATOM 2336 C C . ARG A 1 317 ? -8.688 7.853 1.628 1.00 92.81 317 ARG A C 1
ATOM 2338 O O . ARG A 1 317 ? -9.829 8.241 1.855 1.00 92.81 317 ARG A O 1
ATOM 2345 N N . ALA A 1 318 ? -8.429 6.680 1.050 1.00 94.06 318 ALA A N 1
ATOM 2346 C CA . ALA A 1 318 ? -9.484 5.765 0.622 1.00 94.06 318 ALA A CA 1
ATOM 2347 C C . ALA A 1 318 ? -10.373 5.291 1.785 1.00 94.06 318 ALA A C 1
ATOM 2349 O O . ALA A 1 318 ? -11.593 5.250 1.640 1.00 94.06 318 ALA A O 1
ATOM 2350 N N . LEU A 1 319 ? -9.795 4.997 2.958 1.00 95.38 319 LEU A N 1
ATOM 2351 C CA . LEU A 1 319 ? -10.569 4.638 4.156 1.00 95.38 319 LEU A CA 1
ATOM 2352 C C . LEU A 1 319 ? -11.448 5.797 4.634 1.00 95.38 319 LEU A C 1
ATOM 2354 O O . LEU A 1 319 ? -12.619 5.591 4.943 1.00 95.38 319 LEU A O 1
ATOM 2358 N N . MET A 1 320 ? -10.909 7.017 4.653 1.00 93.25 320 MET A N 1
ATOM 2359 C CA . MET A 1 320 ? -11.668 8.216 5.019 1.00 93.25 320 MET A CA 1
ATOM 2360 C C . MET A 1 320 ? -12.832 8.472 4.048 1.00 93.25 320 MET A C 1
ATOM 2362 O O . MET A 1 320 ? -13.953 8.776 4.470 1.00 93.25 320 MET A O 1
ATOM 2366 N N . PHE A 1 321 ? -12.581 8.331 2.744 1.00 91.31 321 PHE A N 1
ATOM 2367 C CA . PHE A 1 321 ? -13.605 8.466 1.708 1.00 91.31 321 PHE A CA 1
ATOM 2368 C C . PHE A 1 321 ? -14.679 7.390 1.856 1.00 91.31 321 PHE A C 1
ATOM 2370 O O . PHE A 1 321 ? -15.869 7.702 1.797 1.00 91.31 321 PHE A O 1
ATOM 2377 N N . ALA A 1 322 ? -14.283 6.149 2.153 1.00 92.88 322 ALA A N 1
ATOM 2378 C CA . ALA A 1 322 ? -15.221 5.077 2.445 1.00 92.88 322 ALA A CA 1
ATOM 2379 C C . ALA A 1 322 ? -16.066 5.382 3.695 1.00 92.88 322 ALA A C 1
ATOM 2381 O O . ALA A 1 322 ? -17.282 5.262 3.631 1.00 92.88 322 ALA A O 1
ATOM 2382 N N . GLN A 1 323 ? -15.495 5.859 4.807 1.00 92.25 323 GLN A N 1
ATOM 2383 C CA . GLN A 1 323 ? -16.289 6.214 5.999 1.00 92.25 323 GLN A CA 1
ATOM 2384 C C . GLN A 1 323 ? -17.346 7.282 5.692 1.00 92.25 323 GLN A C 1
ATOM 2386 O O . GLN A 1 323 ? -18.508 7.167 6.099 1.00 92.25 323 GLN A O 1
ATOM 2391 N N . THR A 1 324 ? -16.954 8.296 4.922 1.00 87.06 324 THR A N 1
ATOM 2392 C CA . THR A 1 324 ? -17.848 9.382 4.507 1.00 87.06 324 THR A CA 1
ATOM 2393 C C . THR A 1 324 ? -18.961 8.869 3.592 1.00 87.06 324 THR A C 1
ATOM 2395 O O . THR A 1 324 ? -20.128 9.191 3.813 1.00 87.06 324 THR A O 1
ATOM 2398 N N . TYR A 1 325 ? -18.629 8.026 2.610 1.00 86.94 325 TYR A N 1
ATOM 2399 C CA . TYR A 1 325 ? -19.610 7.397 1.723 1.00 86.94 325 TYR A CA 1
ATOM 2400 C C . TYR A 1 325 ? -20.601 6.518 2.498 1.00 86.94 325 TYR A C 1
ATOM 2402 O O . TYR A 1 325 ? -21.811 6.638 2.330 1.00 86.94 325 TYR A O 1
ATOM 2410 N N . PHE A 1 326 ? -20.109 5.667 3.402 1.00 88.44 326 PHE A N 1
ATOM 2411 C CA . PHE A 1 326 ? -20.945 4.742 4.167 1.00 88.44 326 PHE A CA 1
ATOM 2412 C C . PHE A 1 326 ? -21.982 5.486 5.013 1.00 88.44 326 PHE A C 1
ATOM 2414 O O . PHE A 1 326 ? -23.159 5.118 4.989 1.00 88.44 326 PHE A O 1
ATOM 2421 N N . THR A 1 327 ? -21.580 6.603 5.629 1.00 83.50 327 THR A N 1
ATOM 2422 C CA . THR A 1 327 ? -22.468 7.490 6.400 1.00 83.50 327 THR A CA 1
ATOM 2423 C C . THR A 1 327 ? -23.670 7.981 5.580 1.00 83.50 327 THR A C 1
ATOM 2425 O O . THR A 1 327 ? -24.762 8.145 6.117 1.00 83.50 327 THR A O 1
ATOM 2428 N N . GLN A 1 328 ? -23.512 8.170 4.266 1.00 81.94 328 GLN A N 1
ATOM 2429 C CA . GLN A 1 328 ? -24.595 8.591 3.366 1.00 81.94 328 GLN A CA 1
ATOM 2430 C C . GLN A 1 328 ? -25.553 7.444 2.990 1.00 81.94 328 GLN A C 1
ATOM 2432 O O . GLN A 1 328 ? -26.643 7.698 2.482 1.00 81.94 328 GLN A O 1
ATOM 2437 N N . THR A 1 329 ? -25.163 6.192 3.242 1.00 80.81 329 THR A N 1
ATOM 2438 C CA . THR A 1 329 ? -25.892 4.972 2.842 1.00 80.81 329 THR A CA 1
ATOM 2439 C C . THR A 1 329 ? -26.527 4.207 4.011 1.00 80.81 329 THR A C 1
ATOM 2441 O O . THR A 1 329 ? -26.957 3.072 3.826 1.00 80.81 329 THR A O 1
ATOM 2444 N N . ASP A 1 330 ? -26.582 4.804 5.211 1.00 79.94 330 ASP A N 1
ATOM 2445 C CA . ASP A 1 330 ? -27.040 4.168 6.468 1.00 79.94 330 ASP A CA 1
ATOM 2446 C C . ASP A 1 330 ? -26.256 2.890 6.844 1.00 79.94 330 ASP A C 1
ATOM 2448 O O . ASP A 1 330 ? -26.718 2.020 7.581 1.00 79.94 330 ASP A O 1
ATOM 2452 N N . ARG A 1 331 ? -25.026 2.772 6.332 1.00 87.06 331 ARG A N 1
ATOM 2453 C CA . ARG A 1 331 ? -24.046 1.751 6.720 1.00 87.06 331 ARG A CA 1
ATOM 2454 C C . ARG A 1 331 ? -22.933 2.434 7.498 1.00 87.06 331 ARG A C 1
ATOM 2456 O O . ARG A 1 331 ? -22.694 3.627 7.338 1.00 87.06 331 ARG A O 1
ATOM 2463 N N . ARG A 1 332 ? -22.228 1.695 8.353 1.00 92.31 332 ARG A N 1
ATOM 2464 C CA . ARG A 1 332 ? -21.156 2.274 9.171 1.00 92.31 332 ARG A CA 1
ATOM 2465 C C . ARG A 1 332 ? -19.872 1.480 9.044 1.00 92.31 332 ARG A C 1
ATOM 2467 O O . ARG A 1 332 ? -19.881 0.248 9.030 1.00 92.31 332 ARG A O 1
ATOM 2474 N N . LEU A 1 333 ? -18.786 2.236 8.935 1.00 96.38 333 LEU A N 1
ATOM 2475 C CA . LEU A 1 333 ? -17.427 1.749 8.803 1.00 96.38 333 LEU A CA 1
ATOM 2476 C C . LEU A 1 333 ? -16.605 2.271 9.981 1.00 96.38 333 LEU A C 1
ATOM 2478 O O . LEU A 1 333 ? -16.417 3.478 10.136 1.00 96.38 333 LEU A O 1
ATOM 2482 N N . HIS A 1 334 ? -16.104 1.345 10.787 1.00 97.00 334 HIS A N 1
ATOM 2483 C CA . HIS A 1 334 ? -15.145 1.617 11.844 1.00 97.00 334 HIS A CA 1
ATOM 2484 C C . HIS A 1 334 ? -13.742 1.274 11.340 1.00 97.00 334 HIS A C 1
ATOM 2486 O O . HIS A 1 334 ? -13.494 0.162 10.867 1.00 97.00 334 HIS A O 1
ATOM 2492 N N . VAL A 1 335 ? -12.819 2.228 11.417 1.00 97.44 335 VAL A N 1
ATOM 2493 C CA . VAL A 1 335 ? -11.456 2.068 10.904 1.00 97.44 335 VAL A CA 1
ATOM 2494 C C . VAL A 1 335 ? -10.474 1.965 12.057 1.00 97.44 335 VAL A C 1
ATOM 2496 O O . VAL A 1 335 ? -10.430 2.822 12.933 1.00 97.44 335 VAL A O 1
ATOM 2499 N N . VAL A 1 336 ? -9.632 0.939 12.020 1.00 96.94 336 VAL A N 1
ATOM 2500 C CA . VAL A 1 336 ? -8.504 0.784 12.938 1.00 96.94 336 VAL A CA 1
ATOM 2501 C C . VAL A 1 336 ? -7.221 0.906 12.135 1.00 96.94 336 VAL A C 1
ATOM 2503 O O . VAL A 1 336 ? -7.006 0.164 11.178 1.00 96.94 336 VAL A O 1
ATOM 2506 N N . ILE A 1 337 ? -6.360 1.838 12.522 1.00 95.94 337 ILE A N 1
ATOM 2507 C CA . ILE A 1 337 ? -5.069 2.059 11.874 1.00 95.94 337 ILE A CA 1
ATOM 2508 C C . ILE A 1 337 ? -4.042 1.190 12.588 1.00 95.94 337 ILE A C 1
ATOM 2510 O O . ILE A 1 337 ? -3.823 1.347 13.789 1.00 95.94 337 ILE A O 1
ATOM 2514 N N . ALA A 1 338 ? -3.431 0.263 11.858 1.00 95.69 338 ALA A N 1
ATOM 2515 C CA . ALA A 1 338 ? -2.422 -0.640 12.376 1.00 95.69 338 ALA A CA 1
ATOM 2516 C C . ALA A 1 338 ? -1.070 -0.398 11.696 1.00 95.69 338 ALA A C 1
ATOM 2518 O O . ALA A 1 338 ? -0.897 -0.669 10.505 1.00 95.69 338 ALA A O 1
ATOM 2519 N N . ASP A 1 339 ? -0.102 0.103 12.461 1.00 94.06 339 ASP A N 1
ATOM 2520 C CA . ASP A 1 339 ? 1.254 0.354 11.975 1.00 94.06 339 ASP A CA 1
ATOM 2521 C C . ASP A 1 339 ? 2.181 -0.791 12.377 1.00 94.06 339 ASP A C 1
ATOM 2523 O O . ASP A 1 339 ? 2.411 -1.041 13.562 1.00 94.06 339 ASP A O 1
ATOM 2527 N N . ALA A 1 340 ? 2.723 -1.472 11.372 1.00 93.69 340 ALA A N 1
ATOM 2528 C CA . ALA A 1 340 ? 3.710 -2.536 11.504 1.00 93.69 340 ALA A CA 1
ATOM 2529 C C . ALA A 1 340 ? 5.156 -2.027 11.371 1.00 93.69 340 ALA A C 1
ATOM 2531 O O . ALA A 1 340 ? 6.085 -2.837 11.314 1.00 93.69 340 ALA A O 1
ATOM 2532 N N . THR A 1 341 ? 5.354 -0.704 11.356 1.00 90.38 341 THR A N 1
ATOM 2533 C CA . THR A 1 341 ? 6.623 0.002 11.126 1.00 90.38 341 THR A CA 1
ATOM 2534 C C . THR A 1 341 ? 7.228 -0.243 9.750 1.00 90.38 341 THR A C 1
ATOM 2536 O O . THR A 1 341 ? 6.671 -0.944 8.907 1.00 90.38 341 THR A O 1
ATOM 2539 N N . GLN A 1 342 ? 8.393 0.362 9.529 1.00 88.31 342 GLN A N 1
ATOM 2540 C CA . GLN A 1 342 ? 9.225 0.210 8.354 1.00 88.31 342 GLN A CA 1
ATOM 2541 C C . GLN A 1 342 ? 9.325 -1.249 7.937 1.00 88.31 342 GLN A C 1
ATOM 2543 O O . GLN A 1 342 ? 9.608 -2.132 8.749 1.00 88.31 342 GLN A O 1
ATOM 2548 N N . ASP A 1 343 ? 9.087 -1.468 6.646 1.00 87.31 343 ASP A N 1
ATOM 2549 C CA . ASP A 1 343 ? 9.215 -2.771 6.008 1.00 87.31 343 ASP A CA 1
ATOM 2550 C C . ASP A 1 343 ? 8.287 -3.825 6.633 1.00 87.31 343 ASP A C 1
ATOM 2552 O O . ASP A 1 343 ? 8.552 -5.024 6.551 1.00 87.31 343 ASP A O 1
ATOM 2556 N N . VAL A 1 344 ? 7.209 -3.357 7.282 1.00 91.88 344 VAL A N 1
ATOM 2557 C CA . VAL A 1 344 ? 6.216 -4.141 8.023 1.00 91.88 344 VAL A CA 1
ATOM 2558 C C . VAL A 1 344 ? 6.850 -5.148 8.990 1.00 91.88 344 VAL A C 1
ATOM 2560 O O . VAL A 1 344 ? 6.325 -6.240 9.213 1.00 91.88 344 VAL A O 1
ATOM 2563 N N . ALA A 1 345 ? 7.986 -4.771 9.590 1.00 92.00 345 ALA A N 1
ATOM 2564 C CA . ALA A 1 345 ? 8.797 -5.639 10.443 1.00 92.00 345 ALA A CA 1
ATOM 2565 C C . ALA A 1 345 ? 8.017 -6.252 11.620 1.00 92.00 345 ALA A C 1
ATOM 2567 O O . ALA A 1 345 ? 8.338 -7.355 12.059 1.00 92.00 345 ALA A O 1
ATOM 2568 N N . HIS A 1 346 ? 6.968 -5.571 12.090 1.00 94.56 346 HIS A N 1
ATOM 2569 C CA . HIS A 1 346 ? 6.110 -6.009 13.192 1.00 94.56 346 HIS A CA 1
ATOM 2570 C C . HIS A 1 346 ? 4.748 -6.563 12.740 1.00 94.56 346 HIS A C 1
ATOM 2572 O O . HIS A 1 346 ? 3.842 -6.691 13.559 1.00 94.56 346 HIS A O 1
ATOM 2578 N N . ALA A 1 347 ? 4.561 -6.923 11.464 1.00 96.69 347 ALA A N 1
ATOM 2579 C CA . ALA A 1 347 ? 3.259 -7.385 10.967 1.00 96.69 347 ALA A CA 1
ATOM 2580 C C . ALA A 1 347 ? 2.702 -8.593 11.743 1.00 96.69 347 ALA A C 1
ATOM 2582 O O . ALA A 1 347 ? 1.503 -8.637 12.017 1.00 96.69 347 ALA A O 1
ATOM 2583 N N . ASP A 1 348 ? 3.548 -9.559 12.123 1.00 96.38 348 ASP A N 1
ATOM 2584 C CA . ASP A 1 348 ? 3.099 -10.735 12.888 1.00 96.38 348 ASP A CA 1
ATOM 2585 C C . ASP A 1 348 ? 2.668 -10.363 14.318 1.00 96.38 348 ASP A C 1
ATOM 2587 O O . ASP A 1 348 ? 1.666 -10.880 14.815 1.00 96.38 348 ASP A O 1
ATOM 2591 N N . ASP A 1 349 ? 3.359 -9.405 14.947 1.00 95.62 349 ASP A N 1
ATOM 2592 C CA . ASP A 1 349 ? 2.981 -8.874 16.262 1.00 95.62 349 ASP A CA 1
ATOM 2593 C C . ASP A 1 349 ? 1.631 -8.153 16.187 1.00 95.62 349 ASP A C 1
ATOM 2595 O O . ASP A 1 349 ? 0.763 -8.346 17.039 1.00 95.62 349 ASP A O 1
ATOM 2599 N N . ILE A 1 350 ? 1.425 -7.353 15.137 1.00 96.69 350 ILE A N 1
ATOM 2600 C CA . ILE A 1 350 ? 0.157 -6.669 14.878 1.00 96.69 350 ILE A CA 1
ATOM 2601 C C . ILE A 1 350 ? -0.973 -7.673 14.654 1.00 96.69 350 ILE A C 1
ATOM 2603 O O . ILE A 1 350 ? -2.038 -7.535 15.254 1.00 96.69 350 ILE A O 1
ATOM 2607 N N . ALA A 1 351 ? -0.747 -8.719 13.856 1.00 98.31 351 ALA A N 1
ATOM 2608 C CA . ALA A 1 351 ? -1.725 -9.784 13.667 1.00 98.31 351 ALA A CA 1
ATOM 2609 C C . ALA A 1 351 ? -2.085 -10.468 14.994 1.00 98.31 351 ALA A C 1
ATOM 2611 O O . ALA A 1 351 ? -3.262 -10.712 15.253 1.00 98.31 351 ALA A O 1
ATOM 2612 N N . ALA A 1 352 ? -1.106 -10.727 15.867 1.00 97.62 352 ALA A N 1
ATOM 2613 C CA . ALA A 1 352 ? -1.372 -11.256 17.203 1.00 97.62 352 ALA A CA 1
ATOM 2614 C C . ALA A 1 352 ? -2.244 -10.300 18.036 1.00 97.62 352 ALA A C 1
ATOM 2616 O O . ALA A 1 352 ? -3.232 -10.745 18.618 1.00 97.62 352 ALA A O 1
ATOM 2617 N N . MET A 1 353 ? -1.960 -8.993 18.021 1.00 95.56 353 MET A N 1
ATOM 2618 C CA . MET A 1 353 ? -2.794 -7.994 18.704 1.00 95.56 353 MET A CA 1
ATOM 2619 C C . MET A 1 353 ? -4.224 -7.953 18.150 1.00 95.56 353 MET A C 1
ATOM 2621 O O . MET A 1 353 ? -5.173 -7.885 18.926 1.00 95.56 353 MET A O 1
ATOM 2625 N N . ILE A 1 354 ? -4.407 -8.039 16.831 1.00 97.88 354 ILE A N 1
ATOM 2626 C CA . ILE A 1 354 ? -5.738 -8.080 16.201 1.00 97.88 354 ILE A CA 1
ATOM 2627 C C . ILE A 1 354 ? -6.520 -9.310 16.679 1.00 97.88 354 ILE A C 1
ATOM 2629 O O . ILE A 1 354 ? -7.686 -9.188 17.053 1.00 97.88 354 ILE A O 1
ATOM 2633 N N . VAL A 1 355 ? -5.882 -10.484 16.722 1.00 97.88 355 VAL A N 1
ATOM 2634 C CA . VAL A 1 355 ? -6.506 -11.722 17.218 1.00 97.88 355 VAL A CA 1
ATOM 2635 C C . VAL A 1 355 ? -6.863 -11.608 18.702 1.00 97.88 355 VAL A C 1
ATOM 2637 O O . VAL A 1 355 ? -7.984 -11.928 19.092 1.00 97.88 355 VAL A O 1
ATOM 2640 N N . GLU A 1 356 ? -5.959 -11.086 19.532 1.00 95.19 356 GLU A N 1
ATOM 2641 C CA . GLU A 1 356 ? -6.225 -10.826 20.953 1.00 95.19 356 GLU A CA 1
ATOM 2642 C C . GLU A 1 356 ? -7.383 -9.840 21.155 1.00 95.19 356 GLU A C 1
ATOM 2644 O O . GLU A 1 356 ? -8.139 -9.956 22.124 1.00 95.19 356 GLU A O 1
ATOM 2649 N N . ARG A 1 357 ? -7.536 -8.872 20.240 1.00 94.38 357 ARG A N 1
ATOM 2650 C CA . ARG A 1 357 ? -8.571 -7.836 20.297 1.00 94.38 357 ARG A CA 1
ATOM 2651 C C . ARG A 1 357 ? -9.848 -8.159 19.522 1.00 94.38 357 ARG A C 1
ATOM 2653 O O . ARG A 1 357 ? -10.786 -7.363 19.549 1.00 94.38 357 ARG A O 1
ATOM 2660 N N . GLN A 1 358 ? -9.936 -9.335 18.907 1.00 93.94 358 GLN A N 1
ATOM 2661 C CA . GLN A 1 358 ? -10.987 -9.707 17.956 1.00 93.94 358 GLN A CA 1
ATOM 2662 C C . GLN A 1 358 ? -12.414 -9.489 18.483 1.00 93.94 358 GLN A C 1
ATOM 2664 O O . GLN A 1 358 ? -13.301 -9.122 17.720 1.00 93.94 358 GLN A O 1
ATOM 2669 N N . ARG A 1 359 ? -12.650 -9.691 19.787 1.00 91.69 359 ARG A N 1
ATOM 2670 C CA . ARG A 1 359 ? -13.968 -9.468 20.403 1.00 91.69 359 ARG A CA 1
ATOM 2671 C C . ARG A 1 359 ? -14.384 -7.994 20.418 1.00 91.69 359 ARG A C 1
ATOM 2673 O O . ARG A 1 359 ? -15.568 -7.710 20.286 1.00 91.69 359 ARG A O 1
ATOM 2680 N N . TRP A 1 360 ? -13.443 -7.074 20.615 1.00 92.88 360 TRP A N 1
ATOM 2681 C CA . TRP A 1 360 ? -13.731 -5.636 20.637 1.00 92.88 360 TRP A CA 1
ATOM 2682 C C . TRP A 1 360 ? -13.835 -5.044 19.234 1.00 92.88 360 TRP A C 1
ATOM 2684 O O . TRP A 1 360 ? -14.477 -4.020 19.068 1.00 92.88 360 TRP A O 1
ATOM 2694 N N . LEU A 1 361 ? -13.250 -5.712 18.240 1.00 95.00 361 LEU A N 1
ATOM 2695 C CA . LEU A 1 361 ? -13.284 -5.316 16.833 1.00 95.00 361 LEU A CA 1
ATOM 2696 C C . LEU A 1 361 ? -14.597 -5.689 16.113 1.00 95.00 361 LEU A C 1
ATOM 2698 O O . LEU A 1 361 ? -14.773 -5.324 14.957 1.00 95.00 361 LEU A O 1
ATOM 2702 N N . GLY A 1 362 ? -15.516 -6.404 16.767 1.00 93.94 362 GLY A N 1
ATOM 2703 C CA . GLY A 1 362 ? -16.805 -6.795 16.188 1.00 93.94 362 GLY A CA 1
ATOM 2704 C C . GLY A 1 362 ? -16.762 -8.045 15.296 1.00 93.94 362 GLY A C 1
ATOM 2705 O O . GLY A 1 362 ? -15.709 -8.631 15.020 1.00 93.94 362 GLY A O 1
ATOM 2706 N N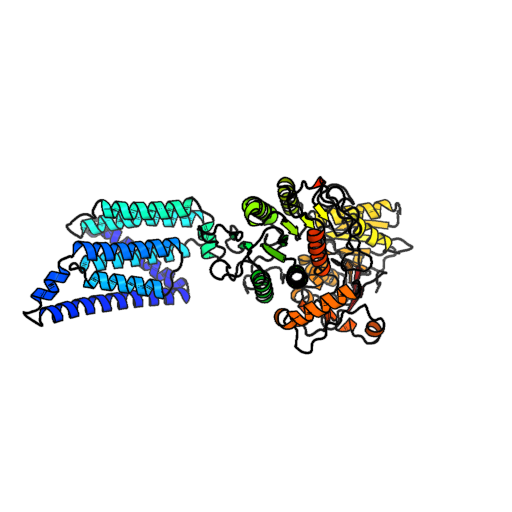 . ASP A 1 363 ? -17.945 -8.494 14.871 1.00 94.31 363 ASP A N 1
ATOM 2707 C CA . ASP A 1 363 ? -18.109 -9.745 14.117 1.00 94.31 363 ASP A CA 1
ATOM 2708 C C . ASP A 1 363 ? -17.764 -9.597 12.627 1.00 94.31 363 ASP A C 1
ATOM 2710 O O . ASP A 1 363 ? -17.122 -10.493 12.065 1.00 94.31 363 ASP A O 1
ATOM 2714 N N . ARG A 1 364 ? -18.112 -8.457 12.011 1.00 96.94 364 ARG A N 1
ATOM 2715 C CA . ARG A 1 364 ? -17.742 -8.093 10.632 1.00 96.94 364 ARG A CA 1
ATOM 2716 C C . ARG A 1 364 ? -16.371 -7.419 10.616 1.00 96.94 364 ARG A C 1
ATOM 2718 O O . ARG A 1 364 ? -16.255 -6.209 10.466 1.00 96.94 364 ARG A O 1
ATOM 2725 N N . LEU A 1 365 ? -15.329 -8.220 10.803 1.00 98.06 365 LEU A N 1
ATOM 2726 C CA . LEU A 1 365 ? -13.938 -7.772 10.854 1.00 98.06 365 LEU A CA 1
ATOM 2727 C C . LEU A 1 365 ? -13.167 -8.240 9.616 1.00 98.06 365 LEU A C 1
ATOM 2729 O O . LEU A 1 365 ? -13.177 -9.430 9.302 1.00 98.06 365 LEU A O 1
ATOM 2733 N N . VAL A 1 366 ? -12.438 -7.326 8.978 1.00 98.69 366 VAL A N 1
ATOM 2734 C CA . VAL A 1 366 ? -11.466 -7.613 7.914 1.00 98.69 366 VAL A CA 1
ATOM 2735 C C . VAL A 1 366 ? -10.155 -6.874 8.176 1.00 98.69 366 VAL A C 1
ATOM 2737 O O . VAL A 1 366 ? -10.150 -5.784 8.752 1.00 98.69 366 VAL A O 1
ATOM 2740 N N . VAL A 1 367 ? -9.042 -7.443 7.717 1.00 98.75 367 VAL A N 1
ATOM 2741 C CA . VAL A 1 367 ? -7.765 -6.725 7.615 1.00 98.75 367 VAL A CA 1
ATOM 2742 C C . VAL A 1 367 ? -7.494 -6.390 6.149 1.00 98.75 367 VAL A C 1
ATOM 2744 O O . VAL A 1 367 ? -7.624 -7.255 5.284 1.00 98.75 367 VAL A O 1
ATOM 2747 N N . ILE A 1 368 ? -7.133 -5.140 5.858 1.00 98.44 368 ILE A N 1
ATOM 2748 C CA . ILE A 1 368 ? -6.822 -4.666 4.502 1.00 98.44 368 ILE A CA 1
ATOM 2749 C C . ILE A 1 368 ? -5.403 -4.101 4.479 1.00 98.44 368 ILE A C 1
ATOM 2751 O O . ILE A 1 368 ? -5.016 -3.367 5.385 1.00 98.44 368 ILE A O 1
ATOM 2755 N N . GLY A 1 369 ? -4.630 -4.415 3.438 1.00 94.50 369 GLY A N 1
ATOM 2756 C CA . GLY A 1 369 ? -3.305 -3.830 3.209 1.00 94.50 369 GLY A CA 1
ATOM 2757 C C . GLY A 1 369 ? -2.203 -4.882 3.157 1.00 94.50 369 GLY A C 1
ATOM 2758 O O . GLY A 1 369 ? -2.265 -5.811 2.355 1.00 94.50 369 GLY A O 1
ATOM 2759 N N . GLY A 1 370 ? -1.183 -4.730 4.005 1.00 82.25 370 GLY A N 1
ATOM 2760 C CA . GLY A 1 370 ? -0.042 -5.647 4.087 1.00 82.25 370 GLY A CA 1
ATOM 2761 C C . GLY A 1 370 ? 1.273 -5.088 3.554 1.00 82.25 370 GLY A C 1
ATOM 2762 O O . GLY A 1 370 ? 2.279 -5.768 3.703 1.00 82.25 370 GLY A O 1
ATOM 2763 N N . GLY A 1 371 ? 1.276 -3.864 3.008 1.00 77.75 371 GLY A N 1
ATOM 2764 C CA . GLY A 1 371 ? 2.452 -3.023 2.733 1.00 77.75 371 GLY A CA 1
ATOM 2765 C C . GLY A 1 371 ? 3.491 -3.610 1.774 1.00 77.75 371 GLY A C 1
ATOM 2766 O O . GLY A 1 371 ? 3.658 -3.109 0.669 1.00 77.75 371 GLY A O 1
ATOM 2767 N N . ASP A 1 372 ? 4.187 -4.661 2.192 1.00 88.81 372 ASP A N 1
ATOM 2768 C CA . ASP A 1 372 ? 5.261 -5.330 1.471 1.00 88.81 372 ASP A CA 1
ATOM 2769 C C . ASP A 1 372 ? 5.085 -6.854 1.511 1.00 88.81 372 ASP A C 1
ATOM 2771 O O . ASP A 1 372 ? 4.844 -7.441 2.569 1.00 88.81 372 ASP A O 1
ATOM 2775 N N . SER A 1 373 ? 5.290 -7.532 0.375 1.00 93.25 373 SER A N 1
ATOM 2776 C CA . SER A 1 373 ? 5.293 -9.002 0.329 1.00 93.25 373 SER A CA 1
ATOM 2777 C C . SER A 1 373 ? 6.591 -9.558 0.928 1.00 93.25 373 SER A C 1
ATOM 2779 O O . SER A 1 373 ? 7.590 -9.750 0.236 1.00 93.25 373 SER A O 1
ATOM 2781 N N . ARG A 1 374 ? 6.582 -9.766 2.246 1.00 94.50 374 ARG A N 1
ATOM 2782 C CA . ARG A 1 374 ? 7.693 -10.297 3.048 1.00 94.50 374 ARG A CA 1
ATOM 2783 C C . ARG A 1 374 ? 7.259 -11.537 3.816 1.00 94.50 374 ARG A C 1
ATOM 2785 O O . ARG A 1 374 ? 6.070 -11.758 4.046 1.00 94.50 374 ARG A O 1
ATOM 2792 N N . ASP A 1 375 ? 8.229 -12.320 4.265 1.00 93.69 375 ASP A N 1
ATOM 2793 C CA . ASP A 1 375 ? 7.989 -13.515 5.078 1.00 93.69 375 ASP A CA 1
ATOM 2794 C C . ASP A 1 375 ? 7.177 -13.213 6.354 1.00 93.69 375 ASP A C 1
ATOM 2796 O O . ASP A 1 375 ? 6.260 -13.957 6.705 1.00 93.69 375 ASP A O 1
ATOM 2800 N N . VAL A 1 376 ? 7.465 -12.091 7.021 1.00 94.88 376 VAL A N 1
ATOM 2801 C CA . VAL A 1 376 ? 6.728 -11.630 8.206 1.00 94.88 376 VAL A CA 1
ATOM 2802 C C . VAL A 1 376 ? 5.276 -11.278 7.887 1.00 94.88 376 VAL A C 1
ATOM 2804 O O . VAL A 1 376 ? 4.382 -11.661 8.641 1.00 94.88 376 VAL A O 1
ATOM 2807 N N . THR A 1 377 ? 5.015 -10.650 6.739 1.00 96.50 377 THR A N 1
ATOM 2808 C CA . THR A 1 377 ? 3.659 -10.357 6.254 1.00 96.50 377 THR A CA 1
ATOM 2809 C C . THR A 1 377 ? 2.892 -11.645 5.984 1.00 96.50 377 THR A C 1
ATOM 2811 O O . THR A 1 377 ? 1.736 -11.781 6.375 1.00 96.50 377 THR A O 1
ATOM 2814 N N . GLN A 1 378 ? 3.541 -12.631 5.360 1.00 95.62 378 GLN A N 1
ATOM 2815 C CA . GLN A 1 378 ? 2.928 -13.927 5.084 1.00 95.62 378 GLN A CA 1
ATOM 2816 C C . GLN A 1 378 ? 2.551 -14.666 6.379 1.00 95.62 378 GLN A C 1
ATOM 2818 O O . GLN A 1 378 ? 1.475 -15.265 6.459 1.00 95.62 378 GLN A O 1
ATOM 2823 N N . ARG A 1 379 ? 3.404 -14.610 7.415 1.00 96.31 379 ARG A N 1
ATOM 2824 C CA . ARG A 1 379 ? 3.091 -15.153 8.751 1.00 96.31 379 ARG A CA 1
ATOM 2825 C C . ARG A 1 379 ? 1.904 -14.438 9.393 1.00 96.31 379 ARG A C 1
ATOM 2827 O O . ARG A 1 379 ? 0.978 -15.111 9.841 1.00 96.31 379 ARG A O 1
ATOM 2834 N N . ALA A 1 380 ? 1.900 -13.106 9.352 1.00 98.19 380 ALA A N 1
ATOM 2835 C CA . ALA A 1 380 ? 0.815 -12.280 9.872 1.00 98.19 380 ALA A CA 1
ATOM 2836 C C . ALA A 1 380 ? -0.535 -12.636 9.229 1.00 98.19 380 ALA A C 1
ATOM 2838 O O . ALA A 1 380 ? -1.516 -12.877 9.930 1.00 98.19 380 ALA A O 1
ATOM 2839 N N . ILE A 1 381 ? -0.570 -12.749 7.895 1.00 98.31 381 ILE A N 1
ATOM 2840 C CA . ILE A 1 381 ? -1.770 -13.154 7.152 1.00 98.31 381 ILE A CA 1
ATOM 2841 C C . ILE A 1 381 ? -2.219 -14.546 7.597 1.00 98.31 381 ILE A C 1
ATOM 2843 O O . ILE A 1 381 ? -3.376 -14.722 7.960 1.00 98.31 381 ILE A O 1
ATOM 2847 N N . ASN A 1 382 ? -1.320 -15.534 7.624 1.00 97.94 382 ASN A N 1
ATOM 2848 C CA . ASN A 1 382 ? -1.683 -16.889 8.043 1.00 97.94 382 ASN A CA 1
ATOM 2849 C C . ASN A 1 382 ? -2.262 -16.930 9.464 1.00 97.94 382 ASN A C 1
ATOM 2851 O O . ASN A 1 382 ? -3.273 -17.596 9.671 1.00 97.94 382 ASN A O 1
ATOM 2855 N N . ARG A 1 383 ? -1.695 -16.165 10.404 1.00 98.56 383 ARG A N 1
ATOM 2856 C CA . ARG A 1 383 ? -2.215 -16.035 11.772 1.00 98.56 383 ARG A CA 1
ATOM 2857 C C . ARG A 1 383 ? -3.639 -15.473 11.803 1.00 98.56 383 ARG A C 1
ATOM 2859 O O . ARG A 1 383 ? -4.475 -15.971 12.553 1.00 98.56 383 ARG A O 1
ATOM 2866 N N . LEU A 1 384 ? -3.925 -14.451 10.995 1.00 98.75 384 LEU A N 1
ATOM 2867 C CA . LEU A 1 384 ? -5.267 -13.870 10.884 1.00 98.75 384 LEU A CA 1
ATOM 2868 C C . LEU A 1 384 ? -6.264 -14.880 10.301 1.00 98.75 384 LEU A C 1
ATOM 2870 O O . LEU A 1 384 ? -7.350 -15.063 10.854 1.00 98.75 384 LEU A O 1
ATOM 2874 N N . LEU A 1 385 ? -5.874 -15.598 9.245 1.00 98.62 385 LEU A N 1
ATOM 2875 C CA . LEU A 1 385 ? -6.715 -16.628 8.631 1.00 98.62 385 LEU A CA 1
ATOM 2876 C C . LEU A 1 385 ? -6.989 -17.794 9.592 1.00 98.62 385 LEU A C 1
ATOM 2878 O O . LEU A 1 385 ? -8.116 -18.284 9.648 1.00 98.62 385 LEU A O 1
ATOM 2882 N N . ASP A 1 386 ? -5.997 -18.208 10.386 1.00 98.50 386 ASP A N 1
ATOM 2883 C CA . ASP A 1 386 ? -6.156 -19.239 11.422 1.00 98.50 386 ASP A CA 1
ATOM 2884 C C . ASP A 1 386 ? -7.151 -18.810 12.514 1.00 98.50 386 ASP A C 1
ATOM 2886 O O . ASP A 1 386 ? -7.865 -19.643 13.070 1.00 98.50 386 ASP A O 1
ATOM 2890 N N . ALA A 1 387 ? -7.261 -17.503 12.773 1.00 98.31 387 ALA A N 1
ATOM 2891 C CA . ALA A 1 387 ? -8.260 -16.908 13.661 1.00 98.31 387 ALA A CA 1
ATOM 2892 C C . ALA A 1 387 ? -9.607 -16.603 12.971 1.00 98.31 387 ALA A C 1
ATOM 2894 O O . ALA A 1 387 ? -10.468 -15.936 13.557 1.00 98.31 387 ALA A O 1
ATOM 2895 N N . ASN A 1 388 ? -9.805 -17.082 11.736 1.00 98.25 388 ASN A N 1
ATOM 2896 C CA . ASN A 1 388 ? -10.989 -16.838 10.913 1.00 98.25 388 ASN A CA 1
ATOM 2897 C C . ASN A 1 388 ? -11.250 -15.333 10.680 1.00 98.25 388 ASN A C 1
ATOM 2899 O O . ASN A 1 388 ? -12.396 -14.874 10.718 1.00 98.25 388 ASN A O 1
ATOM 2903 N N . ILE A 1 389 ? -10.177 -14.565 10.466 1.00 98.56 389 ILE A N 1
ATOM 2904 C CA . ILE A 1 389 ? -10.209 -13.151 10.080 1.00 98.56 389 ILE A CA 1
ATOM 2905 C C . ILE A 1 389 ? -9.752 -13.049 8.617 1.00 98.56 389 ILE A C 1
ATOM 2907 O O . ILE A 1 389 ? -8.602 -13.380 8.322 1.00 98.56 389 ILE A O 1
ATOM 2911 N N . PRO A 1 390 ? -10.626 -12.626 7.689 1.00 98.50 390 PRO A N 1
ATOM 2912 C CA . PRO A 1 390 ? -10.265 -12.470 6.289 1.00 98.50 390 PRO A CA 1
ATOM 2913 C C . PRO A 1 390 ? -9.278 -11.318 6.086 1.00 98.50 390 PRO A C 1
ATOM 2915 O O . PRO A 1 390 ? -9.275 -10.329 6.826 1.00 98.50 390 PRO A O 1
ATOM 2918 N N . PHE A 1 391 ? -8.464 -11.452 5.044 1.00 98.75 391 PHE A N 1
ATOM 2919 C CA . PHE A 1 391 ? -7.448 -10.489 4.653 1.00 98.75 391 PHE A CA 1
ATOM 2920 C C . PHE A 1 391 ? -7.607 -10.137 3.173 1.00 98.75 391 PHE A C 1
ATOM 2922 O O . PHE A 1 391 ? -7.567 -11.023 2.317 1.00 98.75 391 PHE A O 1
ATOM 2929 N N . ILE A 1 392 ? -7.742 -8.850 2.861 1.00 98.50 392 ILE A N 1
ATOM 2930 C CA . ILE A 1 392 ? -7.770 -8.357 1.480 1.00 98.50 392 ILE A CA 1
ATOM 2931 C C . ILE A 1 392 ? -6.467 -7.607 1.217 1.00 98.50 392 ILE A C 1
ATOM 2933 O O . ILE A 1 392 ? -6.144 -6.640 1.903 1.00 98.50 392 ILE A O 1
ATOM 2937 N N . ALA A 1 393 ? -5.709 -8.068 0.227 1.00 96.50 393 ALA A N 1
ATOM 2938 C CA . ALA A 1 393 ? -4.425 -7.509 -0.165 1.00 96.50 393 ALA A CA 1
ATOM 2939 C C . ALA A 1 393 ? -4.565 -6.778 -1.507 1.00 96.50 393 ALA A C 1
ATOM 2941 O O . ALA A 1 393 ? -4.590 -7.433 -2.554 1.00 96.50 393 ALA A O 1
ATOM 2942 N N . PRO A 1 394 ? -4.633 -5.436 -1.515 1.00 93.00 394 PRO A N 1
ATOM 2943 C CA . PRO A 1 394 ? -4.724 -4.690 -2.763 1.00 93.00 394 PRO A CA 1
ATOM 2944 C C . PRO A 1 394 ? -3.431 -4.762 -3.585 1.00 93.00 394 PRO A C 1
ATOM 2946 O O . PRO A 1 394 ? -3.483 -4.693 -4.802 1.00 93.00 394 PRO A O 1
ATOM 2949 N N . ASN A 1 395 ? -2.273 -4.902 -2.933 1.00 87.81 395 ASN A N 1
ATOM 2950 C CA . ASN A 1 395 ? -0.964 -4.642 -3.538 1.00 87.81 395 ASN A CA 1
ATOM 2951 C C . ASN A 1 395 ? 0.157 -5.601 -3.089 1.00 87.81 395 ASN A C 1
ATOM 2953 O O . ASN A 1 395 ? 1.332 -5.235 -3.119 1.00 87.81 395 ASN A O 1
ATOM 2957 N N . LEU A 1 396 ? -0.179 -6.822 -2.662 1.00 93.88 396 LEU A N 1
ATOM 2958 C CA . LEU A 1 396 ? 0.815 -7.884 -2.465 1.00 93.88 396 LEU A CA 1
ATOM 2959 C C . LEU A 1 396 ? 0.872 -8.744 -3.727 1.00 93.88 396 LEU A C 1
ATOM 2961 O O . LEU A 1 396 ? -0.163 -9.232 -4.164 1.00 93.88 396 LEU A O 1
ATOM 2965 N N . LEU A 1 397 ? 2.062 -8.888 -4.314 1.00 94.62 397 LEU A N 1
ATOM 2966 C CA . LEU A 1 397 ? 2.236 -9.478 -5.649 1.00 94.62 397 LEU A CA 1
ATOM 2967 C C . LEU A 1 397 ? 3.112 -10.741 -5.647 1.00 94.62 397 LEU A C 1
ATOM 2969 O O . LEU A 1 397 ? 3.119 -11.472 -6.633 1.00 94.62 397 LEU A O 1
ATOM 2973 N N . ALA A 1 398 ? 3.873 -11.000 -4.579 1.00 95.50 398 ALA A N 1
ATOM 2974 C CA . ALA A 1 398 ? 4.798 -12.133 -4.562 1.00 95.50 398 ALA A CA 1
ATOM 2975 C C . ALA A 1 398 ? 4.076 -13.484 -4.666 1.00 95.50 398 ALA A C 1
ATOM 2977 O O . ALA A 1 398 ? 2.990 -13.656 -4.124 1.00 95.50 398 ALA A O 1
ATOM 2978 N N . ASP A 1 399 ? 4.727 -14.464 -5.283 1.00 93.62 399 ASP A N 1
ATOM 2979 C CA . ASP A 1 399 ? 4.168 -15.789 -5.582 1.00 93.62 399 ASP A CA 1
ATOM 2980 C C . ASP A 1 399 ? 5.216 -16.915 -5.449 1.00 93.62 399 ASP A C 1
ATOM 2982 O O . ASP A 1 399 ? 5.103 -17.981 -6.051 1.00 93.62 399 ASP A O 1
ATOM 2986 N N . LEU A 1 400 ? 6.228 -16.721 -4.589 1.00 83.19 400 LEU A N 1
ATOM 2987 C CA . LEU A 1 400 ? 7.329 -17.679 -4.373 1.00 83.19 400 LEU A CA 1
ATOM 2988 C C . LEU A 1 400 ? 6.886 -19.113 -4.039 1.00 83.19 400 LEU A C 1
ATOM 2990 O O . LEU A 1 400 ? 7.635 -20.053 -4.299 1.00 83.19 400 LEU A O 1
ATOM 2994 N N . GLY A 1 401 ? 5.715 -19.289 -3.420 1.00 74.69 401 GLY A N 1
ATOM 2995 C CA . GLY A 1 401 ? 5.192 -20.614 -3.076 1.00 74.69 401 GLY A CA 1
ATOM 2996 C C . GLY A 1 401 ? 4.718 -21.413 -4.293 1.00 74.69 401 GLY A C 1
ATOM 2997 O O . GLY A 1 401 ? 4.833 -22.637 -4.298 1.00 74.69 401 GLY A O 1
ATOM 2998 N N . GLU A 1 402 ? 4.199 -20.727 -5.312 1.00 88.25 402 GLU A N 1
ATOM 2999 C CA . GLU A 1 402 ? 3.653 -21.307 -6.538 1.00 88.25 402 GLU A CA 1
ATOM 3000 C C . GLU A 1 402 ? 3.545 -20.199 -7.611 1.00 88.25 402 GLU A C 1
ATOM 3002 O O . GLU A 1 402 ? 2.671 -19.340 -7.498 1.00 88.25 402 GLU A O 1
ATOM 3007 N N . PRO A 1 403 ? 4.397 -20.192 -8.657 1.00 90.19 403 PRO A N 1
ATOM 3008 C CA . PRO A 1 403 ? 4.435 -19.093 -9.626 1.00 90.19 403 PRO A CA 1
ATOM 3009 C C . PRO A 1 403 ? 3.106 -18.871 -10.359 1.00 90.19 403 PRO A C 1
ATOM 3011 O O . PRO A 1 403 ? 2.624 -19.755 -11.079 1.00 90.19 403 PRO A O 1
ATOM 3014 N N . GLY A 1 404 ? 2.567 -17.657 -10.273 1.00 90.69 404 GLY A N 1
ATOM 3015 C CA . GLY A 1 404 ? 1.252 -17.269 -10.786 1.00 90.69 404 GLY A CA 1
ATOM 3016 C C . GLY A 1 404 ? 0.086 -17.513 -9.821 1.00 90.69 404 GLY A C 1
ATOM 3017 O O . GLY A 1 404 ? -1.048 -17.185 -10.165 1.00 90.69 404 GLY A O 1
ATOM 3018 N N . ALA A 1 405 ? 0.329 -18.077 -8.637 1.00 94.12 405 ALA A N 1
ATOM 3019 C CA . ALA A 1 405 ? -0.672 -18.172 -7.580 1.00 94.12 405 ALA A CA 1
ATOM 3020 C C . ALA A 1 405 ? -0.633 -16.932 -6.665 1.00 94.12 405 ALA A C 1
ATOM 3022 O O . ALA A 1 405 ? 0.360 -16.206 -6.638 1.00 94.12 405 ALA A O 1
ATOM 3023 N N . PRO A 1 406 ? -1.690 -16.682 -5.873 1.00 95.06 406 PRO A N 1
ATOM 3024 C CA . PRO A 1 406 ? -1.672 -15.618 -4.875 1.00 95.06 406 PRO A CA 1
ATOM 3025 C C . PRO A 1 406 ? -0.599 -15.837 -3.799 1.00 95.06 406 PRO A C 1
ATOM 3027 O O . PRO A 1 406 ? -0.298 -16.975 -3.429 1.00 95.06 406 PRO A O 1
ATOM 3030 N N . PHE A 1 407 ? -0.129 -14.742 -3.199 1.00 96.06 407 PHE A N 1
ATOM 3031 C CA . PHE A 1 407 ? 0.879 -14.719 -2.133 1.00 96.06 407 PHE A CA 1
ATOM 3032 C C . PHE A 1 407 ? 0.574 -15.652 -0.953 1.00 96.06 407 PHE A C 1
ATOM 3034 O O . PHE A 1 407 ? 1.476 -16.255 -0.361 1.00 96.06 407 PHE A O 1
ATOM 3041 N N . VAL A 1 408 ? -0.710 -15.794 -0.612 1.00 95.75 408 VAL A N 1
ATOM 3042 C CA . VAL A 1 408 ? -1.212 -16.800 0.328 1.00 95.75 408 VAL A CA 1
ATOM 3043 C C . VAL A 1 408 ? -2.354 -17.573 -0.326 1.00 95.75 408 VAL A C 1
ATOM 3045 O O . VAL A 1 408 ? -3.460 -17.077 -0.498 1.00 95.75 408 VAL A O 1
ATOM 3048 N N . ASN A 1 409 ? -2.123 -18.841 -0.658 1.00 94.69 409 ASN A N 1
ATOM 3049 C CA . ASN A 1 409 ? -3.103 -19.663 -1.368 1.00 94.69 409 ASN A CA 1
ATOM 3050 C C . ASN A 1 409 ? -4.125 -20.343 -0.418 1.00 94.69 409 ASN A C 1
ATOM 3052 O O . ASN A 1 409 ? -4.274 -21.569 -0.406 1.00 94.69 409 ASN A O 1
ATOM 3056 N N . ARG A 1 410 ? -4.852 -19.567 0.401 1.00 96.44 410 ARG A N 1
ATOM 3057 C CA . ARG A 1 410 ? -5.826 -20.070 1.399 1.00 96.44 410 ARG A CA 1
ATOM 3058 C C . ARG A 1 410 ? -7.180 -19.343 1.326 1.00 96.44 410 ARG A C 1
ATOM 3060 O O . ARG A 1 410 ? -7.205 -18.167 0.976 1.00 96.44 410 ARG A O 1
ATOM 3067 N N . PRO A 1 411 ? -8.304 -20.001 1.688 1.00 98.25 411 PRO A N 1
ATOM 3068 C CA . PRO A 1 411 ? -9.590 -19.321 1.856 1.00 98.25 411 PRO A CA 1
ATOM 3069 C C . PRO A 1 411 ? -9.486 -18.151 2.839 1.00 98.25 411 PRO A C 1
ATOM 3071 O O . PRO A 1 411 ? -8.846 -18.281 3.880 1.00 98.25 411 PRO A O 1
ATOM 3074 N N . GLY A 1 412 ? -10.132 -17.035 2.512 1.00 97.75 412 GLY A N 1
ATOM 3075 C CA . GLY A 1 412 ? -10.132 -15.795 3.285 1.00 97.75 412 GLY A CA 1
ATOM 3076 C C . GLY A 1 412 ? -9.011 -14.820 2.928 1.00 97.75 412 GLY A C 1
ATOM 3077 O O . GLY A 1 412 ? -9.072 -13.683 3.386 1.00 97.75 412 GLY A O 1
ATOM 3078 N N . TYR A 1 413 ? -8.029 -15.221 2.111 1.00 98.38 413 TYR A N 1
ATOM 3079 C CA . TYR A 1 413 ? -7.056 -14.305 1.515 1.00 98.38 413 TYR A CA 1
ATOM 3080 C C . TYR A 1 413 ? -7.488 -13.911 0.103 1.00 98.38 413 TYR A C 1
ATOM 3082 O O . TYR A 1 413 ? -7.583 -14.763 -0.783 1.00 98.38 413 TYR A O 1
ATOM 3090 N N . LEU A 1 414 ? -7.739 -12.620 -0.109 1.00 98.12 414 LEU A N 1
ATOM 3091 C CA . LEU A 1 414 ? -8.164 -12.073 -1.395 1.00 98.12 414 LEU A CA 1
ATOM 3092 C C . LEU A 1 414 ? -7.102 -11.103 -1.914 1.00 98.12 414 LEU A C 1
ATOM 3094 O O . LEU A 1 414 ? -6.981 -9.984 -1.420 1.00 98.12 414 LEU A O 1
ATOM 3098 N N . GLN A 1 415 ? -6.328 -11.538 -2.906 1.00 96.25 415 GLN A N 1
ATOM 3099 C CA . GLN A 1 415 ? -5.352 -10.694 -3.592 1.00 96.25 415 GLN A CA 1
ATOM 3100 C C . GLN A 1 415 ? -6.020 -10.007 -4.780 1.00 96.25 415 GLN A C 1
ATOM 3102 O O . GLN A 1 415 ? -6.451 -10.687 -5.708 1.00 96.25 415 GLN A O 1
ATOM 3107 N N . LEU A 1 416 ? -6.128 -8.679 -4.743 1.00 95.75 416 LEU A N 1
ATOM 3108 C CA . LEU A 1 416 ? -6.799 -7.930 -5.810 1.00 95.75 416 LEU A CA 1
ATOM 3109 C C . LEU A 1 416 ? -5.891 -7.724 -7.027 1.00 95.75 416 LEU A C 1
ATOM 3111 O O . LEU A 1 416 ? -6.378 -7.738 -8.155 1.00 95.75 416 LEU A O 1
ATOM 3115 N N . ALA A 1 417 ? -4.588 -7.543 -6.800 1.00 94.06 417 ALA A N 1
ATOM 3116 C CA . ALA A 1 417 ? -3.580 -7.429 -7.849 1.00 94.06 417 ALA A CA 1
ATOM 3117 C C . ALA A 1 417 ? -3.152 -8.794 -8.400 1.00 94.06 417 ALA A C 1
ATOM 3119 O O . ALA A 1 417 ? -3.256 -9.832 -7.740 1.00 94.06 417 ALA A O 1
ATOM 3120 N N . HIS A 1 418 ? -2.624 -8.781 -9.620 1.00 94.81 418 HIS A N 1
ATOM 3121 C CA . HIS A 1 418 ? -2.002 -9.954 -10.218 1.00 94.81 418 HIS A CA 1
ATOM 3122 C C . HIS A 1 418 ? -0.746 -10.394 -9.453 1.00 94.81 418 HIS A C 1
ATOM 3124 O O . HIS A 1 418 ? -0.112 -9.606 -8.755 1.00 94.81 418 HIS A O 1
ATOM 3130 N N . ALA A 1 419 ? -0.377 -11.666 -9.592 1.00 95.88 419 ALA A N 1
ATOM 3131 C CA . ALA A 1 419 ? 0.907 -12.163 -9.109 1.00 95.88 419 ALA A CA 1
ATOM 3132 C C . ALA A 1 419 ? 2.063 -11.655 -9.992 1.00 95.88 419 ALA A C 1
ATOM 3134 O O . ALA A 1 419 ? 1.866 -11.363 -11.176 1.00 95.88 419 ALA A O 1
ATOM 3135 N N . ASN A 1 420 ? 3.275 -11.590 -9.436 1.00 96.50 420 ASN A N 1
ATOM 3136 C CA . ASN A 1 420 ? 4.489 -11.122 -10.114 1.00 96.50 420 ASN A CA 1
ATOM 3137 C C . ASN A 1 420 ? 4.718 -11.804 -11.466 1.00 96.50 420 ASN A C 1
ATOM 3139 O O . ASN A 1 420 ? 5.089 -11.135 -12.433 1.00 96.50 420 ASN A O 1
ATOM 3143 N N . ARG A 1 421 ? 4.399 -13.096 -11.583 1.00 96.81 421 ARG A N 1
ATOM 3144 C CA . ARG A 1 421 ? 4.495 -13.817 -12.851 1.00 96.81 421 ARG A CA 1
ATOM 3145 C C . ARG A 1 421 ? 3.699 -13.194 -13.997 1.00 96.81 421 ARG A C 1
ATOM 3147 O O . ARG A 1 421 ? 4.140 -13.278 -15.142 1.00 96.81 421 ARG A O 1
ATOM 3154 N N . ASP A 1 422 ? 2.538 -12.601 -13.739 1.00 96.62 422 ASP A N 1
ATOM 3155 C CA . ASP A 1 422 ? 1.746 -11.965 -14.797 1.00 96.62 422 ASP A CA 1
ATOM 3156 C C . ASP A 1 422 ? 2.326 -10.605 -15.199 1.00 96.62 422 ASP A C 1
ATOM 3158 O O . ASP A 1 422 ? 2.357 -10.296 -16.388 1.00 96.62 422 ASP A O 1
ATOM 3162 N N . TYR A 1 423 ? 2.881 -9.843 -14.251 1.00 95.50 423 TYR A N 1
ATOM 3163 C CA . TYR A 1 423 ? 3.660 -8.640 -14.567 1.00 95.50 423 TYR A CA 1
ATOM 3164 C C . TYR A 1 423 ? 4.904 -8.991 -15.394 1.00 95.50 423 TYR A C 1
ATOM 3166 O O . TYR A 1 423 ? 5.185 -8.333 -16.391 1.00 95.50 423 TYR A O 1
ATOM 3174 N N . ALA A 1 424 ? 5.610 -10.073 -15.053 1.00 97.06 424 ALA A N 1
ATOM 3175 C CA . ALA A 1 424 ? 6.756 -10.553 -15.822 1.00 97.06 424 ALA A CA 1
ATOM 3176 C C . ALA A 1 424 ? 6.383 -10.940 -17.267 1.00 97.06 424 ALA A C 1
ATOM 3178 O O . ALA A 1 424 ? 7.140 -10.642 -18.191 1.00 97.06 424 ALA A O 1
ATOM 3179 N N . LYS A 1 425 ? 5.216 -11.570 -17.479 1.00 96.62 425 LYS A N 1
ATOM 3180 C CA . LYS A 1 425 ? 4.685 -11.837 -18.829 1.00 96.62 425 LYS A CA 1
ATOM 3181 C C . LYS A 1 425 ? 4.378 -10.545 -19.573 1.00 96.62 425 LYS A C 1
ATOM 3183 O O . LYS A 1 425 ? 4.862 -10.391 -20.684 1.00 96.62 425 LYS A O 1
ATOM 3188 N N . ASP A 1 426 ? 3.661 -9.609 -18.951 1.00 95.50 426 ASP A N 1
ATOM 3189 C CA . ASP A 1 426 ? 3.317 -8.322 -19.572 1.00 95.50 426 ASP A CA 1
ATOM 3190 C C . ASP A 1 426 ? 4.570 -7.550 -20.027 1.00 95.50 426 ASP A C 1
ATOM 3192 O O . ASP A 1 426 ? 4.606 -7.048 -21.148 1.00 95.50 426 ASP A O 1
ATOM 3196 N N . VAL A 1 427 ? 5.642 -7.533 -19.222 1.00 95.19 427 VAL A N 1
ATOM 3197 C CA . VAL A 1 427 ? 6.942 -6.956 -19.622 1.00 95.19 427 VAL A CA 1
ATOM 3198 C C . VAL A 1 427 ? 7.473 -7.619 -20.886 1.00 95.19 427 VAL A C 1
ATOM 3200 O O . VAL A 1 427 ? 7.825 -6.942 -21.849 1.00 95.19 427 VAL A O 1
ATOM 3203 N N . VAL A 1 428 ? 7.569 -8.948 -20.873 1.00 94.38 428 VAL A N 1
ATOM 3204 C CA . VAL A 1 428 ? 8.169 -9.717 -21.966 1.00 94.38 428 VAL A CA 1
ATOM 3205 C C . VAL A 1 428 ? 7.334 -9.623 -23.242 1.00 94.38 428 VAL A C 1
ATOM 3207 O O . VAL A 1 428 ? 7.903 -9.467 -24.319 1.00 94.38 428 VAL A O 1
ATOM 3210 N N . ASP A 1 429 ? 6.008 -9.626 -23.126 1.00 93.31 429 ASP A N 1
ATOM 3211 C CA . ASP A 1 429 ? 5.085 -9.493 -24.254 1.00 93.31 429 ASP A CA 1
ATOM 3212 C C . ASP A 1 429 ? 5.190 -8.108 -24.916 1.00 93.31 429 ASP A C 1
ATOM 3214 O O . ASP A 1 429 ? 5.064 -7.986 -26.137 1.00 93.31 429 ASP A O 1
ATOM 3218 N N . ARG A 1 430 ? 5.484 -7.056 -24.139 1.00 92.75 430 ARG A N 1
ATOM 3219 C CA . ARG A 1 430 ? 5.718 -5.699 -24.665 1.00 92.75 430 ARG A CA 1
ATOM 3220 C C . ARG A 1 430 ? 7.097 -5.526 -25.307 1.00 92.75 430 ARG A C 1
ATOM 3222 O O . ARG A 1 430 ? 7.282 -4.639 -26.148 1.00 92.75 430 ARG A O 1
ATOM 3229 N N . LEU A 1 431 ? 8.080 -6.347 -24.936 1.00 92.06 431 LEU A N 1
ATOM 3230 C CA . LEU A 1 431 ? 9.448 -6.273 -25.454 1.00 92.06 431 LEU A CA 1
ATOM 3231 C C . LEU A 1 431 ? 9.542 -6.793 -26.898 1.00 92.06 431 LEU A C 1
ATOM 3233 O O . LEU A 1 431 ? 9.914 -7.931 -27.170 1.00 92.06 431 LEU A O 1
ATOM 3237 N N . SER A 1 432 ? 9.267 -5.909 -27.858 1.00 83.69 432 SER A N 1
ATOM 3238 C CA . SER A 1 432 ? 9.346 -6.219 -29.292 1.00 83.69 432 SER A CA 1
ATOM 3239 C C . SER A 1 432 ? 10.709 -5.853 -29.903 1.00 83.69 432 SER A C 1
ATOM 3241 O O . SER A 1 432 ? 10.887 -4.772 -30.475 1.00 83.69 432 SER A O 1
ATOM 3243 N N . PHE A 1 433 ? 11.700 -6.739 -29.774 1.00 87.88 433 PHE A N 1
ATOM 3244 C CA . PHE A 1 433 ? 12.987 -6.627 -30.476 1.00 87.88 433 PHE A CA 1
ATOM 3245 C C . PHE A 1 433 ? 13.119 -7.753 -31.515 1.00 87.88 433 PHE A C 1
ATOM 3247 O O . PHE A 1 433 ? 13.275 -8.915 -31.126 1.00 87.88 433 PHE A O 1
ATOM 3254 N N . PRO A 1 434 ? 13.043 -7.444 -32.827 1.00 85.31 434 PRO A N 1
ATOM 3255 C CA . PRO A 1 434 ? 13.098 -8.454 -33.886 1.00 85.31 434 PRO A CA 1
ATOM 3256 C C . PRO A 1 434 ? 14.352 -9.332 -33.815 1.00 85.31 434 PRO A C 1
ATOM 3258 O O . PRO A 1 434 ? 14.231 -10.555 -33.877 1.00 85.31 434 PRO A O 1
ATOM 3261 N N . ASP A 1 435 ? 15.508 -8.707 -33.577 1.00 89.69 435 ASP A N 1
ATOM 3262 C CA . ASP A 1 435 ? 16.834 -9.342 -33.529 1.00 89.69 435 ASP A CA 1
ATOM 3263 C C . ASP A 1 435 ? 17.236 -9.833 -32.121 1.00 89.69 435 ASP A C 1
ATOM 3265 O O . ASP A 1 435 ? 18.403 -10.139 -31.864 1.00 89.69 435 ASP A O 1
ATOM 3269 N N . GLY A 1 436 ? 16.273 -9.889 -31.197 1.00 93.62 436 GLY A N 1
ATOM 3270 C CA . GLY A 1 436 ? 16.491 -10.321 -29.820 1.00 93.62 436 GLY A CA 1
ATOM 3271 C C . GLY A 1 436 ? 16.959 -9.205 -28.881 1.00 93.62 436 GLY A C 1
ATOM 3272 O O . GLY A 1 436 ? 17.109 -8.046 -29.270 1.00 93.62 436 GLY A O 1
ATOM 3273 N N . TYR A 1 437 ? 17.131 -9.541 -27.602 1.00 95.12 437 TYR A N 1
ATOM 3274 C CA . TYR A 1 437 ? 17.533 -8.605 -26.547 1.00 95.12 437 TYR A CA 1
ATOM 3275 C C . TYR A 1 437 ? 18.162 -9.332 -25.354 1.00 95.12 437 TYR A C 1
ATOM 3277 O O . TYR A 1 437 ? 17.945 -10.526 -25.130 1.00 95.12 437 TYR A O 1
ATOM 3285 N N . ARG A 1 438 ? 18.916 -8.589 -24.541 1.00 95.88 438 ARG A N 1
ATOM 3286 C CA . ARG A 1 438 ? 19.355 -9.020 -23.210 1.00 95.88 438 ARG A CA 1
ATOM 3287 C C . ARG A 1 438 ? 18.611 -8.220 -22.146 1.00 95.88 438 ARG A C 1
ATOM 3289 O O . ARG A 1 438 ? 18.726 -7.001 -22.120 1.00 95.88 438 ARG A O 1
ATOM 3296 N N . LEU A 1 439 ? 17.893 -8.895 -21.257 1.00 97.50 439 LEU A N 1
ATOM 3297 C CA . LEU A 1 439 ? 17.243 -8.292 -20.095 1.00 97.50 439 LEU A CA 1
ATOM 3298 C C . LEU A 1 439 ? 18.150 -8.398 -18.863 1.00 97.50 439 LEU A C 1
ATOM 3300 O O . LEU A 1 439 ? 18.367 -9.489 -18.330 1.00 97.50 439 LEU A O 1
ATOM 3304 N N . ASP A 1 440 ? 18.656 -7.264 -18.396 1.00 97.75 440 ASP A N 1
ATOM 3305 C CA . ASP A 1 440 ? 19.399 -7.181 -17.143 1.00 97.75 440 ASP A CA 1
ATOM 3306 C C . ASP A 1 440 ? 18.429 -6.793 -16.020 1.00 97.75 440 ASP A C 1
ATOM 3308 O O . ASP A 1 440 ? 17.916 -5.675 -15.981 1.00 97.75 440 ASP A O 1
ATOM 3312 N N . VAL A 1 441 ? 18.153 -7.743 -15.121 1.00 98.12 441 VAL A N 1
ATOM 3313 C CA . VAL A 1 441 ? 17.200 -7.581 -14.014 1.00 98.12 441 VAL A CA 1
ATOM 3314 C C . VAL A 1 441 ? 17.956 -7.211 -12.741 1.00 98.12 441 VAL A C 1
ATOM 3316 O O . VAL A 1 441 ? 18.709 -8.027 -12.207 1.00 98.12 441 VAL A O 1
ATOM 3319 N N . TYR A 1 442 ? 17.758 -5.995 -12.243 1.00 97.00 442 TYR A N 1
ATOM 3320 C CA . TYR A 1 442 ? 18.457 -5.443 -11.085 1.00 97.00 442 TYR A CA 1
ATOM 3321 C C . TYR A 1 442 ? 17.631 -5.598 -9.816 1.00 97.00 442 TYR A C 1
ATOM 3323 O O . TYR A 1 442 ? 16.552 -5.025 -9.704 1.00 97.00 442 TYR A O 1
ATOM 3331 N N . ALA A 1 443 ? 18.173 -6.340 -8.852 1.00 95.81 443 ALA A N 1
ATOM 3332 C CA . ALA A 1 443 ? 17.638 -6.416 -7.498 1.00 95.81 443 ALA A CA 1
ATOM 3333 C C . ALA A 1 443 ? 18.722 -6.893 -6.530 1.00 95.81 443 ALA A C 1
ATOM 3335 O O . ALA A 1 443 ? 19.406 -7.887 -6.803 1.00 95.81 443 ALA A O 1
ATOM 3336 N N . ALA A 1 444 ? 18.861 -6.227 -5.389 1.00 92.81 444 ALA A N 1
ATOM 3337 C CA . ALA A 1 444 ? 19.703 -6.692 -4.302 1.00 92.81 444 ALA A CA 1
ATOM 3338 C C . ALA A 1 444 ? 19.102 -7.976 -3.691 1.00 92.81 444 ALA A C 1
ATOM 3340 O O . ALA A 1 444 ? 17.934 -7.979 -3.296 1.00 92.81 444 ALA A O 1
ATOM 3341 N N . PRO A 1 445 ? 19.870 -9.077 -3.575 1.00 90.12 445 PRO A N 1
ATOM 3342 C CA . PRO A 1 445 ? 19.384 -10.281 -2.915 1.00 90.12 445 PRO A CA 1
ATOM 3343 C C . PRO A 1 445 ? 19.006 -9.992 -1.461 1.00 90.12 445 PRO A C 1
ATOM 3345 O O . PRO A 1 445 ? 19.847 -9.563 -0.669 1.00 90.12 445 PRO A O 1
ATOM 3348 N N . ASN A 1 446 ? 17.760 -10.281 -1.095 1.00 88.44 446 ASN A N 1
ATOM 3349 C CA . ASN A 1 446 ? 17.296 -10.206 0.282 1.00 88.44 446 ASN A CA 1
ATOM 3350 C C . ASN A 1 446 ? 16.392 -11.413 0.589 1.00 88.44 446 ASN A C 1
ATOM 3352 O O . ASN A 1 446 ? 15.290 -11.494 0.050 1.00 88.44 446 ASN A O 1
ATOM 3356 N N . PRO A 1 447 ? 16.819 -12.350 1.456 1.00 83.31 447 PRO A N 1
ATOM 3357 C CA . PRO A 1 447 ? 16.087 -13.595 1.687 1.00 83.31 447 PRO A CA 1
ATOM 3358 C C . PRO A 1 447 ? 14.721 -13.407 2.363 1.00 83.31 447 PRO A C 1
ATOM 3360 O O . PRO A 1 447 ? 13.902 -14.321 2.313 1.00 83.31 447 PRO A O 1
ATOM 3363 N N . THR A 1 448 ? 14.460 -12.262 3.001 1.00 86.62 448 THR A N 1
ATOM 3364 C CA . THR A 1 448 ? 13.154 -11.966 3.620 1.00 86.62 448 THR A CA 1
ATOM 3365 C C . THR A 1 448 ? 12.222 -11.186 2.692 1.00 86.62 448 THR A C 1
ATOM 3367 O O . THR A 1 448 ? 11.023 -11.079 2.960 1.00 86.62 448 THR A O 1
ATOM 3370 N N . ASP A 1 449 ? 12.749 -10.675 1.577 1.00 92.19 449 ASP A N 1
ATOM 3371 C CA . ASP A 1 449 ? 11.989 -9.942 0.575 1.00 92.19 449 ASP A CA 1
ATOM 3372 C C . ASP A 1 449 ? 11.447 -10.897 -0.493 1.00 92.19 449 ASP A C 1
ATOM 3374 O O . ASP A 1 449 ? 12.097 -11.219 -1.494 1.00 92.19 449 ASP A O 1
ATOM 3378 N N . GLN A 1 450 ? 10.233 -11.390 -0.252 1.00 94.19 450 GLN A N 1
ATOM 3379 C CA . GLN A 1 450 ? 9.591 -12.344 -1.149 1.00 94.19 450 GLN A CA 1
ATOM 3380 C C . GLN A 1 450 ? 9.154 -11.686 -2.466 1.00 94.19 450 GLN A C 1
ATOM 3382 O O . GLN A 1 450 ? 9.103 -12.367 -3.491 1.00 94.19 450 GLN A O 1
ATOM 3387 N N . TYR A 1 451 ? 8.883 -10.377 -2.456 1.00 94.19 451 TYR A N 1
ATOM 3388 C CA . TYR A 1 451 ? 8.511 -9.593 -3.635 1.00 94.19 451 TYR A CA 1
ATOM 3389 C C . TYR A 1 451 ? 9.621 -9.561 -4.681 1.00 94.19 451 TYR A C 1
ATOM 3391 O O . TYR A 1 451 ? 9.431 -10.074 -5.782 1.00 94.19 451 TYR A O 1
ATOM 3399 N N . THR A 1 452 ? 10.784 -9.015 -4.329 1.00 94.81 452 THR A N 1
ATOM 3400 C CA . THR A 1 452 ? 11.893 -8.861 -5.282 1.00 94.81 452 THR A CA 1
ATOM 3401 C C . THR A 1 452 ? 12.413 -10.226 -5.730 1.00 94.81 452 THR A C 1
ATOM 3403 O O . THR A 1 452 ? 12.669 -10.449 -6.912 1.00 94.81 452 THR A O 1
ATOM 3406 N N . THR A 1 453 ? 12.478 -11.190 -4.806 1.00 95.00 453 THR A N 1
ATOM 3407 C CA . THR A 1 453 ? 12.940 -12.551 -5.103 1.00 95.00 453 THR A CA 1
ATOM 3408 C C . THR A 1 453 ? 12.019 -13.280 -6.091 1.00 95.00 453 THR A C 1
ATOM 3410 O O . THR A 1 453 ? 12.523 -13.899 -7.028 1.00 95.00 453 THR A O 1
ATOM 3413 N N . SER A 1 454 ? 10.688 -13.226 -5.919 1.00 95.88 454 SER A N 1
ATOM 3414 C CA . SER A 1 454 ? 9.761 -13.847 -6.891 1.00 95.88 454 SER A CA 1
ATOM 3415 C C . SER A 1 454 ? 9.819 -13.156 -8.243 1.00 95.88 454 SER A C 1
ATOM 3417 O O . SER A 1 454 ? 9.981 -13.839 -9.249 1.00 95.88 454 SER A O 1
ATOM 3419 N N . LEU A 1 455 ? 9.797 -11.821 -8.268 1.00 96.44 455 LEU A N 1
ATOM 3420 C CA . LEU A 1 455 ? 9.808 -11.057 -9.514 1.00 96.44 455 LEU A CA 1
ATOM 3421 C C . LEU A 1 455 ? 11.044 -11.354 -10.373 1.00 96.44 455 LEU A C 1
ATOM 3423 O O . LEU A 1 455 ? 10.921 -11.596 -11.574 1.00 96.44 455 LEU A O 1
ATOM 3427 N N . VAL A 1 456 ? 12.235 -11.401 -9.762 1.00 97.06 456 VAL A N 1
ATOM 3428 C CA . VAL A 1 456 ? 13.469 -11.790 -10.464 1.00 97.06 456 VAL A CA 1
ATOM 3429 C C . VAL A 1 456 ? 13.340 -13.199 -11.040 1.00 97.06 456 VAL A C 1
ATOM 3431 O O . VAL A 1 456 ? 13.642 -13.411 -12.215 1.00 97.06 456 VAL A O 1
ATOM 3434 N N . ASN A 1 457 ? 12.880 -14.166 -10.241 1.00 96.44 457 ASN A N 1
ATOM 3435 C CA . ASN A 1 457 ? 12.731 -15.550 -10.689 1.00 96.44 457 ASN A CA 1
ATOM 3436 C C . ASN A 1 457 ? 11.732 -15.675 -11.846 1.00 96.44 457 ASN A C 1
ATOM 3438 O O . ASN A 1 457 ? 12.012 -16.388 -12.812 1.00 96.44 457 ASN A O 1
ATOM 3442 N N . ASP A 1 458 ? 10.611 -14.961 -11.780 1.00 97.44 458 ASP A N 1
ATOM 3443 C CA . ASP A 1 458 ? 9.579 -14.979 -12.809 1.00 97.44 458 ASP A CA 1
ATOM 3444 C C . ASP A 1 458 ? 10.049 -14.345 -14.113 1.00 97.44 458 ASP A C 1
ATOM 3446 O O . ASP A 1 458 ? 9.859 -14.941 -15.170 1.00 97.44 458 ASP A O 1
ATOM 3450 N N . LEU A 1 459 ? 10.725 -13.192 -14.067 1.00 97.75 459 LEU A N 1
ATOM 3451 C CA . LEU A 1 459 ? 11.291 -12.558 -15.265 1.00 97.75 459 LEU A CA 1
ATOM 3452 C C . LEU A 1 459 ? 12.283 -13.489 -15.969 1.00 97.75 459 LEU A C 1
ATOM 3454 O O . LEU A 1 459 ? 12.198 -13.695 -17.183 1.00 97.75 459 LEU A O 1
ATOM 3458 N N . LEU A 1 460 ? 13.190 -14.110 -15.208 1.00 97.62 460 LEU A N 1
ATOM 3459 C CA . LEU A 1 460 ? 14.137 -15.083 -15.755 1.00 97.62 460 LEU A CA 1
ATOM 3460 C C . LEU A 1 460 ? 13.421 -16.309 -16.338 1.00 97.62 460 LEU A C 1
ATOM 3462 O O . LEU A 1 460 ? 13.806 -16.800 -17.402 1.00 97.62 460 LEU A O 1
ATOM 3466 N N . ALA A 1 461 ? 12.386 -16.810 -15.660 1.00 97.06 461 ALA A N 1
ATOM 3467 C CA . ALA A 1 461 ? 11.630 -17.980 -16.092 1.00 97.06 461 ALA A CA 1
ATOM 3468 C C . ALA A 1 461 ? 10.794 -17.710 -17.351 1.00 97.06 461 ALA A C 1
ATOM 3470 O O . ALA A 1 461 ? 10.793 -18.542 -18.260 1.00 97.06 461 ALA A O 1
ATOM 3471 N N . VAL A 1 462 ? 10.119 -16.559 -17.432 1.00 97.12 462 VAL A N 1
ATOM 3472 C CA . VAL A 1 462 ? 9.321 -16.149 -18.597 1.00 97.12 462 VAL A CA 1
ATOM 3473 C C . VAL A 1 462 ? 10.224 -15.970 -19.814 1.00 97.12 462 VAL A C 1
ATOM 3475 O O . VAL A 1 462 ? 9.944 -16.563 -20.855 1.00 97.12 462 VAL A O 1
ATOM 3478 N N . VAL A 1 463 ? 11.350 -15.258 -19.680 1.00 97.44 463 VAL A N 1
ATOM 3479 C CA . VAL A 1 463 ? 12.306 -15.085 -20.787 1.00 97.44 463 VAL A CA 1
ATOM 3480 C C . VAL A 1 463 ? 12.876 -16.427 -21.246 1.00 97.44 463 VAL A C 1
ATOM 3482 O O . VAL A 1 463 ? 12.881 -16.721 -22.441 1.00 97.44 463 VAL A O 1
ATOM 3485 N N . LYS A 1 464 ? 13.293 -17.290 -20.310 1.00 96.19 464 LYS A N 1
ATOM 3486 C CA . LYS A 1 464 ? 13.761 -18.646 -20.637 1.00 96.19 464 LYS A CA 1
ATOM 3487 C C . LYS A 1 464 ? 12.686 -19.462 -21.369 1.00 96.19 464 LYS A C 1
ATOM 3489 O O . LYS A 1 464 ? 13.016 -20.245 -22.256 1.00 96.19 464 LYS A O 1
ATOM 3494 N N . GLY A 1 465 ? 11.416 -19.273 -21.012 1.00 96.12 465 GLY A N 1
ATOM 3495 C CA . GLY A 1 465 ? 10.266 -19.952 -21.607 1.00 96.12 465 GLY A CA 1
ATOM 3496 C C . GLY A 1 465 ? 9.994 -19.603 -23.073 1.00 96.12 465 GLY A C 1
ATOM 3497 O O . GLY A 1 465 ? 9.348 -20.398 -23.755 1.00 96.12 465 GLY A O 1
ATOM 3498 N N . LEU A 1 466 ? 10.521 -18.483 -23.589 1.00 95.19 466 LEU A N 1
ATOM 3499 C CA . LEU A 1 466 ? 10.372 -18.104 -25.003 1.00 95.19 466 LEU A CA 1
ATOM 3500 C C . LEU A 1 466 ? 11.093 -19.060 -25.963 1.00 95.19 466 LEU A C 1
ATOM 3502 O O . LEU A 1 466 ? 10.766 -19.089 -27.147 1.00 95.19 466 LEU A O 1
ATOM 3506 N N . ASN A 1 467 ? 12.076 -19.832 -25.476 1.00 92.19 467 ASN A N 1
ATOM 3507 C CA . ASN A 1 467 ? 12.905 -20.738 -26.282 1.00 92.19 467 ASN A CA 1
ATOM 3508 C C . ASN A 1 467 ? 13.569 -20.057 -27.502 1.00 92.19 467 ASN A C 1
ATOM 3510 O O . ASN A 1 467 ? 13.778 -20.687 -28.539 1.00 92.19 467 ASN A O 1
ATOM 3514 N N . ARG A 1 468 ? 13.917 -18.771 -27.371 1.00 93.62 468 ARG A N 1
ATOM 3515 C CA . ARG A 1 468 ? 14.633 -17.977 -28.378 1.00 93.62 468 ARG A CA 1
ATOM 3516 C C . ARG A 1 468 ? 16.101 -17.798 -27.970 1.00 93.62 468 ARG A C 1
ATOM 3518 O O . ARG A 1 468 ? 16.342 -17.250 -26.901 1.00 93.62 468 ARG A O 1
ATOM 3525 N N . PRO A 1 469 ? 17.089 -18.241 -28.770 1.00 91.94 469 PRO A N 1
ATOM 3526 C CA . PRO A 1 469 ? 18.507 -18.154 -28.396 1.00 91.94 469 PRO A CA 1
ATOM 3527 C C . PRO A 1 469 ? 19.059 -16.719 -28.408 1.00 91.94 469 PRO A C 1
ATOM 3529 O O . PRO A 1 469 ? 20.069 -16.441 -27.770 1.00 91.94 469 PRO A O 1
ATOM 3532 N N . ASP A 1 470 ? 18.404 -15.825 -29.140 1.00 93.88 470 ASP A N 1
ATOM 3533 C CA . ASP A 1 470 ? 18.715 -14.403 -29.273 1.00 93.88 470 ASP A CA 1
ATOM 3534 C C . ASP A 1 470 ? 18.077 -13.540 -28.169 1.00 93.88 470 ASP A C 1
ATOM 3536 O O . ASP A 1 470 ? 18.368 -12.349 -28.059 1.00 93.88 470 ASP A O 1
ATOM 3540 N N . VAL A 1 471 ? 17.241 -14.139 -27.313 1.00 96.50 471 VAL A N 1
ATOM 3541 C CA . VAL A 1 471 ? 16.658 -13.480 -26.144 1.00 96.50 471 VAL A CA 1
ATOM 3542 C C . VAL A 1 471 ? 17.245 -14.086 -24.876 1.00 96.50 471 VAL A C 1
ATOM 3544 O O . VAL A 1 471 ? 17.145 -15.285 -24.627 1.00 96.50 471 VAL A O 1
ATOM 3547 N N . THR A 1 472 ? 17.860 -13.252 -24.044 1.00 96.81 472 THR A N 1
ATOM 3548 C CA . THR A 1 472 ? 18.488 -13.691 -22.791 1.00 96.81 472 THR A CA 1
ATOM 3549 C C . THR A 1 472 ? 18.068 -12.805 -21.630 1.00 96.81 472 THR A C 1
ATOM 3551 O O . THR A 1 472 ? 17.726 -11.642 -21.817 1.00 96.81 472 THR A O 1
ATOM 3554 N N . ALA A 1 473 ? 18.109 -13.346 -20.414 1.00 97.44 473 ALA A N 1
ATOM 3555 C CA . ALA A 1 473 ? 17.933 -12.569 -19.195 1.00 97.44 473 ALA A CA 1
ATOM 3556 C C . ALA A 1 473 ? 18.932 -13.014 -18.131 1.00 97.44 473 ALA A C 1
ATOM 3558 O O . ALA A 1 473 ? 19.287 -14.195 -18.055 1.00 97.44 473 ALA A O 1
ATOM 3559 N N . ARG A 1 474 ? 19.378 -12.075 -17.297 1.00 96.75 474 ARG A N 1
ATOM 3560 C CA . ARG A 1 474 ? 20.227 -12.371 -16.140 1.00 96.75 474 ARG A CA 1
ATOM 3561 C C . ARG A 1 474 ? 19.846 -11.519 -14.941 1.00 96.75 474 ARG A C 1
ATOM 3563 O O . ARG A 1 474 ? 19.439 -10.370 -15.078 1.00 96.75 474 ARG A O 1
ATOM 3570 N N . HIS A 1 475 ? 20.053 -12.083 -13.757 1.00 97.56 475 HIS A N 1
ATOM 3571 C CA . HIS A 1 475 ? 19.986 -11.332 -12.511 1.00 97.56 475 HIS A CA 1
ATOM 3572 C C . HIS A 1 475 ? 21.298 -10.583 -12.281 1.00 97.56 475 HIS A C 1
ATOM 3574 O O . HIS A 1 475 ? 22.385 -11.168 -12.305 1.00 97.56 475 HIS A O 1
ATOM 3580 N N . VAL A 1 476 ? 21.188 -9.284 -12.033 1.00 96.50 476 VAL A N 1
ATOM 3581 C CA . VAL A 1 476 ? 22.288 -8.410 -11.654 1.00 96.50 476 VAL A CA 1
ATOM 3582 C C . VAL A 1 476 ? 22.119 -8.019 -10.186 1.00 96.50 476 VAL A C 1
ATOM 3584 O O . VAL A 1 476 ? 21.400 -7.090 -9.833 1.00 96.50 476 VAL A O 1
ATOM 3587 N N . ALA A 1 477 ? 22.801 -8.770 -9.319 1.00 92.94 477 ALA A N 1
ATOM 3588 C CA . ALA A 1 477 ? 22.643 -8.708 -7.864 1.00 92.94 477 ALA A CA 1
ATOM 3589 C C . ALA A 1 477 ? 23.212 -7.444 -7.183 1.00 92.94 477 ALA A C 1
ATOM 3591 O O . ALA A 1 477 ? 23.077 -7.294 -5.970 1.00 92.94 477 ALA A O 1
ATOM 3592 N N . ALA A 1 478 ? 23.905 -6.575 -7.922 1.00 92.00 478 ALA A N 1
ATOM 3593 C CA . ALA A 1 478 ? 24.523 -5.372 -7.376 1.00 92.00 478 ALA A CA 1
ATOM 3594 C C . ALA A 1 478 ? 24.626 -4.273 -8.442 1.00 92.00 478 ALA A C 1
ATOM 3596 O O . ALA A 1 478 ? 24.923 -4.556 -9.605 1.00 92.00 478 ALA A O 1
ATOM 3597 N N . LEU A 1 479 ? 24.383 -3.023 -8.036 1.00 91.75 479 LEU A N 1
ATOM 3598 C CA . LEU A 1 479 ? 24.364 -1.863 -8.935 1.00 91.75 479 LEU A CA 1
ATOM 3599 C C . LEU A 1 479 ? 25.746 -1.557 -9.539 1.00 91.75 479 LEU A C 1
ATOM 3601 O O . LEU A 1 479 ? 25.839 -1.105 -10.676 1.00 91.75 479 LEU A O 1
ATOM 3605 N N . ASP A 1 480 ? 26.837 -1.863 -8.838 1.00 90.88 480 ASP A N 1
ATOM 3606 C CA . ASP A 1 480 ? 28.210 -1.684 -9.337 1.00 90.88 480 ASP A CA 1
ATOM 3607 C C . ASP A 1 480 ? 28.515 -2.520 -10.595 1.00 90.88 480 ASP A C 1
ATOM 3609 O O . ASP A 1 480 ? 29.398 -2.164 -11.375 1.00 90.88 480 ASP A O 1
ATOM 3613 N N . ARG A 1 481 ? 27.735 -3.580 -10.843 1.00 92.12 481 ARG A N 1
ATOM 3614 C CA . ARG A 1 481 ? 27.795 -4.403 -12.060 1.00 92.12 481 ARG A CA 1
ATOM 3615 C C . ARG A 1 481 ? 27.060 -3.807 -13.261 1.00 92.12 481 ARG A C 1
ATOM 3617 O O . ARG A 1 481 ? 27.080 -4.417 -14.329 1.00 92.12 481 ARG A O 1
ATOM 3624 N N . ILE A 1 482 ? 26.403 -2.657 -13.106 1.00 91.38 482 ILE A N 1
ATOM 3625 C CA . ILE A 1 482 ? 26.007 -1.820 -14.242 1.00 91.38 482 ILE A CA 1
ATOM 3626 C C . ILE A 1 482 ? 27.302 -1.280 -14.850 1.00 91.38 482 ILE A C 1
ATOM 3628 O O . ILE A 1 482 ? 28.075 -0.608 -14.164 1.00 91.38 482 ILE A O 1
ATOM 3632 N N . ASP A 1 483 ? 27.553 -1.609 -16.112 1.00 90.50 483 ASP A N 1
ATOM 3633 C CA . ASP A 1 483 ? 28.731 -1.191 -16.871 1.00 90.50 483 ASP A CA 1
ATOM 3634 C C . ASP A 1 483 ? 28.314 -0.513 -18.191 1.00 90.50 483 ASP A C 1
ATOM 3636 O O . ASP A 1 483 ? 27.133 -0.467 -18.531 1.00 90.50 483 ASP A O 1
ATOM 3640 N N . ALA A 1 484 ? 29.274 0.035 -18.941 1.00 89.25 484 ALA A N 1
ATOM 3641 C CA . ALA A 1 484 ? 28.988 0.829 -20.139 1.00 89.25 484 ALA A CA 1
ATOM 3642 C C . ALA A 1 484 ? 28.283 0.035 -21.260 1.00 89.25 484 ALA A C 1
ATOM 3644 O O . ALA A 1 484 ? 27.773 0.639 -22.203 1.00 89.25 484 ALA A O 1
ATOM 3645 N N . SER A 1 485 ? 28.210 -1.302 -21.168 1.00 87.69 485 SER A N 1
ATOM 3646 C CA . SER A 1 485 ? 27.488 -2.120 -22.150 1.00 87.69 485 SER A CA 1
ATOM 3647 C C . SER A 1 485 ? 25.984 -1.849 -22.168 1.00 87.69 485 SER A C 1
ATOM 3649 O O . SER A 1 485 ? 25.342 -2.113 -23.181 1.00 87.69 485 SER A O 1
ATOM 3651 N N . VAL A 1 486 ? 25.418 -1.286 -21.093 1.00 90.00 486 VAL A N 1
ATOM 3652 C CA . VAL A 1 486 ? 23.983 -0.957 -21.018 1.00 90.00 486 VAL A CA 1
ATOM 3653 C C . VAL A 1 486 ? 23.576 0.231 -21.897 1.00 90.00 486 VAL A C 1
ATOM 3655 O O . VAL A 1 486 ? 22.399 0.391 -22.209 1.00 90.00 486 VAL A O 1
ATOM 3658 N N . CYS A 1 487 ? 24.550 1.041 -22.313 1.00 90.38 487 CYS A N 1
ATOM 3659 C CA . CYS A 1 487 ? 24.364 2.247 -23.127 1.00 90.38 487 CYS A CA 1
ATOM 3660 C C . CYS A 1 487 ? 25.032 2.107 -24.505 1.00 90.38 487 CYS A C 1
ATOM 3662 O O . CYS A 1 487 ? 25.056 3.050 -25.292 1.00 90.38 487 CYS A O 1
ATOM 3664 N N . ALA A 1 488 ? 25.636 0.948 -24.784 1.00 86.25 488 ALA A N 1
ATOM 3665 C CA . ALA A 1 488 ? 26.290 0.687 -26.053 1.00 86.25 488 ALA A CA 1
ATOM 3666 C C . ALA A 1 488 ? 25.246 0.413 -27.143 1.00 86.25 488 ALA A C 1
ATOM 3668 O O . ALA A 1 488 ? 24.286 -0.331 -26.926 1.00 86.25 488 ALA A O 1
ATOM 3669 N N . ASP A 1 489 ? 25.482 0.939 -28.345 1.00 82.25 489 ASP A N 1
ATOM 3670 C CA . ASP A 1 489 ? 24.719 0.557 -29.533 1.00 82.25 489 ASP A CA 1
ATOM 3671 C C . ASP A 1 489 ? 25.208 -0.807 -30.048 1.00 82.25 489 ASP A C 1
ATOM 3673 O O . ASP A 1 489 ? 25.969 -0.926 -31.009 1.00 82.25 489 ASP A O 1
ATOM 3677 N N . ALA A 1 490 ? 24.864 -1.853 -29.296 1.00 83.31 490 ALA A N 1
ATOM 3678 C CA . ALA A 1 490 ? 25.187 -3.235 -29.615 1.00 83.31 490 ALA A CA 1
ATOM 3679 C C . ALA A 1 490 ? 24.090 -3.866 -30.497 1.00 83.31 490 ALA A C 1
ATOM 3681 O O . ALA A 1 490 ? 22.914 -3.537 -30.322 1.00 83.31 490 ALA A O 1
ATOM 3682 N N . PRO A 1 491 ? 24.434 -4.836 -31.374 1.00 84.00 491 PRO A N 1
ATOM 3683 C CA . PRO A 1 491 ? 23.449 -5.559 -32.186 1.00 84.00 491 PRO A CA 1
ATOM 3684 C C . PRO A 1 491 ? 22.337 -6.214 -31.358 1.00 84.00 491 PRO A C 1
ATOM 3686 O O . PRO A 1 491 ? 21.190 -6.253 -31.786 1.00 84.00 491 PRO A O 1
ATOM 3689 N N . THR A 1 492 ? 22.675 -6.695 -30.158 1.00 88.38 492 THR A N 1
ATOM 3690 C CA . THR A 1 492 ? 21.705 -7.180 -29.174 1.00 88.38 492 THR A CA 1
ATOM 3691 C C . THR A 1 492 ? 21.549 -6.118 -28.084 1.00 88.38 492 THR A C 1
ATOM 3693 O O . THR A 1 492 ? 22.446 -5.977 -27.245 1.00 88.38 492 THR A O 1
ATOM 3696 N N . PRO A 1 493 ? 20.448 -5.349 -28.078 1.00 91.50 493 PRO A N 1
ATOM 3697 C CA . PRO A 1 493 ? 20.251 -4.279 -27.114 1.00 91.50 493 PRO A CA 1
ATOM 3698 C C . PRO A 1 493 ? 20.105 -4.826 -25.692 1.00 91.50 493 PRO A C 1
ATOM 3700 O O . PRO A 1 493 ? 19.525 -5.894 -25.473 1.00 91.50 493 PRO A O 1
ATOM 3703 N N . THR A 1 494 ? 20.615 -4.068 -24.718 1.00 94.75 494 THR A N 1
ATOM 3704 C CA . THR A 1 494 ? 20.387 -4.352 -23.296 1.00 94.75 494 THR A CA 1
ATOM 3705 C C . THR A 1 494 ? 19.198 -3.541 -22.801 1.00 94.75 494 THR A C 1
ATOM 3707 O O . THR A 1 494 ? 19.179 -2.320 -22.935 1.00 94.75 494 THR A O 1
ATOM 3710 N N . VAL A 1 495 ? 18.220 -4.232 -22.227 1.00 95.62 495 VAL A N 1
ATOM 3711 C CA . VAL A 1 495 ? 17.068 -3.651 -21.539 1.00 95.62 495 VAL A CA 1
ATOM 3712 C C . VAL A 1 495 ? 17.341 -3.720 -20.046 1.00 95.62 495 VAL A C 1
ATOM 3714 O O . VAL A 1 495 ? 17.667 -4.791 -19.530 1.00 95.62 495 VAL A O 1
ATOM 3717 N N . LEU A 1 496 ? 17.209 -2.590 -19.357 1.00 97.00 496 LEU A N 1
ATOM 3718 C CA . LEU A 1 496 ? 17.371 -2.528 -17.910 1.00 97.00 496 LEU A CA 1
ATOM 3719 C C . LEU A 1 496 ? 16.013 -2.693 -17.251 1.00 97.00 496 LEU A C 1
ATOM 3721 O O . LEU A 1 496 ? 15.095 -1.936 -17.549 1.00 97.00 496 LEU A O 1
ATOM 3725 N N . TYR A 1 497 ? 15.896 -3.669 -16.356 1.00 97.69 497 TYR A N 1
ATOM 3726 C CA . TYR A 1 497 ? 14.705 -3.860 -15.543 1.00 97.69 497 TYR A CA 1
ATOM 3727 C C . TYR A 1 497 ? 15.037 -3.654 -14.069 1.00 97.69 497 TYR A C 1
ATOM 3729 O O . TYR A 1 497 ? 15.798 -4.431 -13.491 1.00 97.69 497 TYR A O 1
ATOM 3737 N N . PHE A 1 498 ? 14.467 -2.630 -13.443 1.00 97.62 498 PHE A N 1
ATOM 3738 C CA . PHE A 1 498 ? 14.576 -2.416 -12.004 1.00 97.62 498 PHE A CA 1
ATOM 3739 C C . PHE A 1 498 ? 13.488 -3.215 -11.269 1.00 97.62 498 PHE A C 1
ATOM 3741 O O . PHE A 1 498 ? 12.306 -2.904 -11.382 1.00 97.62 498 PHE A O 1
ATOM 3748 N N . ALA A 1 499 ? 13.902 -4.245 -10.526 1.00 96.62 499 ALA A N 1
ATOM 3749 C CA . ALA A 1 499 ? 13.043 -5.169 -9.773 1.00 96.62 499 ALA A CA 1
ATOM 3750 C C . ALA A 1 499 ? 13.274 -5.077 -8.249 1.00 96.62 499 ALA A C 1
ATOM 3752 O O . ALA A 1 499 ? 13.074 -6.057 -7.527 1.00 96.62 499 ALA A O 1
ATOM 3753 N N . ASP A 1 500 ? 13.803 -3.950 -7.765 1.00 94.62 500 ASP A N 1
ATOM 3754 C CA . ASP A 1 500 ? 14.148 -3.744 -6.355 1.00 94.62 500 ASP A CA 1
ATOM 3755 C C . ASP A 1 500 ? 13.136 -2.823 -5.646 1.00 94.62 500 ASP A C 1
ATOM 3757 O O . ASP A 1 500 ? 12.197 -2.275 -6.224 1.00 94.62 500 ASP A O 1
ATOM 3761 N N . ARG A 1 501 ? 13.315 -2.615 -4.342 1.00 92.00 501 ARG A N 1
ATOM 3762 C CA . ARG A 1 501 ? 12.498 -1.678 -3.574 1.00 92.00 501 ARG A CA 1
ATOM 3763 C C . ARG A 1 501 ? 12.760 -0.237 -4.012 1.00 92.00 501 ARG A C 1
ATOM 3765 O O . ARG A 1 501 ? 13.896 0.188 -4.198 1.00 92.00 501 ARG A O 1
ATOM 3772 N N . TRP A 1 502 ? 11.686 0.539 -4.107 1.00 90.75 502 TRP A N 1
ATOM 3773 C CA . TRP A 1 502 ? 11.661 1.931 -4.562 1.00 90.75 502 TRP A CA 1
ATOM 3774 C C . TRP A 1 502 ? 12.621 2.869 -3.820 1.00 90.75 502 TRP A C 1
ATOM 3776 O O . TRP A 1 502 ? 13.103 3.840 -4.400 1.00 90.75 502 TRP A O 1
ATOM 3786 N N . THR A 1 503 ? 12.960 2.560 -2.567 1.00 88.50 503 THR A N 1
ATOM 3787 C CA . THR A 1 503 ? 13.958 3.292 -1.772 1.00 88.50 503 THR A CA 1
ATOM 3788 C C . THR A 1 503 ? 15.368 3.225 -2.368 1.00 88.50 503 THR A C 1
ATOM 3790 O O . THR A 1 503 ? 16.190 4.087 -2.080 1.00 88.50 503 THR A O 1
ATOM 3793 N N . ARG A 1 504 ? 15.650 2.244 -3.237 1.00 90.75 504 ARG A N 1
ATOM 3794 C CA . ARG A 1 504 ? 16.933 2.071 -3.937 1.00 90.75 504 ARG A CA 1
ATOM 3795 C C . ARG A 1 504 ? 16.944 2.630 -5.359 1.00 90.75 504 ARG A C 1
ATOM 3797 O O . ARG A 1 504 ? 17.981 2.603 -6.020 1.00 90.75 504 ARG A O 1
ATOM 3804 N N . PHE A 1 505 ? 15.813 3.129 -5.852 1.00 92.75 505 PHE A N 1
ATOM 3805 C CA . PHE A 1 505 ? 15.700 3.552 -7.246 1.00 92.75 505 PHE A CA 1
ATOM 3806 C C . PHE A 1 505 ? 16.587 4.765 -7.567 1.00 92.75 505 PHE A C 1
ATOM 3808 O O . PHE A 1 505 ? 17.190 4.819 -8.636 1.00 92.75 505 PHE A O 1
ATOM 3815 N N . ALA A 1 506 ? 16.765 5.690 -6.615 1.00 90.06 506 ALA A N 1
ATOM 3816 C CA . ALA A 1 506 ? 17.695 6.813 -6.769 1.00 90.06 506 ALA A CA 1
ATOM 3817 C C . ALA A 1 506 ? 19.150 6.349 -6.982 1.00 90.06 506 ALA A C 1
ATOM 3819 O O . ALA A 1 506 ? 19.843 6.889 -7.841 1.00 90.06 506 ALA A O 1
ATOM 3820 N N . GLU A 1 507 ? 19.601 5.322 -6.251 1.00 91.31 507 GLU A N 1
ATOM 3821 C CA . GLU A 1 507 ? 20.943 4.743 -6.423 1.00 91.31 507 GLU A CA 1
ATOM 3822 C C . GLU A 1 507 ? 21.097 4.098 -7.806 1.00 91.31 507 GLU A C 1
ATOM 3824 O O . GLU A 1 507 ? 22.142 4.224 -8.443 1.00 91.31 507 GLU A O 1
ATOM 3829 N N . PHE A 1 508 ? 20.048 3.423 -8.289 1.00 94.31 508 PHE A N 1
ATOM 3830 C CA . PHE A 1 508 ? 20.019 2.850 -9.632 1.00 94.31 508 PHE A CA 1
ATOM 3831 C C . PHE A 1 508 ? 20.130 3.938 -10.707 1.00 94.31 508 PHE A C 1
ATOM 3833 O O . PHE A 1 508 ? 20.992 3.840 -11.581 1.00 94.31 508 PHE A O 1
ATOM 3840 N N . VAL A 1 509 ? 19.328 5.004 -10.607 1.00 93.06 509 VAL A N 1
ATOM 3841 C CA . VAL A 1 509 ? 19.380 6.159 -11.518 1.00 93.06 509 VAL A CA 1
ATOM 3842 C C . VAL A 1 509 ? 20.769 6.791 -11.522 1.00 93.06 509 VAL A C 1
ATOM 3844 O O . VAL A 1 509 ? 21.357 6.981 -12.589 1.00 93.06 509 VAL A O 1
ATOM 3847 N N . GLN A 1 510 ? 21.316 7.073 -10.334 1.00 92.00 510 GLN A N 1
ATOM 3848 C CA . GLN A 1 510 ? 22.654 7.639 -10.191 1.00 92.00 510 GLN A CA 1
ATOM 3849 C C . GLN A 1 510 ? 23.682 6.756 -10.893 1.00 92.00 510 GLN A C 1
ATOM 3851 O O . GLN A 1 510 ? 24.490 7.249 -11.679 1.00 92.00 510 GLN A O 1
ATOM 3856 N N . ARG A 1 511 ? 23.627 5.445 -10.649 1.00 94.25 511 ARG A N 1
ATOM 3857 C CA . ARG A 1 511 ? 24.575 4.513 -11.236 1.00 94.25 511 ARG A CA 1
ATOM 3858 C C . ARG A 1 511 ? 24.469 4.477 -12.756 1.00 94.25 511 ARG A C 1
ATOM 3860 O O . ARG A 1 511 ? 25.495 4.573 -13.415 1.00 94.25 511 ARG A O 1
ATOM 3867 N N . VAL A 1 512 ? 23.266 4.382 -13.324 1.00 93.88 512 VAL A N 1
ATOM 3868 C CA . VAL A 1 512 ? 23.065 4.411 -14.785 1.00 93.88 512 VAL A CA 1
ATOM 3869 C C . VAL A 1 512 ? 23.637 5.697 -15.388 1.00 93.88 512 VAL A C 1
ATOM 3871 O O . VAL A 1 512 ? 24.352 5.635 -16.386 1.00 93.88 512 VAL A O 1
ATOM 3874 N N . ASN A 1 513 ? 23.414 6.845 -14.747 1.00 91.88 513 ASN A N 1
ATOM 3875 C CA . ASN A 1 513 ? 23.969 8.127 -15.182 1.00 91.88 513 ASN A CA 1
ATOM 3876 C C . ASN A 1 513 ? 25.500 8.168 -15.138 1.00 91.88 513 ASN A C 1
ATOM 3878 O O . ASN A 1 513 ? 26.126 8.648 -16.083 1.00 91.88 513 ASN A O 1
ATOM 3882 N N . GLU A 1 514 ? 26.113 7.635 -14.079 1.00 92.25 514 GLU A N 1
ATOM 3883 C CA . GLU A 1 514 ? 27.572 7.544 -13.962 1.00 92.25 514 GLU A CA 1
ATOM 3884 C C . GLU A 1 514 ? 28.194 6.744 -15.109 1.00 92.25 514 GLU A C 1
ATOM 3886 O O . GLU A 1 514 ? 29.280 7.093 -15.572 1.00 92.25 514 GLU A O 1
ATOM 3891 N N . VAL A 1 515 ? 27.528 5.676 -15.568 1.00 93.38 515 VAL A N 1
ATOM 3892 C CA . VAL A 1 515 ? 28.100 4.800 -16.597 1.00 93.38 515 VAL A CA 1
ATOM 3893 C C . VAL A 1 515 ? 27.739 5.217 -18.018 1.00 93.38 515 VAL A C 1
ATOM 3895 O O . VAL A 1 515 ? 28.575 5.107 -18.913 1.00 93.38 515 VAL A O 1
ATOM 3898 N N . CYS A 1 516 ? 26.518 5.704 -18.240 1.00 91.06 516 CYS A N 1
ATOM 3899 C CA . CYS A 1 516 ? 26.078 6.126 -19.566 1.00 91.06 516 CYS A CA 1
ATOM 3900 C C . CYS A 1 516 ? 26.553 7.527 -19.939 1.00 91.06 516 CYS A C 1
ATOM 3902 O O . CYS A 1 516 ? 26.730 7.804 -21.131 1.00 91.06 516 CYS A O 1
ATOM 3904 N N . GLY A 1 517 ? 26.750 8.417 -18.961 1.00 85.62 517 GLY A N 1
ATOM 3905 C CA . GLY A 1 517 ? 26.950 9.838 -19.227 1.00 85.62 517 GLY A CA 1
ATOM 3906 C C . GLY A 1 517 ? 25.863 10.354 -20.174 1.00 85.62 517 GLY A C 1
ATOM 3907 O O . GLY A 1 517 ? 24.676 10.220 -19.902 1.00 85.62 517 GLY A O 1
ATOM 3908 N N . HIS A 1 518 ? 26.267 10.870 -21.336 1.00 81.88 518 HIS A N 1
ATOM 3909 C CA . HIS A 1 518 ? 25.342 11.371 -22.360 1.00 81.88 518 HIS A CA 1
ATOM 3910 C C . HIS A 1 518 ? 24.741 10.298 -23.282 1.00 81.88 518 HIS A C 1
ATOM 3912 O O . HIS A 1 518 ? 23.849 10.618 -24.061 1.00 81.88 518 HIS A O 1
ATOM 3918 N N . SER A 1 519 ? 25.217 9.050 -23.231 1.00 81.00 519 SER A N 1
ATOM 3919 C CA . SER A 1 519 ? 24.811 8.002 -24.185 1.00 81.00 519 SER A CA 1
ATOM 3920 C C . SER A 1 519 ? 23.389 7.484 -23.941 1.00 81.00 519 SER A C 1
ATOM 3922 O O . SER A 1 519 ? 22.814 6.915 -24.860 1.00 81.00 519 SER A O 1
ATOM 3924 N N . ARG A 1 520 ? 22.833 7.740 -22.739 1.00 86.19 520 ARG A N 1
ATOM 3925 C CA . ARG A 1 520 ? 21.530 7.282 -22.210 1.00 86.19 520 ARG A CA 1
ATOM 3926 C C . ARG A 1 520 ? 21.324 5.750 -22.266 1.00 86.19 520 ARG A C 1
ATOM 3928 O O . ARG A 1 520 ? 21.883 5.062 -23.117 1.00 86.19 520 ARG A O 1
ATOM 3935 N N . PRO A 1 521 ? 20.562 5.153 -21.337 1.00 89.81 521 PRO A N 1
ATOM 3936 C CA . PRO A 1 521 ? 20.148 3.759 -21.481 1.00 89.81 521 PRO A CA 1
ATOM 3937 C C . PRO A 1 521 ? 19.152 3.620 -22.643 1.00 89.81 521 PRO A C 1
ATOM 3939 O O . PRO A 1 521 ? 18.349 4.517 -22.892 1.00 89.81 521 PRO A O 1
ATOM 3942 N N . ARG A 1 522 ? 19.172 2.477 -23.343 1.00 87.88 522 ARG A N 1
ATOM 3943 C CA . ARG A 1 522 ? 18.279 2.247 -24.494 1.00 87.88 522 ARG A CA 1
ATOM 3944 C C . ARG A 1 522 ? 16.822 2.031 -24.099 1.00 87.88 522 ARG A C 1
ATOM 3946 O O . ARG A 1 522 ? 15.931 2.416 -24.841 1.00 87.88 522 ARG A O 1
ATOM 3953 N N . LEU A 1 523 ? 16.586 1.360 -22.978 1.00 91.94 523 LEU A N 1
ATOM 3954 C CA . LEU A 1 523 ? 15.256 1.160 -22.415 1.00 91.94 523 LEU A CA 1
ATOM 3955 C C . LEU A 1 523 ? 15.393 0.836 -20.931 1.00 91.94 523 LEU A C 1
ATOM 3957 O O . LEU A 1 523 ? 16.164 -0.058 -20.564 1.00 91.94 523 LEU A O 1
ATOM 3961 N N . VAL A 1 524 ? 14.631 1.546 -20.104 1.00 94.62 524 VAL A N 1
ATOM 3962 C CA . VAL A 1 524 ? 14.522 1.276 -18.674 1.00 94.62 524 VAL A CA 1
ATOM 3963 C C . VAL A 1 524 ? 13.075 0.978 -18.344 1.00 94.62 524 VAL A C 1
ATOM 3965 O O . VAL A 1 524 ? 12.193 1.799 -18.580 1.00 94.62 524 VAL A O 1
ATOM 3968 N N . ILE A 1 525 ? 12.868 -0.205 -17.781 1.00 96.12 525 ILE A N 1
ATOM 3969 C CA . ILE A 1 525 ? 11.592 -0.653 -17.249 1.00 96.12 525 ILE A CA 1
ATOM 3970 C C . ILE A 1 525 ? 11.743 -0.796 -15.735 1.00 96.12 525 ILE A C 1
ATOM 3972 O O . ILE A 1 525 ? 12.797 -1.209 -15.247 1.00 96.12 525 ILE A O 1
ATOM 3976 N N . ALA A 1 526 ? 10.704 -0.479 -14.983 1.00 95.62 526 ALA A N 1
ATOM 3977 C CA . ALA A 1 526 ? 10.648 -0.720 -13.556 1.00 95.62 526 ALA A CA 1
ATOM 3978 C C . ALA A 1 526 ? 9.331 -1.369 -13.131 1.00 95.62 526 ALA A C 1
ATOM 3980 O O . ALA A 1 526 ? 8.320 -1.343 -13.833 1.00 95.62 526 ALA A O 1
ATOM 3981 N N . ASP A 1 527 ? 9.363 -1.988 -11.966 1.00 93.81 527 ASP A N 1
ATOM 3982 C CA . ASP A 1 527 ? 8.214 -2.655 -11.382 1.00 93.81 527 ASP A CA 1
ATOM 3983 C C . ASP A 1 527 ? 7.249 -1.689 -10.666 1.00 93.81 527 ASP A C 1
ATOM 3985 O O . ASP A 1 527 ? 7.442 -0.471 -10.598 1.00 93.81 527 ASP A O 1
ATOM 3989 N N . VAL A 1 528 ? 6.195 -2.271 -10.082 1.00 91.50 528 VAL A N 1
ATOM 3990 C CA . VAL A 1 528 ? 5.167 -1.553 -9.311 1.00 91.50 528 VAL A CA 1
ATOM 3991 C C . VAL A 1 528 ? 5.749 -0.784 -8.125 1.00 91.50 528 VAL A C 1
ATOM 3993 O O . VAL A 1 528 ? 5.196 0.244 -7.728 1.00 91.50 528 VAL A O 1
ATOM 3996 N N . SER A 1 529 ? 6.863 -1.243 -7.552 1.00 90.88 529 SER A N 1
ATOM 3997 C CA . SER A 1 529 ? 7.550 -0.574 -6.447 1.00 90.88 529 SER A CA 1
ATOM 3998 C C . SER A 1 529 ? 7.858 0.884 -6.801 1.00 90.88 529 SER A C 1
ATOM 4000 O O . SER A 1 529 ? 7.558 1.785 -6.012 1.00 90.88 529 SER A O 1
ATOM 4002 N N . VAL A 1 530 ? 8.361 1.145 -8.014 1.00 91.12 530 VAL A N 1
ATOM 4003 C CA . VAL A 1 530 ? 8.772 2.488 -8.460 1.00 91.12 530 VAL A CA 1
ATOM 4004 C C . VAL A 1 530 ? 7.621 3.493 -8.491 1.00 91.12 530 VAL A C 1
ATOM 4006 O O . VAL A 1 530 ? 7.869 4.670 -8.249 1.00 91.12 530 VAL A O 1
ATOM 4009 N N . SER A 1 531 ? 6.358 3.069 -8.607 1.00 87.50 531 SER A N 1
ATOM 4010 C CA . SER A 1 531 ? 5.208 3.971 -8.393 1.00 87.50 531 SER A CA 1
ATOM 4011 C C . SER A 1 531 ? 5.268 4.732 -7.056 1.00 87.50 531 SER A C 1
ATOM 4013 O O . SER A 1 531 ? 4.886 5.899 -6.992 1.00 87.50 531 SER A O 1
ATOM 4015 N N . ARG A 1 532 ? 5.819 4.130 -5.988 1.00 88.12 532 ARG A N 1
ATOM 4016 C CA . ARG A 1 532 ? 6.005 4.797 -4.683 1.00 88.12 532 ARG A CA 1
ATOM 4017 C C . ARG A 1 532 ? 7.115 5.838 -4.721 1.00 88.12 532 ARG A C 1
ATOM 4019 O O . ARG A 1 532 ? 6.984 6.888 -4.096 1.00 88.12 532 ARG A O 1
ATOM 4026 N N . PHE A 1 533 ? 8.187 5.566 -5.468 1.00 87.88 533 PHE A N 1
ATOM 4027 C CA . PHE A 1 533 ? 9.221 6.560 -5.751 1.00 87.88 533 PHE A CA 1
ATOM 4028 C C . PHE A 1 533 ? 8.621 7.728 -6.539 1.00 87.88 533 PHE A C 1
ATOM 4030 O O . PHE A 1 533 ? 8.817 8.881 -6.165 1.00 87.88 533 PHE A O 1
ATOM 4037 N N . MET A 1 534 ? 7.821 7.429 -7.566 1.00 84.06 534 MET A N 1
ATOM 4038 C CA . MET A 1 534 ? 7.157 8.429 -8.403 1.00 84.06 534 MET A CA 1
ATOM 4039 C C . MET A 1 534 ? 6.133 9.261 -7.618 1.00 84.06 534 MET A C 1
ATOM 4041 O O . MET A 1 534 ? 5.976 10.453 -7.863 1.00 84.06 534 MET A O 1
ATOM 4045 N N . ALA A 1 535 ? 5.494 8.696 -6.597 1.00 81.25 535 ALA A N 1
ATOM 4046 C CA . ALA A 1 535 ? 4.626 9.455 -5.703 1.00 81.25 535 ALA A CA 1
ATOM 4047 C C . ALA A 1 535 ? 5.396 10.263 -4.633 1.00 81.25 535 ALA A C 1
ATOM 4049 O O . ALA A 1 535 ? 4.838 11.176 -4.024 1.00 81.25 535 ALA A O 1
ATOM 4050 N N . ASN A 1 536 ? 6.678 9.962 -4.385 1.00 83.50 536 ASN A N 1
ATOM 4051 C CA . ASN A 1 536 ? 7.486 10.625 -3.362 1.00 83.50 536 ASN A CA 1
ATOM 4052 C C . ASN A 1 536 ? 8.216 11.851 -3.930 1.00 83.50 536 ASN A C 1
ATOM 4054 O O . ASN A 1 536 ? 9.285 11.757 -4.538 1.00 83.50 536 ASN A O 1
ATOM 4058 N N . HIS A 1 537 ? 7.664 13.032 -3.653 1.00 77.69 537 HIS A N 1
ATOM 4059 C CA . HIS A 1 537 ? 8.210 14.304 -4.124 1.00 77.69 537 HIS A CA 1
ATOM 4060 C C . HIS A 1 537 ? 9.663 14.573 -3.668 1.00 77.69 537 HIS A C 1
ATOM 4062 O O . HIS A 1 537 ? 10.415 15.206 -4.409 1.00 77.69 537 HIS A O 1
ATOM 4068 N N . GLN A 1 538 ? 10.077 14.099 -2.482 1.00 78.44 538 GLN A N 1
ATOM 4069 C CA . GLN A 1 538 ? 11.432 14.323 -1.952 1.00 78.44 538 GLN A CA 1
ATOM 4070 C C . GLN A 1 538 ? 12.463 13.490 -2.706 1.00 78.44 538 GLN A C 1
ATOM 4072 O O . GLN A 1 538 ? 13.512 14.008 -3.086 1.00 78.44 538 GLN A O 1
ATOM 4077 N N . LEU A 1 539 ? 12.156 12.212 -2.942 1.00 80.94 539 LEU A N 1
ATOM 4078 C CA . LEU A 1 539 ? 13.038 11.325 -3.696 1.00 80.94 539 LEU A CA 1
ATOM 4079 C C . LEU A 1 539 ? 13.081 11.689 -5.183 1.00 80.94 539 LEU A C 1
ATOM 4081 O O . LEU A 1 539 ? 14.142 11.624 -5.799 1.00 80.94 539 LEU A O 1
ATOM 4085 N N . ARG A 1 540 ? 11.963 12.155 -5.751 1.00 78.75 540 ARG A N 1
ATOM 4086 C CA . ARG A 1 540 ? 11.942 12.691 -7.119 1.00 78.75 540 ARG A CA 1
ATOM 4087 C C . ARG A 1 540 ? 12.814 13.922 -7.284 1.00 78.75 540 ARG A C 1
ATOM 4089 O O . ARG A 1 540 ? 13.547 14.004 -8.260 1.00 78.75 540 ARG A O 1
ATOM 4096 N N . ALA A 1 541 ? 12.765 14.858 -6.337 1.00 74.81 541 ALA A N 1
ATOM 4097 C CA . ALA A 1 541 ? 13.514 16.112 -6.424 1.00 74.81 541 ALA A CA 1
ATOM 4098 C C . ALA A 1 541 ? 15.040 15.922 -6.484 1.00 74.81 541 ALA A C 1
ATOM 4100 O O . ALA A 1 541 ? 15.748 16.836 -6.900 1.00 74.81 541 ALA A O 1
ATOM 4101 N N . VAL A 1 542 ? 15.547 14.758 -6.065 1.00 73.81 542 VAL A N 1
ATOM 4102 C CA . VAL A 1 542 ? 16.976 14.417 -6.127 1.00 73.81 542 VAL A CA 1
ATOM 4103 C C . VAL A 1 542 ? 17.335 13.511 -7.309 1.00 73.81 542 VAL A C 1
ATOM 4105 O O . VAL A 1 542 ? 18.510 13.200 -7.492 1.00 73.81 542 VAL A O 1
ATOM 4108 N N . SER A 1 543 ? 16.358 13.096 -8.123 1.00 79.62 543 SER A N 1
ATOM 4109 C CA . SER A 1 543 ? 16.613 12.323 -9.340 1.00 79.62 543 SER A CA 1
ATOM 4110 C C . SER A 1 543 ? 17.263 13.197 -10.410 1.00 79.62 543 SER A C 1
ATOM 4112 O O . SER A 1 543 ? 16.823 14.312 -10.680 1.00 79.62 543 SER A O 1
ATOM 4114 N N . ASN A 1 544 ? 18.305 12.674 -11.054 1.00 80.69 544 ASN A N 1
ATOM 4115 C CA . ASN A 1 544 ? 18.996 13.321 -12.167 1.00 80.69 544 ASN A CA 1
ATOM 4116 C C . ASN A 1 544 ? 18.878 12.531 -13.481 1.00 80.69 544 ASN A C 1
ATOM 4118 O O . ASN A 1 544 ? 19.648 12.782 -14.405 1.00 80.69 544 ASN A O 1
ATOM 4122 N N . ALA A 1 545 ? 17.952 11.572 -13.576 1.00 84.12 545 ALA A N 1
ATOM 4123 C CA . ALA A 1 545 ? 17.681 10.852 -14.822 1.00 84.12 545 ALA A CA 1
ATOM 4124 C C . ALA A 1 545 ? 17.134 11.814 -15.886 1.00 84.12 545 ALA A C 1
ATOM 4126 O O . ALA A 1 545 ? 16.026 12.331 -15.760 1.00 84.12 545 ALA A O 1
ATOM 4127 N N . ASP A 1 546 ? 17.915 12.042 -16.940 1.00 84.88 546 ASP A N 1
ATOM 4128 C CA . ASP A 1 546 ? 17.519 12.812 -18.123 1.00 84.88 546 ASP A CA 1
ATOM 4129 C C . ASP A 1 546 ? 16.962 11.916 -19.248 1.00 84.88 546 ASP A C 1
ATOM 4131 O O . ASP A 1 546 ? 16.872 12.336 -20.403 1.00 84.88 546 ASP A O 1
ATOM 4135 N N . TRP A 1 547 ? 16.616 10.677 -18.900 1.00 86.81 547 TRP A N 1
ATOM 4136 C CA . TRP A 1 547 ? 16.092 9.630 -19.769 1.00 86.81 547 TRP A CA 1
ATOM 4137 C C . TRP A 1 547 ? 14.744 9.113 -19.249 1.00 86.81 547 TRP A C 1
ATOM 4139 O O . TRP A 1 547 ? 14.477 9.208 -18.044 1.00 86.81 547 TRP A O 1
ATOM 4149 N N . PRO A 1 548 ? 13.905 8.571 -20.146 1.00 87.56 548 PRO A N 1
ATOM 4150 C CA . PRO A 1 548 ? 12.584 8.087 -19.784 1.00 87.56 548 PRO A CA 1
ATOM 4151 C C . PRO A 1 548 ? 12.604 6.738 -19.058 1.00 87.56 548 PRO A C 1
ATOM 4153 O O . PRO A 1 548 ? 13.524 5.933 -19.230 1.00 87.56 548 PRO A O 1
ATOM 4156 N N . VAL A 1 549 ? 11.540 6.469 -18.299 1.00 91.12 549 VAL A N 1
ATOM 4157 C CA . VAL A 1 549 ? 11.300 5.197 -17.601 1.00 91.12 549 VAL A CA 1
ATOM 4158 C C . VAL A 1 549 ? 9.874 4.728 -17.830 1.00 91.12 549 VAL A C 1
ATOM 4160 O O . VAL A 1 549 ? 8.931 5.464 -17.553 1.00 91.12 549 VAL A O 1
ATOM 4163 N N . ASP A 1 550 ? 9.723 3.477 -18.254 1.00 92.88 550 ASP A N 1
ATOM 4164 C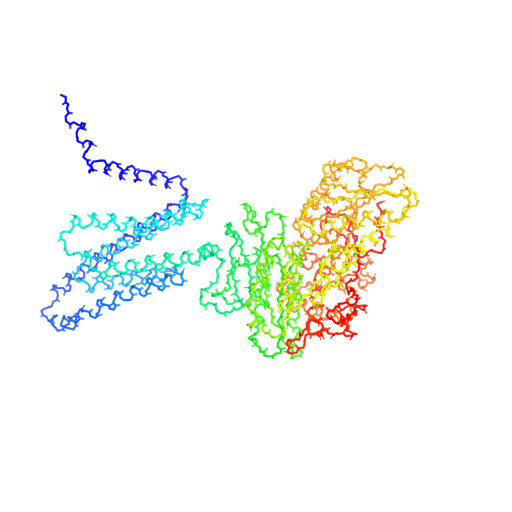 CA . ASP A 1 550 ? 8.439 2.781 -18.221 1.00 92.88 550 ASP A CA 1
ATOM 4165 C C . ASP A 1 550 ? 8.316 2.014 -16.897 1.00 92.88 550 ASP A C 1
ATOM 4167 O O . ASP A 1 550 ? 9.243 1.318 -16.495 1.00 92.88 550 ASP A O 1
ATOM 4171 N N . TYR A 1 551 ? 7.204 2.116 -16.177 1.00 93.19 551 TYR A N 1
ATOM 4172 C CA . TYR A 1 551 ? 7.028 1.427 -14.897 1.00 93.19 551 TYR A CA 1
ATOM 4173 C C . TYR A 1 551 ? 5.602 0.951 -14.687 1.00 93.19 551 TYR A C 1
ATOM 4175 O O . TYR A 1 551 ? 4.642 1.605 -15.088 1.00 93.19 551 TYR A O 1
ATOM 4183 N N . HIS A 1 552 ? 5.435 -0.201 -14.044 1.00 93.06 552 HIS A N 1
ATOM 4184 C CA . HIS A 1 552 ? 4.104 -0.636 -13.631 1.00 93.06 552 HIS A CA 1
ATOM 4185 C C . HIS A 1 552 ? 3.566 0.232 -12.492 1.00 93.06 552 HIS A C 1
ATOM 4187 O O . HIS A 1 552 ? 4.318 0.706 -11.641 1.00 93.06 552 HIS A O 1
ATOM 4193 N N . VAL A 1 553 ? 2.248 0.419 -12.447 1.00 89.19 553 VAL A N 1
ATOM 4194 C CA . VAL A 1 553 ? 1.583 1.161 -11.363 1.00 89.19 553 VAL A CA 1
ATOM 4195 C C . VAL A 1 553 ? 0.778 0.251 -10.442 1.00 89.19 553 VAL A C 1
ATOM 4197 O O . VAL A 1 553 ? 0.431 -0.875 -10.800 1.00 89.19 553 VAL A O 1
ATOM 4200 N N . GLY A 1 554 ? 0.531 0.738 -9.222 1.00 82.69 554 GLY A N 1
ATOM 4201 C CA . GLY A 1 554 ? -0.100 -0.019 -8.136 1.00 82.69 554 GLY A CA 1
ATOM 4202 C C . GLY A 1 554 ? -1.590 -0.292 -8.326 1.00 82.69 554 GLY A C 1
ATOM 4203 O O . GLY A 1 554 ? -2.116 -1.209 -7.693 1.00 82.69 554 GLY A O 1
ATOM 4204 N N . GLY A 1 555 ? -2.266 0.455 -9.199 1.00 86.56 555 GLY A N 1
ATOM 4205 C CA . GLY A 1 555 ? -3.692 0.288 -9.420 1.00 86.56 555 GLY A CA 1
ATOM 4206 C C . GLY A 1 555 ? -4.262 1.089 -10.588 1.00 86.56 555 GLY A C 1
ATOM 4207 O O . GLY A 1 555 ? -3.527 1.762 -11.312 1.00 86.56 555 GLY A O 1
ATOM 4208 N N . PRO A 1 556 ? -5.589 1.008 -10.785 1.00 87.19 556 PRO A N 1
ATOM 4209 C CA . PRO A 1 556 ? -6.290 1.893 -11.703 1.00 87.19 556 PRO A CA 1
ATOM 4210 C C . PRO A 1 556 ? -6.202 3.344 -11.232 1.00 87.19 556 PRO A C 1
ATOM 4212 O O . PRO A 1 556 ? -6.086 3.609 -10.036 1.00 87.19 556 PRO A O 1
ATOM 4215 N N . SER A 1 557 ? -6.292 4.257 -12.191 1.00 86.06 557 SER A N 1
ATOM 4216 C CA . SER A 1 557 ? -6.349 5.704 -11.996 1.00 86.06 557 SER A CA 1
ATOM 4217 C C . SER A 1 557 ? -7.790 6.209 -12.050 1.00 86.06 557 SER A C 1
ATOM 4219 O O . SER A 1 557 ? -8.706 5.486 -12.453 1.00 86.06 557 SER A O 1
ATOM 4221 N N . CYS A 1 558 ? -8.009 7.487 -11.749 1.00 86.75 558 CYS A N 1
ATOM 4222 C CA . CYS A 1 558 ? -9.341 8.074 -11.887 1.00 86.75 558 CYS A CA 1
ATOM 4223 C C . CYS A 1 558 ? -9.882 8.037 -13.338 1.00 86.75 558 CYS A C 1
ATOM 4225 O O . CYS A 1 558 ? -11.097 8.115 -13.548 1.00 86.75 558 CYS A O 1
ATOM 4227 N N . ALA A 1 559 ? -9.008 7.896 -14.345 1.00 83.75 559 ALA A N 1
ATOM 4228 C CA . ALA A 1 559 ? -9.406 7.739 -15.743 1.00 83.75 559 ALA A CA 1
ATOM 4229 C C . ALA A 1 559 ? -10.056 6.370 -16.019 1.00 83.75 559 ALA A C 1
ATOM 4231 O O . ALA A 1 559 ? -10.831 6.247 -16.963 1.00 83.75 559 ALA A O 1
ATOM 4232 N N . ASP A 1 560 ? -9.784 5.365 -15.181 1.00 86.38 560 ASP A N 1
ATOM 4233 C CA . ASP A 1 560 ? -10.365 4.022 -15.272 1.00 86.38 560 ASP A CA 1
ATOM 4234 C C . ASP A 1 560 ? -11.725 3.910 -14.542 1.00 86.38 560 ASP A C 1
ATOM 4236 O O . ASP A 1 560 ? -12.432 2.905 -14.672 1.00 86.38 560 ASP A O 1
ATOM 4240 N N . LEU A 1 561 ? -12.112 4.925 -13.758 1.00 88.50 561 LEU A N 1
ATOM 4241 C CA . LEU A 1 561 ? -13.350 4.914 -12.975 1.00 88.50 561 LEU A CA 1
ATOM 4242 C C . LEU A 1 561 ? -14.601 4.997 -13.855 1.00 88.50 561 LEU A C 1
ATOM 4244 O O . LEU A 1 561 ? -14.646 5.726 -14.849 1.00 88.50 561 LEU A O 1
ATOM 4248 N N . THR A 1 562 ? -15.685 4.362 -13.408 1.00 88.56 562 THR A N 1
ATOM 4249 C CA . THR A 1 562 ? -17.030 4.641 -13.946 1.00 88.56 562 THR A CA 1
ATOM 4250 C C . THR A 1 562 ? -17.407 6.119 -13.753 1.00 88.56 562 THR A C 1
ATOM 4252 O O . THR A 1 562 ? -16.810 6.815 -12.934 1.00 88.56 562 THR A O 1
ATOM 4255 N N . GLU A 1 563 ? -18.395 6.641 -14.490 1.00 87.88 563 GLU A N 1
ATOM 4256 C CA . GLU A 1 563 ? -18.883 8.026 -14.290 1.00 87.88 563 GLU A CA 1
ATOM 4257 C C . GLU A 1 563 ? -19.322 8.279 -12.838 1.00 87.88 563 GLU A C 1
ATOM 4259 O O . GLU A 1 563 ? -18.954 9.283 -12.232 1.00 87.88 563 GLU A O 1
ATOM 4264 N N . ALA A 1 564 ? -20.042 7.324 -12.242 1.00 86.38 564 ALA A N 1
ATOM 4265 C CA . ALA A 1 564 ? -20.463 7.397 -10.846 1.00 86.38 564 ALA A CA 1
ATOM 4266 C C . ALA A 1 564 ? -19.271 7.326 -9.876 1.00 86.38 564 ALA A C 1
ATOM 4268 O O . ALA A 1 564 ? -19.228 8.067 -8.894 1.00 86.38 564 ALA A O 1
ATOM 4269 N N . GLY A 1 565 ? -18.287 6.468 -10.158 1.00 87.88 565 GLY A N 1
ATOM 4270 C CA . GLY A 1 565 ? -17.060 6.370 -9.367 1.00 87.88 565 GLY A CA 1
ATOM 4271 C C . GLY A 1 565 ? -16.250 7.666 -9.401 1.00 87.88 565 GLY A C 1
ATOM 4272 O O . GLY A 1 565 ? -15.831 8.150 -8.353 1.00 87.88 565 GLY A O 1
ATOM 4273 N N . LEU A 1 566 ? -16.098 8.279 -10.579 1.00 89.56 566 LEU A N 1
ATOM 4274 C CA . LEU A 1 566 ? -15.395 9.553 -10.721 1.00 89.56 566 LEU A CA 1
ATOM 4275 C C . LEU A 1 566 ? -16.124 10.698 -10.023 1.00 89.56 566 LEU A C 1
ATOM 4277 O O . LEU A 1 566 ? -15.470 11.484 -9.339 1.00 89.56 566 LEU A O 1
ATOM 4281 N N . ALA A 1 567 ? -17.444 10.805 -10.186 1.00 89.06 567 ALA A N 1
ATOM 4282 C CA . ALA A 1 567 ? -18.233 11.820 -9.492 1.00 89.06 567 ALA A CA 1
ATOM 4283 C C . ALA A 1 567 ? -18.045 11.694 -7.975 1.00 89.06 567 ALA A C 1
ATOM 4285 O O . ALA A 1 567 ? -17.709 12.670 -7.310 1.00 89.06 567 ALA A O 1
ATOM 4286 N N . THR A 1 568 ? -18.127 10.465 -7.456 1.00 87.81 568 THR A N 1
ATOM 4287 C CA . THR A 1 568 ? -17.927 10.188 -6.031 1.00 87.81 568 THR A CA 1
ATOM 4288 C C . THR A 1 568 ? -16.513 10.560 -5.577 1.00 87.81 568 THR A C 1
ATOM 4290 O O . THR A 1 568 ? -16.363 11.259 -4.579 1.00 87.81 568 THR A O 1
ATOM 4293 N N . LEU A 1 569 ? -15.465 10.146 -6.301 1.00 89.25 569 LEU A N 1
ATOM 4294 C CA . LEU A 1 569 ? -14.082 10.509 -5.970 1.00 89.25 569 LEU A CA 1
ATOM 4295 C C . LEU A 1 569 ? -13.887 12.030 -5.981 1.00 89.25 569 LEU A C 1
ATOM 4297 O O . LEU A 1 569 ? -13.290 12.585 -5.063 1.00 89.25 569 LEU A O 1
ATOM 4301 N N . THR A 1 570 ? -14.408 12.703 -7.003 1.00 90.00 570 THR A N 1
ATOM 4302 C CA . THR A 1 570 ? -14.294 14.154 -7.175 1.00 90.00 570 THR A CA 1
ATOM 4303 C C . THR A 1 570 ? -14.976 14.899 -6.028 1.00 90.00 570 THR A C 1
ATOM 4305 O O . THR A 1 570 ? -14.371 15.790 -5.429 1.00 90.00 570 THR A O 1
ATOM 4308 N N . ASP A 1 571 ? -16.191 14.487 -5.662 1.00 89.56 571 ASP A N 1
ATOM 4309 C CA . ASP A 1 571 ? -16.925 15.046 -4.527 1.00 89.56 571 ASP A CA 1
ATOM 4310 C C . ASP A 1 571 ? -16.161 14.844 -3.215 1.00 89.56 571 ASP A C 1
ATOM 4312 O O . ASP A 1 571 ? -16.058 15.773 -2.416 1.00 89.56 571 ASP A O 1
ATOM 4316 N N . GLN A 1 572 ? -15.561 13.668 -3.003 1.00 89.12 572 GLN A N 1
ATOM 4317 C CA . GLN A 1 572 ? -14.758 13.388 -1.808 1.00 89.12 572 GLN A CA 1
ATOM 4318 C C . GLN A 1 572 ? -13.462 14.211 -1.755 1.00 89.12 572 GLN A C 1
ATOM 4320 O O . GLN A 1 572 ? -13.110 14.732 -0.691 1.00 89.12 572 GLN A O 1
ATOM 4325 N N . VAL A 1 573 ? -12.775 14.384 -2.891 1.00 89.19 573 VAL A N 1
ATOM 4326 C CA . VAL A 1 573 ? -11.583 15.241 -3.006 1.00 89.19 573 VAL A CA 1
ATOM 4327 C C . VAL A 1 573 ? -11.932 16.690 -2.670 1.00 89.19 573 VAL A C 1
ATOM 4329 O O . VAL A 1 573 ? -11.218 17.320 -1.890 1.00 89.19 573 VAL A O 1
ATOM 4332 N N . TYR A 1 574 ? -13.040 17.218 -3.195 1.00 89.75 574 TYR A N 1
ATOM 4333 C CA . TYR A 1 574 ? -13.459 18.590 -2.904 1.00 89.75 574 TYR A CA 1
ATOM 4334 C C . TYR A 1 574 ? -14.001 18.766 -1.483 1.00 89.75 574 TYR A C 1
ATOM 4336 O O . TYR A 1 574 ? -13.674 19.761 -0.838 1.00 89.75 574 TYR A O 1
ATOM 4344 N N . ALA A 1 575 ? -14.755 17.800 -0.955 1.00 86.44 575 ALA A N 1
ATOM 4345 C CA . ALA A 1 575 ? -15.228 17.821 0.430 1.00 86.44 575 ALA A CA 1
ATOM 4346 C C . ALA A 1 575 ? -14.075 17.747 1.445 1.00 86.44 575 ALA A C 1
ATOM 4348 O O . ALA A 1 575 ? -14.191 18.264 2.555 1.00 86.44 575 ALA A O 1
ATOM 4349 N N . SER A 1 576 ? -12.955 17.132 1.058 1.00 85.44 576 SER A N 1
ATOM 4350 C CA . SER A 1 576 ? -11.766 16.962 1.900 1.00 85.44 576 SER A CA 1
ATOM 4351 C C . SER A 1 576 ? -10.626 17.917 1.538 1.00 85.44 576 SER A C 1
ATOM 4353 O O . SER A 1 576 ? -9.499 17.709 1.984 1.00 85.44 576 SER A O 1
ATOM 4355 N N . ARG A 1 577 ? -10.892 18.957 0.735 1.00 87.94 577 ARG A N 1
ATOM 4356 C CA . ARG A 1 577 ? -9.874 19.850 0.161 1.00 87.94 577 ARG A CA 1
ATOM 4357 C C . ARG A 1 577 ? -8.903 20.409 1.203 1.00 87.94 577 ARG A C 1
ATOM 4359 O O . ARG A 1 577 ? -7.693 20.318 1.006 1.00 87.94 577 ARG A O 1
ATOM 4366 N N . ASP A 1 578 ? -9.434 20.925 2.308 1.00 84.06 578 ASP A N 1
ATOM 4367 C CA . ASP A 1 578 ? -8.641 21.538 3.380 1.00 84.06 578 ASP A CA 1
ATOM 4368 C C . ASP A 1 578 ? -7.696 20.525 4.036 1.00 84.06 578 ASP A C 1
ATOM 4370 O O . ASP A 1 578 ? -6.536 20.828 4.306 1.00 84.06 578 ASP A O 1
ATOM 4374 N N . LEU A 1 579 ? -8.171 19.292 4.245 1.00 78.06 579 LEU A N 1
ATOM 4375 C CA . LEU A 1 579 ? -7.364 18.208 4.808 1.00 78.06 579 LEU A CA 1
ATOM 4376 C C . LEU A 1 579 ? -6.296 17.732 3.826 1.00 78.06 579 LEU A C 1
ATOM 4378 O O . LEU A 1 579 ? -5.195 17.365 4.226 1.00 78.06 579 LEU A O 1
ATOM 4382 N N . LEU A 1 580 ? -6.631 17.727 2.538 1.00 81.19 580 LEU A N 1
ATOM 4383 C CA . LEU A 1 580 ? -5.688 17.406 1.482 1.00 81.19 580 LEU A CA 1
ATOM 4384 C C . LEU A 1 580 ? -4.680 18.533 1.247 1.00 81.19 580 LEU A C 1
ATOM 4386 O O . LEU A 1 580 ? -3.790 18.320 0.445 1.00 81.19 580 LEU A O 1
ATOM 4390 N N . GLY A 1 581 ? -4.792 19.701 1.893 1.00 82.56 581 GLY A N 1
ATOM 4391 C CA . GLY A 1 581 ? -3.876 20.829 1.688 1.00 82.56 581 GLY A CA 1
ATOM 4392 C C . GLY A 1 581 ? -3.965 21.450 0.289 1.00 82.56 581 GLY A C 1
ATOM 4393 O O . GLY A 1 581 ? -3.037 22.123 -0.157 1.00 82.56 581 GLY A O 1
ATOM 4394 N N . LEU A 1 582 ? -5.060 21.206 -0.432 1.00 85.81 582 LEU A N 1
ATOM 4395 C CA . LEU A 1 582 ? -5.261 21.709 -1.787 1.00 85.81 582 LEU A CA 1
ATOM 4396 C C . LEU A 1 582 ? -5.745 23.168 -1.747 1.00 85.81 582 LEU A C 1
ATOM 4398 O O . LEU A 1 582 ? -6.586 23.530 -0.926 1.00 85.81 582 LEU A O 1
ATOM 4402 N N . ALA A 1 583 ? -5.256 24.008 -2.664 1.00 85.00 583 ALA A N 1
ATOM 4403 C CA . ALA A 1 583 ? -5.700 25.401 -2.763 1.00 85.00 583 ALA A CA 1
ATOM 4404 C C . ALA A 1 583 ? -7.210 25.505 -3.070 1.00 85.00 583 ALA A C 1
ATOM 4406 O O . ALA A 1 583 ? -7.763 24.668 -3.785 1.00 85.00 583 ALA A O 1
ATOM 4407 N N . GLU A 1 584 ? -7.881 26.562 -2.591 1.00 84.50 584 GLU A N 1
ATOM 4408 C CA . GLU A 1 584 ? -9.334 26.769 -2.780 1.00 84.50 584 GLU A CA 1
ATOM 4409 C C . GLU A 1 584 ? -9.774 26.743 -4.254 1.00 84.50 584 GLU A C 1
ATOM 4411 O O . GLU A 1 584 ? -10.876 26.300 -4.579 1.00 84.50 584 GLU A O 1
ATOM 4416 N N . ASN A 1 585 ? -8.909 27.199 -5.158 1.00 85.44 585 ASN A N 1
ATOM 4417 C CA . ASN A 1 585 ? -9.143 27.227 -6.598 1.00 85.44 585 ASN A CA 1
ATOM 4418 C C . ASN A 1 585 ? -8.523 26.034 -7.348 1.00 85.44 585 ASN A C 1
ATOM 4420 O O . ASN A 1 585 ? -8.592 26.002 -8.576 1.00 85.44 585 ASN A O 1
ATOM 4424 N N . ALA A 1 586 ? -7.918 25.066 -6.649 1.00 84.00 586 ALA A N 1
ATOM 4425 C CA . ALA A 1 586 ? -7.354 23.880 -7.281 1.00 84.00 586 ALA A CA 1
ATOM 4426 C C . ALA A 1 586 ? -8.471 22.990 -7.845 1.00 84.00 586 ALA A C 1
ATOM 4428 O O . ALA A 1 586 ? -9.409 22.597 -7.138 1.00 84.00 586 ALA A O 1
ATOM 4429 N N . THR A 1 587 ? -8.349 22.656 -9.127 1.00 84.88 587 THR A N 1
ATOM 4430 C CA . THR A 1 587 ? -9.242 21.744 -9.846 1.00 84.88 587 THR A CA 1
ATOM 4431 C C . THR A 1 587 ? -8.631 20.351 -9.891 1.00 84.88 587 THR A C 1
ATOM 4433 O O . THR A 1 587 ? -7.485 20.202 -10.320 1.00 84.88 587 THR A O 1
ATOM 4436 N N . PHE A 1 588 ? -9.393 19.335 -9.486 1.00 87.06 588 PHE A N 1
ATOM 4437 C CA . PHE A 1 588 ? -9.001 17.939 -9.667 1.00 87.06 588 PHE A CA 1
ATOM 4438 C C . PHE A 1 588 ? -9.036 17.609 -11.161 1.00 87.06 588 PHE A C 1
ATOM 4440 O O . PHE A 1 588 ? -10.096 17.660 -11.781 1.00 87.06 588 PHE A O 1
ATOM 4447 N N . ALA A 1 589 ? -7.870 17.353 -11.753 1.00 77.69 589 ALA A N 1
ATOM 4448 C CA . ALA A 1 589 ? -7.720 17.312 -13.207 1.00 77.69 589 ALA A CA 1
ATOM 4449 C C . ALA A 1 589 ? -8.243 16.017 -13.841 1.00 77.69 589 ALA A C 1
ATOM 4451 O O . ALA A 1 589 ? -8.545 16.014 -15.029 1.00 77.69 589 ALA A O 1
ATOM 4452 N N . CYS A 1 590 ? -8.293 14.925 -13.069 1.00 82.38 590 CYS A N 1
ATOM 4453 C CA . CYS A 1 590 ? -8.482 13.554 -13.542 1.00 82.38 590 CYS A CA 1
ATOM 4454 C C . CYS A 1 590 ? -7.976 13.290 -14.972 1.00 82.38 590 CYS A C 1
ATOM 4456 O O . CYS A 1 590 ? -8.718 12.951 -15.902 1.00 82.38 590 CYS A O 1
ATOM 4458 N N . ALA A 1 591 ? -6.689 13.545 -15.170 1.00 69.81 591 ALA A N 1
ATOM 4459 C CA . ALA A 1 591 ? -6.127 13.595 -16.500 1.00 69.81 591 ALA A CA 1
ATOM 4460 C C . ALA A 1 591 ? -6.057 12.182 -17.113 1.00 69.81 591 ALA A C 1
ATOM 4462 O O . ALA A 1 591 ? -5.712 11.218 -16.434 1.00 69.81 591 ALA A O 1
ATOM 4463 N N . GLY A 1 592 ? -6.401 12.061 -18.401 1.00 69.56 592 GLY A N 1
ATOM 4464 C CA . GLY A 1 592 ? -6.495 10.779 -19.118 1.00 69.56 592 GLY A CA 1
ATOM 4465 C C . GLY A 1 592 ? -7.915 10.380 -19.539 1.00 69.56 592 GLY A C 1
ATOM 4466 O O . GLY A 1 592 ? -8.052 9.544 -20.428 1.00 69.56 592 GLY A O 1
ATOM 4467 N N . ARG A 1 593 ? -8.955 11.013 -18.975 1.00 72.31 593 ARG A N 1
ATOM 4468 C CA . ARG A 1 593 ? -10.363 10.773 -19.348 1.00 72.31 593 ARG A CA 1
ATOM 4469 C C . ARG A 1 593 ? -10.842 11.628 -20.526 1.00 72.31 593 ARG A C 1
ATOM 4471 O O . ARG A 1 593 ? -11.654 11.167 -21.320 1.00 72.31 593 ARG A O 1
ATOM 4478 N N . ASP A 1 594 ? -10.319 12.848 -20.656 1.00 67.00 594 ASP A N 1
ATOM 4479 C CA . ASP A 1 594 ? -10.592 13.736 -21.791 1.00 67.00 594 ASP A CA 1
ATOM 4480 C C . ASP A 1 594 ? -9.437 13.682 -22.816 1.00 67.00 594 ASP A C 1
ATOM 4482 O O . ASP A 1 594 ? -8.315 14.104 -22.512 1.00 67.00 594 ASP A O 1
ATOM 4486 N N . PRO A 1 595 ? -9.669 13.194 -24.049 1.00 62.03 595 PRO A N 1
ATOM 4487 C CA . PRO A 1 595 ? -8.684 13.253 -25.127 1.00 62.03 595 PRO A CA 1
ATOM 4488 C C . PRO A 1 595 ? -8.221 14.681 -25.458 1.00 62.03 595 PRO A C 1
ATOM 4490 O O . PRO A 1 595 ? -7.094 14.859 -25.919 1.00 62.03 595 PRO A O 1
ATOM 4493 N N . ALA A 1 596 ? -9.048 15.704 -25.214 1.00 59.19 596 ALA A N 1
ATOM 4494 C CA . ALA A 1 596 ? -8.668 17.100 -25.403 1.00 59.19 596 ALA A CA 1
ATOM 4495 C C . ALA A 1 596 ? -7.655 17.569 -24.345 1.00 59.19 596 ALA A C 1
ATOM 4497 O O . ALA A 1 596 ? -6.754 18.329 -24.691 1.00 59.19 596 ALA A O 1
ATOM 4498 N N . ALA A 1 597 ? -7.711 17.041 -23.114 1.00 60.69 597 ALA A N 1
ATOM 4499 C CA . ALA A 1 597 ? -6.739 17.326 -22.049 1.00 60.69 597 ALA A CA 1
ATOM 4500 C C . ALA A 1 597 ? -5.308 16.865 -22.405 1.00 60.69 597 ALA A C 1
ATOM 4502 O O . ALA A 1 597 ? -4.322 17.480 -21.989 1.00 60.69 597 ALA A O 1
ATOM 4503 N N . ARG A 1 598 ? -5.176 15.819 -23.244 1.00 58.78 598 ARG A N 1
ATOM 4504 C CA . ARG A 1 598 ? -3.893 15.435 -23.874 1.00 58.78 598 ARG A CA 1
ATOM 4505 C C . ARG A 1 598 ? -3.385 16.503 -24.837 1.00 58.78 598 ARG A C 1
ATOM 4507 O O . ARG A 1 598 ? -2.193 16.786 -24.851 1.00 58.78 598 ARG A O 1
ATOM 4514 N N . ALA A 1 599 ? -4.272 17.095 -25.631 1.00 56.16 599 ALA A N 1
ATOM 4515 C CA . ALA A 1 599 ? -3.913 18.087 -26.641 1.00 56.16 599 ALA A CA 1
ATOM 4516 C C . ALA A 1 599 ? -3.631 19.483 -26.054 1.00 56.16 599 ALA A C 1
ATOM 4518 O O . ALA A 1 599 ? -2.836 20.234 -26.616 1.00 56.16 599 ALA A O 1
ATOM 4519 N N . THR A 1 600 ? -4.259 19.836 -24.929 1.00 58.75 600 THR A N 1
ATOM 4520 C CA . THR A 1 600 ? -4.099 21.135 -24.250 1.00 58.75 600 THR A CA 1
ATOM 4521 C C . THR A 1 600 ? -2.920 21.175 -23.276 1.00 58.75 600 THR A C 1
ATOM 4523 O O . THR A 1 600 ? -2.611 22.239 -22.742 1.00 58.75 600 THR A O 1
ATOM 4526 N N . GLY A 1 601 ? -2.238 20.044 -23.056 1.00 59.03 601 GLY A N 1
ATOM 4527 C CA . GLY A 1 601 ? -1.095 19.958 -22.150 1.00 59.03 601 GLY A CA 1
ATOM 4528 C C . GLY A 1 601 ? -1.473 19.887 -20.670 1.00 59.03 601 GLY A C 1
ATOM 4529 O O . GLY A 1 601 ? -0.601 20.025 -19.822 1.00 59.03 601 GLY A O 1
ATOM 4530 N N . GLU A 1 602 ? -2.740 19.643 -20.328 1.00 62.62 602 GLU A N 1
ATOM 4531 C CA . GLU A 1 602 ? -3.181 19.538 -18.926 1.00 62.62 602 GLU A CA 1
ATOM 4532 C C . GLU A 1 602 ? -2.569 18.338 -18.192 1.00 62.62 602 GLU A C 1
ATOM 4534 O O . GLU A 1 602 ? -2.444 18.363 -16.970 1.00 62.62 602 GLU A O 1
ATOM 4539 N N . LEU A 1 603 ? -2.123 17.323 -18.937 1.00 64.31 603 LEU A N 1
ATOM 4540 C CA . LEU A 1 603 ? -1.328 16.209 -18.415 1.00 64.31 603 LEU A CA 1
ATOM 4541 C C . LEU A 1 603 ? 0.105 16.600 -18.025 1.00 64.31 603 LEU A C 1
ATOM 4543 O O . LEU A 1 603 ? 0.679 15.933 -17.174 1.00 64.31 603 LEU A O 1
ATOM 4547 N N . LEU A 1 604 ? 0.677 17.669 -18.600 1.00 64.94 604 LEU A N 1
ATOM 4548 C CA . LEU A 1 604 ? 2.042 18.128 -18.275 1.00 64.94 604 LEU A CA 1
ATOM 4549 C C . LEU A 1 604 ? 2.138 18.707 -16.859 1.00 64.94 604 LEU A C 1
ATOM 4551 O O . LEU A 1 604 ? 3.223 18.750 -16.292 1.00 64.94 604 LEU A O 1
ATOM 4555 N N . ASP A 1 605 ? 1.016 19.182 -16.319 1.00 71.88 605 ASP A N 1
ATOM 4556 C CA . ASP A 1 605 ? 0.936 19.824 -15.006 1.00 71.88 605 ASP A CA 1
ATOM 4557 C C . ASP A 1 605 ? 0.199 18.940 -13.988 1.00 71.88 605 ASP A C 1
ATOM 4559 O O . ASP A 1 605 ? -0.113 19.396 -12.898 1.00 71.88 605 ASP A O 1
ATOM 4563 N N . ALA A 1 606 ? -0.134 17.688 -14.322 1.00 77.19 606 ALA A N 1
ATOM 4564 C CA . ALA A 1 606 ? -0.838 16.786 -13.415 1.00 77.19 606 ALA A CA 1
ATOM 4565 C C . ALA A 1 606 ? 0.143 15.979 -12.553 1.00 77.19 606 ALA A C 1
ATOM 4567 O O . ALA A 1 606 ? 1.143 15.465 -13.044 1.00 77.19 606 ALA A O 1
ATOM 4568 N N . CYS A 1 607 ? -0.165 15.814 -11.270 1.00 77.62 607 CYS A N 1
ATOM 4569 C CA . CYS A 1 607 ? 0.665 15.048 -10.341 1.00 77.62 607 CYS A CA 1
ATOM 4570 C C . CYS A 1 607 ? -0.194 14.342 -9.279 1.00 77.62 607 CYS A C 1
ATOM 4572 O O . CYS A 1 607 ? -1.365 14.701 -9.108 1.00 77.62 607 CYS A O 1
ATOM 4574 N N . PRO A 1 608 ? 0.352 13.353 -8.542 1.00 81.12 608 PRO A N 1
ATOM 4575 C CA . PRO A 1 608 ? -0.380 12.705 -7.459 1.00 81.12 608 PRO A CA 1
ATOM 4576 C C . PRO A 1 608 ? -0.884 13.734 -6.440 1.00 81.12 608 PRO A C 1
ATOM 4578 O O . PRO A 1 608 ? -0.203 14.733 -6.191 1.00 81.12 608 PRO A O 1
ATOM 4581 N N . LEU A 1 609 ? -2.034 13.470 -5.808 1.00 82.50 609 LEU A N 1
ATOM 4582 C CA . LEU A 1 609 ? -2.650 14.351 -4.799 1.00 82.50 609 LEU A CA 1
ATOM 4583 C C . LEU A 1 609 ? -1.642 14.901 -3.782 1.00 82.50 609 LEU A C 1
ATOM 4585 O O . LEU A 1 609 ? -1.692 16.072 -3.421 1.00 82.50 609 LEU A O 1
ATOM 4589 N N . ASP A 1 610 ? -0.702 14.064 -3.351 1.00 79.94 610 ASP A N 1
ATOM 4590 C CA . ASP A 1 610 ? 0.328 14.443 -2.393 1.00 79.94 610 ASP A CA 1
ATOM 4591 C C . ASP A 1 610 ? 1.359 15.446 -2.929 1.00 79.94 610 ASP A C 1
ATOM 4593 O O . ASP A 1 610 ? 1.772 16.377 -2.234 1.00 79.94 610 ASP A O 1
ATOM 4597 N N . ALA A 1 611 ? 1.773 15.259 -4.181 1.00 78.25 611 ALA A N 1
ATOM 4598 C CA . ALA A 1 611 ? 2.730 16.130 -4.842 1.00 78.25 611 ALA A CA 1
ATOM 4599 C C . ALA A 1 611 ? 2.106 17.497 -5.157 1.00 78.25 611 ALA A C 1
ATOM 4601 O O . ALA A 1 611 ? 2.791 18.512 -5.037 1.00 78.25 611 ALA A O 1
ATOM 4602 N N . ALA A 1 612 ? 0.807 17.540 -5.476 1.00 80.44 612 ALA A N 1
ATOM 4603 C CA . ALA A 1 612 ? 0.081 18.764 -5.828 1.00 80.44 612 ALA A CA 1
ATOM 4604 C C . ALA A 1 612 ? 0.183 19.843 -4.746 1.00 80.44 612 ALA A C 1
ATOM 4606 O O . ALA A 1 612 ? 0.473 21.003 -5.035 1.00 80.44 612 ALA A O 1
ATOM 4607 N N . VAL A 1 613 ? 0.051 19.438 -3.484 1.00 79.94 613 VAL A N 1
ATOM 4608 C CA . VAL A 1 613 ? 0.164 20.315 -2.307 1.00 79.94 613 VAL A CA 1
ATOM 4609 C C . VAL A 1 613 ? 1.543 20.960 -2.204 1.00 79.94 613 VAL A C 1
ATOM 4611 O O . VAL A 1 613 ? 1.679 22.119 -1.821 1.00 79.94 613 VAL A O 1
ATOM 4614 N N . LYS A 1 614 ? 2.586 20.195 -2.531 1.00 78.50 614 LYS A N 1
ATOM 4615 C CA . LYS A 1 614 ? 3.980 20.553 -2.243 1.00 78.50 614 LYS A CA 1
ATOM 4616 C C . LYS A 1 614 ? 4.683 21.203 -3.432 1.00 78.50 614 LYS A C 1
ATOM 4618 O O . LYS A 1 614 ? 5.640 21.949 -3.241 1.00 78.50 614 LYS A O 1
ATOM 4623 N N . GLN A 1 615 ? 4.227 20.919 -4.650 1.00 75.12 615 GLN A N 1
ATOM 4624 C CA . GLN A 1 615 ? 4.863 21.349 -5.897 1.00 75.12 615 GLN A CA 1
ATOM 4625 C C . GLN A 1 615 ? 4.002 22.323 -6.715 1.00 75.12 615 GLN A C 1
ATOM 4627 O O . GLN A 1 615 ? 4.523 22.940 -7.642 1.00 75.12 615 GLN A O 1
ATOM 4632 N N . GLY A 1 616 ? 2.724 22.511 -6.360 1.00 75.69 616 GLY A N 1
ATOM 4633 C CA . GLY A 1 616 ? 1.822 23.446 -7.040 1.00 75.69 616 GLY A CA 1
ATOM 4634 C C . GLY A 1 616 ? 1.312 22.964 -8.401 1.00 75.69 616 GLY A C 1
ATOM 4635 O O . GLY A 1 616 ? 0.787 23.774 -9.159 1.00 75.69 616 GLY A O 1
ATOM 4636 N N . CYS A 1 617 ? 1.472 21.674 -8.702 1.00 79.25 617 CYS A N 1
ATOM 4637 C CA . CYS A 1 617 ? 0.895 21.009 -9.868 1.00 79.25 617 CYS A CA 1
ATOM 4638 C C . CYS A 1 617 ? -0.593 20.683 -9.645 1.00 79.25 617 CYS A C 1
ATOM 4640 O O . CYS A 1 617 ? -1.094 20.681 -8.515 1.00 79.25 617 CYS A O 1
ATOM 4642 N N . ARG A 1 618 ? -1.326 20.413 -10.726 1.00 84.12 618 ARG A N 1
ATOM 4643 C CA . ARG A 1 618 ? -2.746 20.053 -10.692 1.00 84.12 618 ARG A CA 1
ATOM 4644 C C . ARG A 1 618 ? -2.948 18.688 -10.018 1.00 84.12 618 ARG A C 1
ATOM 4646 O O . ARG A 1 618 ? -2.369 17.695 -10.465 1.00 84.12 618 ARG A O 1
ATOM 4653 N N . PRO A 1 619 ? -3.808 18.606 -8.987 1.00 85.81 619 PRO A N 1
ATOM 4654 C CA . PRO A 1 619 ? -4.075 17.358 -8.288 1.00 85.81 619 PRO A CA 1
ATOM 4655 C C . PRO A 1 619 ? -4.736 16.331 -9.205 1.00 85.81 619 PRO A C 1
ATOM 4657 O O . PRO A 1 619 ? -5.728 16.621 -9.881 1.00 85.81 619 PRO A O 1
ATOM 4660 N N . ASN A 1 620 ? -4.192 15.119 -9.190 1.00 85.06 620 ASN A N 1
ATOM 4661 C CA . ASN A 1 620 ? -4.664 13.981 -9.960 1.00 85.06 620 ASN A CA 1
ATOM 4662 C C . ASN A 1 620 ? -4.474 12.672 -9.167 1.00 85.06 620 ASN A C 1
ATOM 4664 O O . ASN A 1 620 ? -3.662 12.602 -8.243 1.00 85.06 620 ASN A O 1
ATOM 4668 N N . ASP A 1 621 ? -5.226 11.636 -9.528 1.00 84.75 621 ASP A N 1
ATOM 4669 C CA . ASP A 1 621 ? -5.000 10.267 -9.070 1.00 84.75 621 ASP A CA 1
ATOM 4670 C C . ASP A 1 621 ? -4.359 9.463 -10.202 1.00 84.75 621 ASP A C 1
ATOM 4672 O O . ASP A 1 621 ? -5.002 9.105 -11.189 1.00 84.75 621 ASP A O 1
ATOM 4676 N N . LEU A 1 622 ? -3.061 9.219 -10.045 1.00 77.75 622 LEU A N 1
ATOM 4677 C CA . LEU A 1 622 ? -2.182 8.647 -11.056 1.00 77.75 622 LEU A CA 1
ATOM 4678 C C . LEU A 1 622 ? -2.040 7.113 -10.940 1.00 77.75 622 LEU A C 1
ATOM 4680 O O . LEU A 1 622 ? -1.028 6.534 -11.318 1.00 77.75 622 LEU A O 1
ATOM 4684 N N . GLY A 1 623 ? -3.044 6.427 -10.389 1.00 72.62 623 GLY A N 1
ATOM 4685 C CA . GLY A 1 623 ? -3.053 4.962 -10.343 1.00 72.62 623 GLY A CA 1
ATOM 4686 C C . GLY A 1 623 ? -2.147 4.349 -9.275 1.00 72.62 623 GLY A C 1
ATOM 4687 O O . GLY A 1 623 ? -1.503 3.323 -9.498 1.00 72.62 623 GLY A O 1
ATOM 4688 N N . THR A 1 624 ? -2.077 4.973 -8.099 1.00 77.38 624 THR A N 1
ATOM 4689 C CA . THR A 1 624 ? -1.249 4.502 -6.982 1.00 77.38 624 THR A CA 1
ATOM 4690 C C . THR A 1 624 ? -1.988 3.442 -6.155 1.00 77.38 624 THR A C 1
ATOM 4692 O O . THR A 1 624 ? -2.058 2.279 -6.543 1.00 77.38 624 THR A O 1
ATOM 4695 N N . TYR A 1 625 ? -2.528 3.812 -4.994 1.00 87.50 625 TYR A N 1
ATOM 4696 C CA . TYR A 1 625 ? -3.101 2.877 -4.020 1.00 87.50 625 TYR A CA 1
ATOM 4697 C C . TYR A 1 625 ? -4.465 3.322 -3.478 1.00 87.50 625 TYR A C 1
ATOM 4699 O O . TYR A 1 625 ? -5.056 2.600 -2.675 1.00 87.50 625 TYR A O 1
ATOM 4707 N N . LEU A 1 626 ? -4.981 4.472 -3.929 1.00 91.75 626 LEU A N 1
ATOM 4708 C CA . LEU A 1 626 ? -6.254 5.024 -3.469 1.00 91.75 626 LEU A CA 1
ATOM 4709 C C . LEU A 1 626 ? -7.429 4.145 -3.910 1.00 91.75 626 LEU A C 1
ATOM 4711 O O . LEU A 1 626 ? -8.146 3.602 -3.071 1.00 91.75 626 LEU A O 1
ATOM 4715 N N . ILE A 1 627 ? -7.602 3.954 -5.220 1.00 92.25 627 ILE A N 1
ATOM 4716 C CA . ILE A 1 627 ? -8.712 3.164 -5.767 1.00 92.25 627 ILE A CA 1
ATOM 4717 C C . ILE A 1 627 ? -8.647 1.685 -5.327 1.00 92.25 627 ILE A C 1
ATOM 4719 O O . ILE A 1 627 ? -9.658 1.175 -4.844 1.00 92.25 627 ILE A O 1
ATOM 4723 N N . PRO A 1 628 ? -7.487 0.994 -5.369 1.00 93.69 628 PRO A N 1
ATOM 4724 C CA . PRO A 1 628 ? -7.359 -0.361 -4.825 1.00 93.69 628 PRO A CA 1
ATOM 4725 C C . PRO A 1 628 ? -7.827 -0.523 -3.373 1.00 93.69 628 PRO A C 1
ATOM 4727 O O . PRO A 1 628 ? -8.486 -1.508 -3.035 1.00 93.69 628 PRO A O 1
ATOM 4730 N N . ALA A 1 629 ? -7.473 0.423 -2.496 1.00 95.31 629 ALA A N 1
ATOM 4731 C CA . ALA A 1 629 ? -7.880 0.379 -1.095 1.00 95.31 629 ALA A CA 1
ATOM 4732 C C . ALA A 1 629 ? -9.374 0.677 -0.927 1.00 95.31 629 ALA A C 1
ATOM 4734 O O . ALA A 1 629 ? -10.029 0.039 -0.105 1.00 95.31 629 ALA A O 1
ATOM 4735 N N . TRP A 1 630 ? -9.918 1.590 -1.735 1.00 94.06 630 TRP A N 1
ATOM 4736 C CA . TRP A 1 630 ? -11.352 1.864 -1.793 1.00 94.06 630 TRP A CA 1
ATOM 4737 C C . TRP A 1 630 ? -12.119 0.590 -2.171 1.00 94.06 630 TRP A C 1
ATOM 4739 O O . TRP A 1 630 ? -12.985 0.145 -1.419 1.00 94.06 630 TRP A O 1
ATOM 4749 N N . ASP A 1 631 ? -11.765 -0.050 -3.286 1.00 94.88 631 ASP A N 1
ATOM 4750 C CA . ASP A 1 631 ? -12.416 -1.275 -3.764 1.00 94.88 631 ASP A CA 1
ATOM 4751 C C . ASP A 1 631 ? -12.333 -2.418 -2.746 1.00 94.88 631 ASP A C 1
ATOM 4753 O O . ASP A 1 631 ? -13.292 -3.173 -2.577 1.00 94.88 631 ASP A O 1
ATOM 4757 N N . ALA A 1 632 ? -11.219 -2.526 -2.016 1.00 97.31 632 ALA A N 1
ATOM 4758 C CA . ALA A 1 632 ? -11.064 -3.519 -0.959 1.00 97.31 632 ALA A CA 1
ATOM 4759 C C . ALA A 1 632 ? -12.093 -3.344 0.172 1.00 97.31 632 ALA A C 1
ATOM 4761 O O . ALA A 1 632 ? -12.624 -4.338 0.670 1.00 97.31 632 ALA A O 1
ATOM 4762 N N . VAL A 1 633 ? -12.414 -2.104 0.560 1.00 97.12 633 VAL A N 1
ATOM 4763 C CA . VAL A 1 633 ? -13.440 -1.825 1.580 1.00 97.12 633 VAL A CA 1
ATOM 4764 C C . VAL A 1 633 ? -14.833 -2.200 1.074 1.00 97.12 633 VAL A C 1
ATOM 4766 O O . VAL A 1 633 ? -15.595 -2.839 1.798 1.00 97.12 633 VAL A O 1
ATOM 4769 N N . PHE A 1 634 ? -15.158 -1.864 -0.177 1.00 95.00 634 PHE A N 1
ATOM 4770 C CA . PHE A 1 634 ? -16.453 -2.202 -0.782 1.00 95.00 634 PHE A CA 1
ATOM 4771 C C . PHE A 1 634 ? -16.626 -3.711 -0.941 1.00 95.00 634 PHE A C 1
ATOM 4773 O O . PHE A 1 634 ? -17.688 -4.255 -0.631 1.00 95.00 634 PHE A O 1
ATOM 4780 N N . LEU A 1 635 ? -15.563 -4.405 -1.354 1.00 97.56 635 LEU A N 1
ATOM 4781 C CA . LEU A 1 635 ? -15.550 -5.859 -1.398 1.00 97.56 635 LEU A CA 1
ATOM 4782 C C . LEU A 1 635 ? -15.756 -6.454 -0.005 1.00 97.56 635 LEU A C 1
ATOM 4784 O O . LEU A 1 635 ? -16.587 -7.345 0.142 1.00 97.56 635 LEU A O 1
ATOM 4788 N N . ALA A 1 636 ? -15.049 -5.967 1.019 1.00 97.94 636 ALA A N 1
ATOM 4789 C CA . ALA A 1 636 ? -15.226 -6.453 2.386 1.00 97.94 636 ALA A CA 1
ATOM 4790 C C . ALA A 1 636 ? -16.668 -6.284 2.874 1.00 97.94 636 ALA A C 1
ATOM 4792 O O . ALA A 1 636 ? -17.251 -7.200 3.451 1.00 97.94 636 ALA A O 1
ATOM 4793 N N . ASP A 1 637 ? -17.261 -5.128 2.607 1.00 96.62 637 ASP A N 1
ATOM 4794 C CA . ASP A 1 637 ? -18.618 -4.826 3.021 1.00 96.62 637 ASP A CA 1
ATOM 4795 C C . ASP A 1 637 ? -19.680 -5.697 2.329 1.00 96.62 637 ASP A C 1
ATOM 4797 O O . ASP A 1 637 ? -20.644 -6.122 2.967 1.00 96.62 637 ASP A O 1
ATOM 4801 N N . ALA A 1 638 ? -19.501 -6.005 1.045 1.00 96.38 638 ALA A N 1
ATOM 4802 C CA . ALA A 1 638 ? -20.371 -6.931 0.323 1.00 96.38 638 ALA A CA 1
ATOM 4803 C C . ALA A 1 638 ? -20.144 -8.397 0.732 1.00 96.38 638 ALA A C 1
ATOM 4805 O O . ALA A 1 638 ? -21.069 -9.208 0.694 1.00 96.38 638 ALA A O 1
ATOM 4806 N N . LEU A 1 639 ? -18.909 -8.744 1.103 1.00 97.44 639 LEU A N 1
ATOM 4807 C CA . LEU A 1 639 ? -18.489 -10.114 1.375 1.00 97.44 639 LEU A CA 1
ATOM 4808 C C . LEU A 1 639 ? -18.833 -10.591 2.784 1.00 97.44 639 LEU A C 1
ATOM 4810 O O . LEU A 1 639 ? -19.149 -11.768 2.966 1.00 97.44 639 LEU A O 1
ATOM 4814 N N . LEU A 1 640 ? -18.705 -9.715 3.783 1.00 97.19 640 LEU A N 1
ATOM 4815 C CA . LEU A 1 640 ? -18.809 -10.111 5.181 1.00 97.19 640 LEU A CA 1
ATOM 4816 C C . LEU A 1 640 ? -20.260 -10.114 5.676 1.00 97.19 640 LEU A C 1
ATOM 4818 O O . LEU A 1 640 ? -20.863 -9.040 5.774 1.00 97.19 640 LEU A O 1
ATOM 4822 N N . PRO A 1 641 ? -20.802 -11.287 6.062 1.00 94.38 641 PRO A N 1
ATOM 4823 C CA . PRO A 1 641 ? -22.128 -11.381 6.664 1.00 94.38 641 PRO A CA 1
ATOM 4824 C C . PRO A 1 641 ? -22.152 -10.764 8.066 1.00 94.38 641 PRO A C 1
ATOM 4826 O O . PRO A 1 641 ? -21.129 -10.736 8.743 1.00 94.38 641 PRO A O 1
ATOM 4829 N N . ASP A 1 642 ? -23.337 -10.369 8.542 1.00 91.62 642 ASP A N 1
ATOM 4830 C CA . ASP A 1 642 ? -23.535 -9.735 9.861 1.00 91.62 642 ASP A CA 1
ATOM 4831 C C . ASP A 1 642 ? -22.944 -10.516 11.037 1.00 91.62 642 ASP A C 1
ATOM 4833 O O . ASP A 1 642 ? -22.548 -9.935 12.045 1.00 91.62 642 ASP A O 1
ATOM 4837 N N . ARG A 1 643 ? -22.882 -11.844 10.908 1.00 89.50 643 ARG A N 1
ATOM 4838 C CA . ARG A 1 643 ? -22.250 -12.737 11.878 1.00 89.50 643 ARG A CA 1
ATOM 4839 C C . ARG A 1 643 ? -21.090 -13.454 11.235 1.00 89.50 643 ARG A C 1
ATOM 4841 O O . ARG A 1 643 ? -21.218 -13.957 10.123 1.00 89.50 643 ARG A O 1
ATOM 4848 N N . ARG A 1 644 ? -20.002 -13.595 11.987 1.00 91.38 644 ARG A N 1
ATOM 4849 C CA . ARG A 1 644 ? -18.801 -14.286 11.525 1.00 91.38 644 ARG A CA 1
ATOM 4850 C C . ARG A 1 644 ? -19.132 -15.694 11.017 1.00 91.38 644 ARG A C 1
ATOM 4852 O O . ARG A 1 644 ? -19.718 -16.505 11.732 1.00 91.38 644 ARG A O 1
ATOM 4859 N N . ALA A 1 645 ? -18.716 -15.968 9.786 1.00 94.56 645 ALA A N 1
ATOM 4860 C CA . ALA A 1 645 ? -18.851 -17.258 9.120 1.00 94.56 645 ALA A CA 1
ATOM 4861 C C . ALA A 1 645 ? -17.463 -17.868 8.856 1.00 94.56 645 ALA A C 1
ATOM 4863 O O . ALA A 1 645 ? -16.476 -17.123 8.812 1.00 94.56 645 ALA A O 1
ATOM 4864 N N . PRO A 1 646 ? -17.358 -19.198 8.677 1.00 97.75 646 PRO A N 1
ATOM 4865 C CA . PRO A 1 646 ? -16.137 -19.830 8.188 1.00 97.75 646 PRO A CA 1
ATOM 4866 C C . PRO A 1 646 ? -15.619 -19.151 6.914 1.00 97.75 646 PRO A C 1
ATOM 4868 O O . PRO A 1 646 ? -16.402 -18.817 6.025 1.00 97.75 646 PRO A O 1
ATOM 4871 N N . LEU A 1 647 ? -14.299 -18.991 6.780 1.00 98.25 647 LEU A N 1
ATOM 4872 C CA . LEU A 1 647 ? -13.698 -18.355 5.593 1.00 98.25 647 LEU A CA 1
ATOM 4873 C C . LEU A 1 647 ? -14.098 -19.045 4.275 1.00 98.25 647 LEU A C 1
ATOM 4875 O O . LEU A 1 647 ? -14.204 -18.390 3.243 1.00 98.25 647 LEU A O 1
ATOM 4879 N N . THR A 1 648 ? -14.365 -20.352 4.302 1.00 98.25 648 THR A N 1
ATOM 4880 C CA . THR A 1 648 ? -14.835 -21.137 3.146 1.00 98.25 648 THR A CA 1
ATOM 4881 C C . THR A 1 648 ? -16.278 -20.861 2.742 1.00 98.25 648 THR A C 1
ATOM 4883 O O . THR A 1 648 ? -16.700 -21.331 1.690 1.00 98.25 648 THR A O 1
ATOM 4886 N N . ASP A 1 649 ? -17.039 -20.132 3.550 1.00 98.06 649 ASP A N 1
ATOM 4887 C CA . ASP A 1 649 ? -18.443 -19.825 3.275 1.00 98.06 649 ASP A CA 1
ATOM 4888 C C . ASP A 1 649 ? -18.596 -18.422 2.667 1.00 98.06 649 ASP A C 1
ATOM 4890 O O . ASP A 1 649 ? -19.667 -18.069 2.169 1.00 98.06 649 ASP A O 1
ATOM 4894 N N . LEU A 1 650 ? -17.511 -17.636 2.662 1.00 98.06 650 LEU A N 1
ATOM 4895 C CA . LEU A 1 650 ? -17.462 -16.314 2.054 1.00 98.06 650 LEU A CA 1
ATOM 4896 C C . LEU A 1 650 ? -17.687 -16.418 0.543 1.00 98.06 650 LEU A C 1
ATOM 4898 O O . LEU A 1 650 ? -16.990 -17.159 -0.165 1.00 98.06 650 LEU A O 1
ATOM 4902 N N . ARG A 1 651 ? -18.674 -15.664 0.059 1.00 97.88 651 ARG A N 1
ATOM 4903 C CA . ARG A 1 651 ? -19.083 -15.655 -1.343 1.00 97.88 651 ARG A CA 1
ATOM 4904 C C . ARG A 1 651 ? -19.628 -14.297 -1.762 1.00 97.88 651 ARG A C 1
ATOM 4906 O O . ARG A 1 651 ? -20.413 -13.701 -1.034 1.00 97.88 651 ARG A O 1
ATOM 4913 N N . VAL A 1 652 ? -19.252 -13.870 -2.958 1.00 97.56 652 VAL A N 1
ATOM 4914 C CA . VAL A 1 652 ? -19.752 -12.681 -3.660 1.00 97.56 652 VAL A CA 1
ATOM 4915 C C . VAL A 1 652 ? -19.739 -13.019 -5.146 1.00 97.56 652 VAL A C 1
ATOM 4917 O O . VAL A 1 652 ? -18.783 -13.622 -5.619 1.00 97.56 652 VAL A O 1
ATOM 4920 N N . SER A 1 653 ? -20.775 -12.651 -5.892 1.00 96.69 653 SER A N 1
ATOM 4921 C CA . SER A 1 653 ? -20.802 -12.841 -7.345 1.00 96.69 653 SER A CA 1
ATOM 4922 C C . SER A 1 653 ? -21.292 -11.572 -8.017 1.00 96.69 653 SER A C 1
ATOM 4924 O O . SER A 1 653 ? -22.252 -10.967 -7.539 1.00 96.69 653 SER A O 1
ATOM 4926 N N . GLY A 1 654 ? -20.628 -11.173 -9.101 1.00 94.06 654 GLY A N 1
ATOM 4927 C CA . GLY A 1 654 ? -21.052 -10.030 -9.900 1.00 94.06 654 GLY A CA 1
ATOM 4928 C C . GLY A 1 654 ? -20.905 -8.677 -9.207 1.00 94.06 654 GLY A C 1
ATOM 4929 O O . GLY A 1 654 ? -21.654 -7.758 -9.535 1.00 94.06 654 GLY A O 1
ATOM 4930 N N . LEU A 1 655 ? -20.015 -8.536 -8.214 1.00 95.69 655 LEU A N 1
ATOM 4931 C CA . LEU A 1 655 ? -19.850 -7.250 -7.536 1.00 95.69 655 LEU A CA 1
ATOM 4932 C C . LEU A 1 655 ? -19.055 -6.302 -8.430 1.00 95.69 655 LEU A C 1
ATOM 4934 O O . LEU A 1 655 ? -17.837 -6.435 -8.545 1.00 95.69 655 LEU A O 1
ATOM 4938 N N . ALA A 1 656 ? -19.745 -5.333 -9.021 1.00 93.19 656 ALA A N 1
ATOM 4939 C CA . ALA A 1 656 ? -19.105 -4.219 -9.702 1.00 93.19 656 ALA A CA 1
ATOM 4940 C C . ALA A 1 656 ? -18.303 -3.379 -8.695 1.00 93.19 656 ALA A C 1
ATOM 4942 O O . ALA A 1 656 ? -18.825 -2.975 -7.653 1.00 93.19 656 ALA A O 1
ATOM 4943 N N . LEU A 1 657 ? -17.035 -3.142 -9.013 1.00 91.31 657 LEU A N 1
ATOM 4944 C CA . LEU A 1 657 ? -16.143 -2.265 -8.263 1.00 91.31 657 LEU A CA 1
ATOM 4945 C C . LEU A 1 657 ? -16.098 -0.871 -8.912 1.00 91.31 657 LEU A C 1
ATOM 4947 O O . LEU A 1 657 ? -16.907 -0.545 -9.781 1.00 91.31 657 LEU A O 1
ATOM 4951 N N . SER A 1 658 ? -15.196 -0.004 -8.456 1.00 84.00 658 SER A N 1
ATOM 4952 C CA . SER A 1 658 ? -15.181 1.411 -8.852 1.00 84.00 658 SER A CA 1
ATOM 4953 C C . SER A 1 658 ? -14.810 1.676 -10.324 1.00 84.00 658 SER A C 1
ATOM 4955 O O . SER A 1 658 ? -15.155 2.737 -10.863 1.00 84.00 658 SER A O 1
ATOM 4957 N N . THR A 1 659 ? -14.166 0.723 -11.004 1.00 82.56 659 THR A N 1
ATOM 4958 C CA . THR A 1 659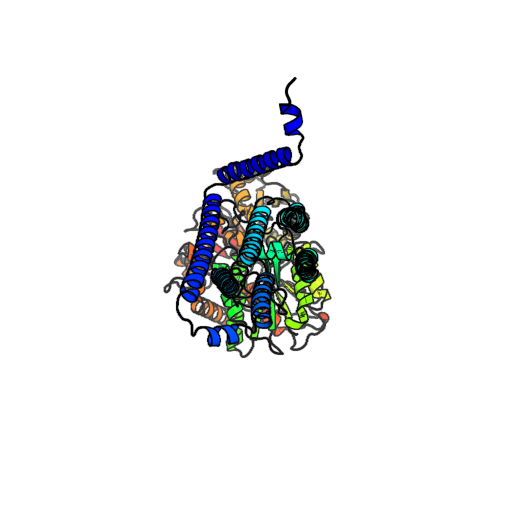 ? -13.731 0.842 -12.408 1.00 82.56 659 THR A CA 1
ATOM 4959 C C . THR A 1 659 ? -14.611 0.044 -13.375 1.00 82.56 659 THR A C 1
ATOM 4961 O O . THR A 1 659 ? -15.289 -0.903 -12.983 1.00 82.56 659 THR A O 1
ATOM 4964 N N . VAL A 1 660 ? -14.624 0.454 -14.652 1.00 70.56 660 VAL A N 1
ATOM 4965 C CA . VAL A 1 660 ? -15.595 -0.002 -15.676 1.00 70.56 660 VAL A CA 1
ATOM 4966 C C . VAL A 1 660 ? -15.582 -1.519 -15.913 1.00 70.56 660 VAL A C 1
ATOM 4968 O O . VAL A 1 660 ? -16.640 -2.094 -16.160 1.00 70.56 660 VAL A O 1
ATOM 4971 N N . ASP A 1 661 ? -14.422 -2.166 -15.783 1.00 75.38 661 ASP A N 1
ATOM 4972 C CA . ASP A 1 661 ? -14.236 -3.588 -16.107 1.00 75.38 661 ASP A CA 1
ATOM 4973 C C . ASP A 1 661 ? -13.912 -4.465 -14.881 1.00 75.38 661 ASP A C 1
ATOM 4975 O O . ASP A 1 661 ? -13.651 -5.665 -15.021 1.00 75.38 661 ASP A O 1
ATOM 4979 N N . SER A 1 662 ? -13.916 -3.898 -13.669 1.00 83.81 662 SER A N 1
ATOM 4980 C CA . SER A 1 662 ? -13.564 -4.640 -12.456 1.00 83.81 662 SER A CA 1
ATOM 4981 C C . SER A 1 662 ? -14.800 -5.217 -11.779 1.00 83.81 662 SER A C 1
ATOM 4983 O O . SER A 1 662 ? -15.556 -4.527 -11.097 1.00 83.81 662 SER A O 1
ATOM 4985 N N . GLU A 1 663 ? -14.964 -6.530 -11.923 1.00 93.38 663 GLU A N 1
ATOM 4986 C CA . GLU A 1 663 ? -15.995 -7.309 -11.242 1.00 93.38 663 GLU A CA 1
ATOM 4987 C C . GLU A 1 663 ? -15.355 -8.321 -10.284 1.00 93.38 663 GLU A C 1
ATOM 4989 O O . GLU A 1 663 ? -14.584 -9.197 -10.693 1.00 93.38 663 GLU A O 1
ATOM 4994 N N . ALA A 1 664 ? -15.700 -8.236 -9.001 1.00 96.44 664 ALA A N 1
ATOM 4995 C CA . ALA A 1 664 ? -15.254 -9.190 -8.001 1.00 96.44 664 ALA A CA 1
ATOM 4996 C C . ALA A 1 664 ? -16.193 -10.400 -7.933 1.00 96.44 664 ALA A C 1
ATOM 4998 O O . ALA A 1 664 ? -17.401 -10.284 -7.714 1.00 96.44 664 ALA A O 1
ATOM 4999 N N . ASN A 1 665 ? -15.598 -11.587 -8.052 1.00 97.62 665 ASN A N 1
ATOM 5000 C CA . ASN A 1 665 ? -16.255 -12.861 -7.793 1.00 97.62 665 ASN A CA 1
ATOM 5001 C C . ASN A 1 665 ? -15.430 -13.635 -6.765 1.00 97.62 665 ASN A C 1
ATOM 5003 O O . ASN A 1 665 ? -14.267 -13.960 -7.011 1.00 97.62 665 ASN A O 1
ATOM 5007 N N . VAL A 1 666 ? -16.032 -13.915 -5.613 1.00 98.19 666 VAL A N 1
ATOM 5008 C CA . VAL A 1 666 ? -15.442 -14.681 -4.519 1.00 98.19 666 VAL A CA 1
ATOM 5009 C C . VAL A 1 666 ? -16.242 -15.961 -4.336 1.00 98.19 666 VAL A C 1
ATOM 5011 O O . VAL A 1 666 ? -17.445 -15.918 -4.087 1.00 98.19 666 VAL A O 1
ATOM 5014 N N . GLU A 1 667 ? -15.567 -17.104 -4.399 1.00 98.12 667 GLU A N 1
ATOM 5015 C CA . GLU A 1 667 ? -16.157 -18.410 -4.119 1.00 98.12 667 GLU A CA 1
ATOM 5016 C C . GLU A 1 667 ? -15.299 -19.177 -3.126 1.00 98.12 667 GLU A C 1
ATOM 5018 O O . GLU A 1 667 ? -14.079 -19.262 -3.254 1.00 98.12 667 GLU A O 1
ATOM 5023 N N . ARG A 1 668 ? -15.947 -19.763 -2.119 1.00 97.69 668 ARG A N 1
ATOM 5024 C CA . ARG A 1 668 ? -15.278 -20.500 -1.041 1.00 97.69 668 ARG A CA 1
ATOM 5025 C C . ARG A 1 668 ? -14.144 -19.705 -0.379 1.00 97.69 668 ARG A C 1
ATOM 5027 O O . ARG A 1 668 ? -13.077 -20.253 -0.092 1.00 97.69 668 ARG A O 1
ATOM 5034 N N . GLY A 1 669 ? -14.359 -18.401 -0.199 1.00 97.19 669 GLY A N 1
ATOM 5035 C CA . GLY A 1 669 ? -13.367 -17.465 0.328 1.00 97.19 669 GLY A CA 1
ATOM 5036 C C . GLY A 1 669 ? -12.172 -17.205 -0.580 1.00 97.19 669 GLY A C 1
ATOM 5037 O O . GLY A 1 669 ? -11.136 -16.783 -0.079 1.00 97.19 669 GLY A O 1
ATOM 5038 N N . ARG A 1 670 ? -12.268 -17.474 -1.883 1.00 97.88 670 ARG A N 1
ATOM 5039 C CA . ARG A 1 670 ? -11.194 -17.235 -2.852 1.00 97.88 670 ARG A CA 1
ATOM 5040 C C . ARG A 1 670 ? -11.677 -16.302 -3.945 1.00 97.88 670 ARG A C 1
ATOM 5042 O O . ARG A 1 670 ? -12.738 -16.530 -4.519 1.00 97.88 670 ARG A O 1
ATOM 5049 N N . LEU A 1 671 ? -10.885 -15.279 -4.241 1.00 97.06 671 LEU A N 1
ATOM 5050 C CA . LEU A 1 671 ? -11.125 -14.423 -5.394 1.00 97.06 671 LEU A CA 1
ATOM 5051 C C . LEU A 1 671 ? -10.833 -15.231 -6.667 1.00 97.06 671 LEU A C 1
ATOM 5053 O O . LEU A 1 671 ? -9.753 -15.805 -6.793 1.00 97.06 671 LEU A O 1
ATOM 5057 N N . LEU A 1 672 ? -11.796 -15.305 -7.587 1.00 95.88 672 LEU A N 1
ATOM 5058 C CA . LEU A 1 672 ? -11.667 -16.120 -8.799 1.00 95.88 672 LEU A CA 1
ATOM 5059 C C . LEU A 1 672 ? -10.680 -15.526 -9.808 1.00 95.88 672 LEU A C 1
ATOM 5061 O O . LEU A 1 672 ? -10.024 -16.270 -10.535 1.00 95.88 672 LEU A O 1
ATOM 5065 N N . ARG A 1 673 ? -10.601 -14.194 -9.878 1.00 94.25 673 ARG A N 1
ATOM 5066 C CA . ARG A 1 673 ? -9.699 -13.448 -10.760 1.00 94.25 673 ARG A CA 1
ATOM 5067 C C . ARG A 1 673 ? -9.260 -12.150 -10.077 1.00 94.25 673 ARG A C 1
ATOM 5069 O O . ARG A 1 673 ? -10.108 -11.540 -9.425 1.00 94.25 673 ARG A O 1
ATOM 5076 N N . PRO A 1 674 ? -7.997 -11.716 -10.242 1.00 94.38 674 PRO A N 1
ATOM 5077 C CA . PRO A 1 674 ? -7.570 -10.378 -9.846 1.00 94.38 674 PRO A CA 1
ATOM 5078 C C . PRO A 1 674 ? -8.508 -9.310 -10.420 1.00 94.38 674 PRO A C 1
ATOM 5080 O O . PRO A 1 674 ? -9.011 -9.452 -11.535 1.00 94.38 674 PRO A O 1
ATOM 5083 N N . THR A 1 675 ? -8.754 -8.258 -9.646 1.00 94.19 675 THR A N 1
ATOM 5084 C CA . THR A 1 675 ? -9.653 -7.156 -10.017 1.00 94.19 675 THR A CA 1
ATOM 5085 C C . THR A 1 675 ? -8.904 -5.880 -10.373 1.00 94.19 675 THR A C 1
ATOM 5087 O O . THR A 1 675 ? -9.507 -4.969 -10.932 1.00 94.19 675 THR A O 1
ATOM 5090 N N . ILE A 1 676 ? -7.611 -5.792 -10.058 1.00 91.94 676 ILE A N 1
ATOM 5091 C CA . ILE A 1 676 ? -6.762 -4.656 -10.415 1.00 91.94 676 ILE A CA 1
ATOM 5092 C C . ILE A 1 676 ? -6.043 -4.981 -11.727 1.00 91.94 676 ILE A C 1
ATOM 5094 O O . ILE A 1 676 ? -5.279 -5.948 -11.759 1.00 91.94 676 ILE A O 1
ATOM 5098 N N . PRO A 1 677 ? -6.251 -4.199 -12.801 1.00 89.69 677 PRO A N 1
ATOM 5099 C CA . PRO A 1 677 ? -5.598 -4.450 -14.079 1.00 89.69 677 PRO A CA 1
ATOM 5100 C C . PRO A 1 677 ? -4.094 -4.158 -14.013 1.00 89.69 677 PRO A C 1
ATOM 5102 O O . PRO A 1 677 ? -3.653 -3.223 -13.345 1.00 89.69 677 PRO A O 1
ATOM 5105 N N . ILE A 1 678 ? -3.304 -4.910 -14.785 1.00 90.88 678 ILE A N 1
ATOM 5106 C CA . ILE A 1 678 ? -1.894 -4.584 -15.024 1.00 90.88 678 ILE A CA 1
ATOM 5107 C C . ILE A 1 678 ? -1.832 -3.330 -15.902 1.00 90.88 678 ILE A C 1
ATOM 5109 O O . ILE A 1 678 ? -2.352 -3.301 -17.022 1.00 90.88 678 ILE A O 1
ATOM 5113 N N . ARG A 1 679 ? -1.202 -2.278 -15.380 1.00 88.69 679 ARG A N 1
ATOM 5114 C CA . ARG A 1 679 ? -1.029 -0.988 -16.051 1.00 88.69 679 ARG A CA 1
ATOM 5115 C C . ARG A 1 679 ? 0.438 -0.586 -16.019 1.00 88.69 679 ARG A C 1
ATOM 5117 O O . ARG A 1 679 ? 1.116 -0.796 -15.015 1.00 88.69 679 ARG A O 1
ATOM 5124 N N . MET A 1 680 ? 0.893 0.012 -17.113 1.00 89.44 680 MET A N 1
ATOM 5125 C CA . MET A 1 680 ? 2.238 0.551 -17.261 1.00 89.44 680 MET A CA 1
ATOM 5126 C C . MET A 1 680 ? 2.154 2.028 -17.607 1.00 89.44 680 MET A C 1
ATOM 5128 O O . MET A 1 680 ? 1.296 2.451 -18.387 1.00 89.44 680 MET A O 1
ATOM 5132 N N . TRP A 1 681 ? 3.016 2.794 -16.963 1.00 87.38 681 TRP A N 1
ATOM 5133 C CA . TRP A 1 681 ? 3.125 4.225 -17.091 1.00 87.38 681 TRP A CA 1
ATOM 5134 C C . TRP A 1 681 ? 4.474 4.592 -17.674 1.00 87.38 681 TRP A C 1
ATOM 5136 O O . TRP A 1 681 ? 5.473 3.940 -17.392 1.00 87.38 681 TRP A O 1
ATOM 5146 N N . HIS A 1 682 ? 4.484 5.638 -18.481 1.00 85.44 682 HIS A N 1
ATOM 5147 C CA . HIS A 1 682 ? 5.685 6.217 -19.046 1.00 85.44 682 HIS A CA 1
ATOM 5148 C C . HIS A 1 682 ? 5.984 7.539 -18.349 1.00 85.44 682 HIS A C 1
ATOM 5150 O O . HIS A 1 682 ? 5.100 8.396 -18.319 1.00 85.44 682 HIS A O 1
ATOM 5156 N N . ALA A 1 683 ? 7.203 7.702 -17.834 1.00 83.38 683 ALA A N 1
ATOM 5157 C CA . ALA A 1 683 ? 7.707 8.943 -17.259 1.00 83.38 683 ALA A CA 1
ATOM 5158 C C . ALA A 1 683 ? 8.878 9.508 -18.069 1.00 83.38 683 ALA A C 1
ATOM 5160 O O . ALA A 1 683 ? 9.920 8.862 -18.167 1.00 83.38 683 ALA A O 1
ATOM 5161 N N . ASP A 1 684 ? 8.733 10.736 -18.573 1.00 75.81 684 ASP A N 1
ATOM 5162 C CA . ASP A 1 684 ? 9.758 11.437 -19.362 1.00 75.81 684 ASP A CA 1
ATOM 5163 C C . ASP A 1 684 ? 10.091 12.818 -18.778 1.00 75.81 684 ASP A C 1
ATOM 5165 O O . ASP A 1 684 ? 9.183 13.564 -18.393 1.00 75.81 684 ASP A O 1
ATOM 5169 N N . PRO A 1 685 ? 11.374 13.211 -18.803 1.00 74.12 685 PRO A N 1
ATOM 5170 C CA . PRO A 1 685 ? 12.466 12.665 -17.996 1.00 74.12 685 PRO A CA 1
ATOM 5171 C C . PRO A 1 685 ? 12.341 13.067 -16.510 1.00 74.12 685 PRO A C 1
ATOM 5173 O O . PRO A 1 685 ? 11.704 14.059 -16.163 1.00 74.12 685 PRO A O 1
ATOM 5176 N N . LEU A 1 686 ? 12.984 12.321 -15.601 1.00 74.62 686 LEU A N 1
ATOM 5177 C CA . LEU A 1 686 ? 12.825 12.497 -14.141 1.00 74.62 686 LEU A CA 1
ATOM 5178 C C . LEU A 1 686 ? 13.547 13.722 -13.546 1.00 74.62 686 LEU A C 1
ATOM 5180 O O . LEU A 1 686 ? 13.352 14.032 -12.371 1.00 74.62 686 LEU A O 1
ATOM 5184 N N . ASN A 1 687 ? 14.402 14.395 -14.314 1.00 66.69 687 ASN A N 1
ATOM 5185 C CA . ASN A 1 687 ? 15.269 15.476 -13.838 1.00 66.69 687 ASN A CA 1
ATOM 5186 C C . ASN A 1 687 ? 14.602 16.864 -13.760 1.00 66.69 687 ASN A C 1
ATOM 5188 O O . ASN A 1 687 ? 15.205 17.782 -13.202 1.00 66.69 687 ASN A O 1
ATOM 5192 N N . ASP A 1 688 ? 13.387 17.042 -14.289 1.00 63.97 688 ASP A N 1
ATOM 5193 C CA . ASP A 1 688 ? 12.614 18.280 -14.133 1.00 63.97 688 ASP A CA 1
ATOM 5194 C C . ASP A 1 688 ? 11.240 17.989 -13.513 1.00 63.97 688 ASP A C 1
ATOM 5196 O O . ASP A 1 688 ? 10.286 17.715 -14.243 1.00 63.97 688 ASP A O 1
ATOM 5200 N N . PRO A 1 689 ? 11.080 18.101 -12.179 1.00 57.69 689 PRO A N 1
ATOM 5201 C CA . PRO A 1 689 ? 9.820 17.796 -11.504 1.00 57.69 689 PRO A CA 1
ATOM 5202 C C . PRO A 1 689 ? 8.631 18.651 -11.959 1.00 57.69 689 PRO A C 1
ATOM 5204 O O . PRO A 1 689 ? 7.501 18.284 -11.663 1.00 57.69 689 PRO A O 1
ATOM 5207 N N . ARG A 1 690 ? 8.857 19.752 -12.690 1.00 55.78 690 ARG A N 1
ATOM 5208 C CA . ARG A 1 690 ? 7.800 20.594 -13.278 1.00 55.78 690 ARG A CA 1
ATOM 5209 C C . ARG A 1 690 ? 7.363 20.143 -14.673 1.00 55.78 690 ARG A C 1
ATOM 5211 O O . ARG A 1 690 ? 6.477 20.761 -15.252 1.00 55.78 690 ARG A O 1
ATOM 5218 N N . ARG A 1 691 ? 8.039 19.148 -15.247 1.00 54.09 691 ARG A N 1
ATOM 5219 C CA . ARG A 1 691 ? 7.797 18.620 -16.597 1.00 54.09 691 ARG A CA 1
ATOM 5220 C C . ARG A 1 691 ? 7.672 17.104 -16.638 1.00 54.09 691 ARG A C 1
ATOM 5222 O O . ARG A 1 691 ? 7.500 16.579 -17.733 1.00 54.09 691 ARG A O 1
ATOM 5229 N N . ILE A 1 692 ? 7.776 16.422 -15.490 1.00 57.62 692 ILE A N 1
ATOM 5230 C CA . ILE A 1 692 ? 7.629 14.966 -15.434 1.00 57.62 692 ILE A CA 1
ATOM 5231 C C . ILE A 1 692 ? 6.241 14.627 -15.942 1.00 57.62 692 ILE A C 1
ATOM 5233 O O . ILE A 1 692 ? 5.223 14.933 -15.322 1.00 57.62 692 ILE A O 1
ATOM 5237 N N . TYR A 1 693 ? 6.255 14.001 -17.100 1.00 66.81 693 TYR A N 1
ATOM 5238 C CA . TYR A 1 693 ? 5.076 13.657 -17.834 1.00 66.81 693 TYR A CA 1
ATOM 5239 C C . TYR A 1 693 ? 4.783 12.182 -17.558 1.00 66.81 693 TYR A C 1
ATOM 5241 O O . TYR A 1 693 ? 5.581 11.340 -17.951 1.00 66.81 693 TYR A O 1
ATOM 5249 N N . GLU A 1 694 ? 3.661 11.864 -16.906 1.00 72.81 694 GLU A N 1
ATOM 5250 C CA . GLU A 1 694 ? 3.250 10.485 -16.608 1.00 72.81 694 GLU A CA 1
ATOM 5251 C C . GLU A 1 694 ? 2.026 10.080 -17.474 1.00 72.81 694 GLU A C 1
ATOM 5253 O O . GLU A 1 694 ? 0.940 10.638 -17.308 1.00 72.81 694 GLU A O 1
ATOM 5258 N N . GLN A 1 695 ? 2.175 9.148 -18.439 1.00 72.25 695 GLN A N 1
ATOM 5259 C CA . GLN A 1 695 ? 1.043 8.584 -19.230 1.00 72.25 695 GLN A CA 1
ATOM 5260 C C . GLN A 1 695 ? 0.825 7.125 -18.941 1.00 72.25 695 GLN A C 1
ATOM 5262 O O . GLN A 1 695 ? 1.781 6.362 -18.959 1.00 72.25 695 GLN A O 1
ATOM 5267 N N . ALA A 1 696 ? -0.439 6.708 -18.944 1.00 72.06 696 ALA A N 1
ATOM 5268 C CA . ALA A 1 696 ? -0.770 5.334 -19.289 1.00 72.06 696 ALA A CA 1
ATOM 5269 C C . ALA A 1 696 ? -0.238 4.990 -20.698 1.00 72.06 696 ALA A C 1
ATOM 5271 O O . ALA A 1 696 ? -0.633 5.615 -21.687 1.00 72.06 696 ALA A O 1
ATOM 5272 N N . GLY A 1 697 ? 0.635 3.984 -20.778 1.00 65.00 697 GLY A N 1
ATOM 5273 C CA . GLY A 1 697 ? 1.219 3.470 -22.014 1.00 65.00 697 GLY A CA 1
ATOM 5274 C C . GLY A 1 697 ? 0.744 2.049 -22.322 1.00 65.00 697 GLY A C 1
ATOM 5275 O O . GLY A 1 697 ? 0.823 1.137 -21.494 1.00 65.00 697 GLY A O 1
ATOM 5276 N N . THR A 1 698 ? 0.255 1.826 -23.542 1.00 68.00 698 THR A N 1
ATOM 5277 C CA . THR A 1 698 ? 0.014 0.468 -24.070 1.00 68.00 698 THR A CA 1
ATOM 5278 C C . THR A 1 698 ? 1.253 -0.123 -24.739 1.00 68.00 698 THR A C 1
ATOM 5280 O O . THR A 1 698 ? 1.330 -1.333 -24.914 1.00 68.00 698 THR A O 1
ATOM 5283 N N . GLU A 1 699 ? 2.236 0.712 -25.069 1.00 74.00 699 GLU A N 1
ATOM 5284 C CA . GLU A 1 699 ? 3.500 0.337 -25.702 1.00 74.00 699 GLU A CA 1
ATOM 5285 C C . GLU A 1 699 ? 4.670 0.907 -24.894 1.00 74.00 699 GLU A C 1
ATOM 5287 O O . GLU A 1 699 ? 4.520 1.934 -24.233 1.00 74.00 699 GLU A O 1
ATOM 5292 N N . LEU A 1 700 ? 5.819 0.227 -24.942 1.00 79.38 700 LEU A N 1
ATOM 5293 C CA . LEU A 1 700 ? 7.067 0.715 -24.349 1.00 79.38 700 LEU A CA 1
ATOM 5294 C C . LEU A 1 700 ? 7.610 1.864 -25.191 1.00 79.38 700 LEU A C 1
ATOM 5296 O O . LEU A 1 700 ? 7.714 1.735 -26.417 1.00 79.38 700 LEU A O 1
ATOM 5300 N N . VAL A 1 701 ? 8.006 2.953 -24.546 1.00 67.25 701 VAL A N 1
ATOM 5301 C CA . VAL A 1 701 ? 8.541 4.115 -25.253 1.00 67.25 701 VAL A CA 1
ATOM 5302 C C . VAL A 1 701 ? 10.051 3.972 -25.358 1.00 67.25 701 VAL A C 1
ATOM 5304 O O . VAL A 1 701 ? 10.762 3.784 -24.373 1.00 67.25 701 VAL A O 1
ATOM 5307 N N . ARG A 1 702 ? 10.553 4.050 -26.589 1.00 65.19 702 ARG A N 1
ATOM 5308 C CA . ARG A 1 702 ? 11.984 3.963 -26.887 1.00 65.19 702 ARG A CA 1
ATOM 5309 C C . ARG A 1 702 ? 12.514 5.373 -27.175 1.00 65.19 702 ARG A C 1
ATOM 5311 O O . ARG A 1 702 ? 11.818 6.104 -27.881 1.00 65.19 702 ARG A O 1
ATOM 5318 N N . PRO A 1 703 ? 13.682 5.749 -26.627 1.00 54.47 703 PRO A N 1
ATOM 5319 C CA . PRO A 1 703 ? 14.322 7.031 -26.903 1.00 54.47 703 PRO A CA 1
ATOM 5320 C C . PRO A 1 703 ? 14.737 7.191 -28.370 1.00 54.47 703 PRO A C 1
ATOM 5322 O O . PRO A 1 703 ? 14.926 6.161 -29.066 1.00 54.47 703 PRO A O 1
#

Sequence (703 aa):
MPGFVRSLLAPDVALRVAAVLLAAVIVVRSLLAGVTGIGSIALVLASAALFWGLVRLAARLRVLLAESSPEASRLTSVIASRARARLAAVLAILVVVVHTAITGYLSVWTILIAVTLAVVATLLSPDLRLVAVLGGTAVVFATATVFVADIFQGSTEARALAVSVAAIILPVLVSDKIVATVRRPALTTTHHAILAVLTLLLGFLGWTRSEWLPGVTSGCYTLPTSTGITVLRATPDGQRCYGLLDTADPGVFAARAFGRDPDTIALQRRILELNEPLRDGDLTVVWLGALSCDPLPADPARCADGRDYPSERDQLRALMFAQTYFTQTDRRLHVVIADATQDVAHADDIAAMIVERQRWLGDRLVVIGGGDSRDVTQRAINRLLDANIPFIAPNLLADLGEPGAPFVNRPGYLQLAHANRDYAKDVVDRLSFPDGYRLDVYAAPNPTDQYTTSLVNDLLAVVKGLNRPDVTARHVAALDRIDASVCADAPTPTVLYFADRWTRFAEFVQRVNEVCGHSRPRLVIADVSVSRFMANHQLRAVSNADWPVDYHVGGPSCADLTEAGLATLTDQVYASRDLLGLAENATFACAGRDPAARATGELLDACPLDAAVKQGCRPNDLGTYLIPAWDAVFLADALLPDRRAPLTDLRVSGLALSTVDSEANVERGRLLRPTIPIRMWHADPLNDPRRIYEQAGTELVRP

Foldseek 3Di:
DDCPVVVCPDVVNVVVVVVVVVVVCVVVVLVVPPDVSVVVVVVLVVVVVVLVVLLVVLVVVVVVVVVPDPPCPVVVVVLVVLPVVLVVLVVVLVCLVVCCVQLVDDDPVSVVVNSVSLSVNSNSDPDVPVSVVVVVVVSVLVVVLVVLCVPPLPDLVSSLVVNLCCLVVVCVVVQVVVCVVDVDDHPPPVNVVVSVVVSCVSNVCCVVCVFAVLCSVLLFQARPPPPALFGWTADPNSLAIFEKDQALPVSGDSLRHFALDPLLSLLVSLLNVLADQDDFLAAEEEEEEARAADACPVGRSAHVLQAPCLLVSLLSLLSSLLQVVCVVVVHHYGYMYGHCHPPSVNLLVRLVSCLVNVVNRYFLYEYEAQHALFPSSQNSQVSCVVSLHAYEHLFYAFDVVHQFADSDNDQRYEYQDTHLLVVLLLVVVQPDDPQEAEEEEEEADDPGRRQLVRNLVSNQVNQVVVVDPRYHYDYDNDLVPDALQQLDPDSHHYEYEYSYALSCVQVNQVSQCVHCVPSHGFAYEYEQNVLSCQQRPRNLQSGPFQFKYKYKHSFDWLLQFDPVLNVSVQVSCLVCVVSLQHDPPAHACQPPNDPVCVVVCLLQQEGDSNVCNVPVGHHTGQTHNNQSSNQSVVLSSQFGDSGRDRSQCTFDFQDDGRGDPFGFTAHRNYTPDRRGDTWMWMWRGSNDPSGTRIDTDPHGDTD